Protein AF-A0A139AIN7-F1 (afdb_monomer)

Solvent-accessible surface area (backbone atoms only — not comparable to full-atom values): 30989 Å² total; per-residue (Å²): 137,83,86,78,86,74,86,80,75,76,74,82,84,62,95,76,71,69,84,66,81,74,81,67,80,82,75,71,79,85,60,86,64,84,73,73,72,66,88,73,72,76,80,52,72,39,40,53,48,17,54,53,41,44,48,47,23,60,42,43,35,35,49,52,13,55,57,29,50,77,69,72,38,76,63,17,58,57,32,36,53,52,20,48,52,37,50,56,48,25,56,53,25,40,64,66,20,43,71,58,47,53,57,49,40,47,65,74,68,48,82,76,90,49,76,83,70,37,65,26,52,51,34,44,52,51,37,51,51,50,44,52,46,43,47,65,47,46,41,45,51,50,50,49,60,71,62,42,82,61,71,67,57,47,72,79,42,66,48,68,69,59,44,52,50,48,54,51,50,53,51,48,50,43,54,53,50,61,62,47,48,53,62,46,38,48,51,19,50,54,36,41,48,35,65,72,63,59,50,46,48,90,95,40,33,34,57,36,49,49,22,47,54,52,15,49,48,36,36,50,50,24,48,49,54,53,59,54,71,71,52,64,74,87,79,56,88,72,65,95,64,46,71,55,40,56,50,5,47,50,41,22,55,49,15,51,52,46,44,51,40,24,75,75,41,70,33,76,62,68,66,62,28,49,51,33,30,54,46,12,47,49,30,36,48,40,41,72,68,54,79,34,44,86,52,55,46,49,49,17,53,50,32,27,52,52,10,50,51,41,23,66,71,48,49,86,49,90,81,71,61,62,91,84,49,60,52,44,53,28,42,32,53,18,12,52,25,26,24,50,14,10,51,25,38,33,48,36,37,70,71,50,78,76,77,76,72,79,70,76,71,71,67,64,68,68,72,74,79,72,84,70,75,92,75,90,79,83,89,80,95,69,88,80,76,86,77,79,70,72,71,79,73,70,77,76,74,79,84,70,64,77,69,70,62,50,54,32,51,47,50,15,36,50,24,31,28,49,18,9,41,27,37,29,43,34,36,80,57,100,68,50,56,70,77,28,51,77,66,77,37,43,59,52,36,52,50,36,45,52,54,38,50,39,46,47,51,40,52,46,53,56,45,52,55,48,54,51,51,57,56,57,63,68,70,73,78,80,82,82,89,80,85,78,92,71,78,87,70,89,74,85,76,82,80,78,84,80,86,79,83,83,84,79,88,78,89,80,90,85,83,84,89,78,90,82,90,85,81,88,78,87,80,81,88,82,85,81,88,132

Nearest PDB structures (foldseek):
  8qae-assembly1_A  TM=4.007E-01  e=1.369E+00  synthetic construct

Sequence (530 aa):
MDMEDGDGQLPPLDPFATMSPTGGDLTAVDDGWGDVLVDVKPPNGWMIAHVFISLIAFTVIIPLGVALARRSHRGHIILQSVGVFLVFFTTVTARKGDKTWRTWAQALGWEFTDLSQDVHNQFGWLVFALVMVQGPILGVVRSQVLESDRIALRNIFADPNRYGAIKGVVTRLHNTIGYFVLPIGYAAIAAGFVSMTGTCGLDGLGGCASHLIFGSILLWYSAFAILAQLQSPSSTLRRRRSVEFYDSLAITMFAIIAIIGFVVWGAPSPATALLLVSGGMLGCMLEMSEILRWRNPVPGMIMVAVGLSVLSKAGYDPFAVKNDDYLAVAETYFGWAMTLAGVFRILATAIRPLPPPPTATTTAYAPLATTETRFSSSDSTLPVGNLTSNPLQAPAPPKRSERSDAIPVFLHNFFLFTSGVLYIGSSASGVPPKWAAAANLDAVQLSNGLISISFFGVAWLVLIGSLAAAAVGSTGSKSTEEGTVEVLH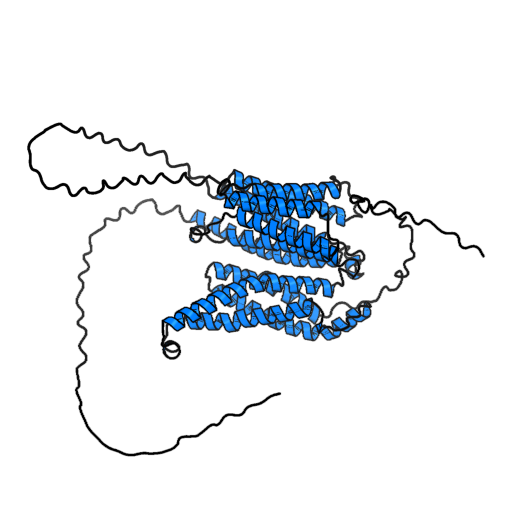DQEFDHEDEEEPEPSRHSGAGKVADGGEMGDVEMEAFLGQE

Radius of gyration: 34.3 Å; Cα contacts (8 Å, |Δi|>4): 468; chains: 1; bounding box: 101×62×119 Å

Foldseek 3Di:
DDDDDDPPPPPDPDPPPDPPPPPDPPPDPVPVCPPLLQPQDDQDPLVVLLLVLLLCLQLPQLVVLVLCVLVVHPCSLVSLVVSLVSLVSSVVSCVVRVVVLVVRCVSVVHPPVDPVPQPLVVLSVVLNVLSCCQRPPLVVVLVCLVVPVPDDCCVVCVPPVVSVVVNVVSVVSNVVSSVVSNVSSVVSSLSVLCSSQVFCPPLRVLALVLLLVLLVLLLVVLLVLLSVVLNDPVVVPDDPADPLLVLLVSLQVNLVVQVVSCVPPVYDDNVLSCLSNVLSVVSNVCCVVVVCRQQRLSSLVNLLVSLVVLCVVLDVDLPPPDPPCVLSNLSNLLSVLSNLLSVLSNVLSVPDDDDDDPPPPPPPVVPPPPPDPDDDDDDDDDDPDPPPPVPPPPPDPPPDPPVVNVVSSVSSSVSSLVSSLSSQLSDDRPDANVVCVVVVGRSSNVSSVSSSVSNVVNSVVSVVVSVVVVVVVVPPPPPPPPDDPPDPDDDDDDDDDDDDDDDDDDDDDDDDDDDDDDDDDDDDDDDDDD

Organism: Gonapodya prolifera (strain JEL478) (NCBI:txid1344416)

Secondary structure (DSSP, 8-state):
---------PPP--TT----------S----TTTT-----PPPPHHHHHHHHHHHIIIIIIHHHHHHHHHTT-THHHHHHHHHHHHHHHHHHHHHHHHHHHHHHHHHTT---S-GGG-HHHHHHHHHHHHHHIIIIIIIHHHHHHHHTTSSSTTTTT--HHHHHHHHHHHHHHHHHHHHHHHHHHHHHHHHHHHHHHT-S-GGGHHHHHHHHHHHHHHHHHHHHHHHHHTS-GGG-TT-SS-HHHHHHHHHHHHHHHHHHHHHHH--S-HHHHHHHHHHHHHHHHHHHTSTTTT---HHHHHHHHHHHHHHHHH-S-TTTS-TT-HHHHHHHHHHHHHHHHHHHHHHHHHHSPPPPP------------------------------------PPPPP---THHHHHHHHHHHHHHHHHHHHHHHT---S---HHHHTTT--HHHHHHHHHHHHHHHHHHHHHHHHHHHHHHHTTTTSSSSS----------------PPPPPPP-------------------------

Structure (mmCIF, N/CA/C/O backbone):
data_AF-A0A139AIN7-F1
#
_entry.id   AF-A0A139AIN7-F1
#
loop_
_atom_site.group_PDB
_atom_site.id
_atom_site.type_symbol
_atom_site.label_atom_id
_atom_site.label_alt_id
_atom_site.label_comp_id
_atom_site.label_asym_id
_atom_site.label_entity_id
_atom_site.label_seq_id
_atom_site.pdbx_PDB_ins_code
_atom_site.Cartn_x
_atom_site.Cartn_y
_atom_site.Cartn_z
_atom_site.occupancy
_atom_site.B_iso_or_equiv
_atom_site.auth_seq_id
_atom_site.auth_comp_id
_atom_site.auth_asym_id
_atom_site.auth_atom_id
_atom_site.pdbx_PDB_model_num
ATOM 1 N N . MET A 1 1 ? 35.170 37.439 -46.854 1.00 42.75 1 MET A N 1
ATOM 2 C CA . MET A 1 1 ? 34.497 36.342 -46.134 1.00 42.75 1 MET A CA 1
ATOM 3 C C . MET A 1 1 ? 33.434 37.020 -45.321 1.00 42.75 1 MET A C 1
ATOM 5 O O . MET A 1 1 ? 33.740 37.645 -44.313 1.00 42.75 1 MET A O 1
ATOM 9 N N . ASP A 1 2 ? 32.263 37.056 -45.930 1.00 36.84 2 ASP A N 1
ATOM 10 C CA . ASP A 1 2 ? 31.133 37.891 -45.569 1.00 36.84 2 ASP A CA 1
ATOM 11 C C . ASP A 1 2 ? 30.452 37.354 -44.309 1.00 36.84 2 ASP A C 1
ATOM 13 O O . ASP A 1 2 ? 30.282 36.145 -44.155 1.00 36.84 2 ASP A O 1
ATOM 17 N N . MET A 1 3 ? 30.121 38.264 -43.393 1.00 42.25 3 MET A N 1
ATOM 18 C CA . MET A 1 3 ? 29.211 37.992 -42.286 1.00 42.25 3 MET A CA 1
ATOM 19 C C . MET A 1 3 ? 27.792 38.191 -42.812 1.00 42.25 3 MET A C 1
ATOM 21 O O . MET A 1 3 ? 27.415 39.313 -43.144 1.00 42.25 3 MET A O 1
ATOM 25 N N . GLU A 1 4 ? 27.032 37.104 -42.915 1.00 54.28 4 GLU A N 1
ATOM 26 C CA . GLU A 1 4 ? 25.580 37.162 -43.062 1.00 54.28 4 GLU A CA 1
ATOM 27 C C . GLU A 1 4 ? 24.947 37.251 -41.670 1.00 54.28 4 GLU A C 1
ATOM 29 O O . GLU A 1 4 ? 25.066 36.337 -40.850 1.00 54.28 4 GLU A O 1
ATOM 34 N N . ASP A 1 5 ? 24.280 38.378 -41.423 1.00 51.97 5 ASP A N 1
ATOM 35 C CA . ASP A 1 5 ? 23.342 38.583 -40.327 1.00 51.97 5 ASP A CA 1
ATOM 36 C C . ASP A 1 5 ? 22.102 37.706 -40.569 1.00 51.97 5 ASP A C 1
ATOM 38 O O . ASP A 1 5 ? 21.262 37.985 -41.425 1.00 51.97 5 ASP A O 1
ATOM 42 N N . GLY A 1 6 ? 22.021 36.592 -39.840 1.00 50.50 6 GLY A N 1
ATOM 43 C CA . GLY A 1 6 ? 20.850 35.725 -39.807 1.00 50.50 6 GLY A CA 1
ATOM 44 C C . GLY A 1 6 ? 19.884 36.170 -38.715 1.00 50.50 6 GLY A C 1
ATOM 45 O O . GLY A 1 6 ? 20.097 35.874 -37.538 1.00 50.50 6 GLY A O 1
ATOM 46 N N . ASP A 1 7 ? 18.804 36.836 -39.115 1.00 47.66 7 ASP A N 1
ATOM 47 C CA . ASP A 1 7 ? 17.658 37.179 -38.275 1.00 47.66 7 ASP A CA 1
ATOM 48 C C . ASP A 1 7 ? 16.964 35.901 -37.767 1.00 47.66 7 ASP A C 1
ATOM 50 O O . ASP A 1 7 ? 16.043 35.354 -38.378 1.00 47.66 7 ASP A O 1
ATOM 54 N N . GLY A 1 8 ? 17.438 35.390 -36.630 1.00 43.03 8 GLY A N 1
ATOM 55 C CA . GLY A 1 8 ? 16.880 34.235 -35.933 1.00 43.03 8 GLY A CA 1
ATOM 56 C C . GLY A 1 8 ? 15.544 34.563 -35.272 1.00 43.03 8 GLY A C 1
ATOM 57 O O . GLY A 1 8 ? 15.470 34.793 -34.065 1.00 43.03 8 GLY A O 1
ATOM 58 N N . GLN A 1 9 ? 14.474 34.573 -36.060 1.00 45.62 9 GLN A N 1
ATOM 59 C CA . GLN A 1 9 ? 13.105 34.616 -35.564 1.00 45.62 9 GLN A CA 1
ATOM 60 C C . GLN A 1 9 ? 12.799 33.283 -34.858 1.00 45.62 9 GLN A C 1
ATOM 62 O O . GLN A 1 9 ? 12.585 32.256 -35.500 1.00 45.62 9 GLN A O 1
ATOM 67 N N . LEU A 1 10 ? 12.829 33.284 -33.521 1.00 49.44 10 LEU A N 1
ATOM 68 C CA . LEU A 1 10 ? 12.419 32.137 -32.707 1.00 49.44 10 LEU A CA 1
ATOM 69 C C . LEU A 1 10 ? 10.973 31.755 -33.072 1.00 49.44 10 LEU A C 1
ATOM 71 O O . LEU A 1 10 ? 10.101 32.631 -33.043 1.00 49.44 10 LEU A O 1
ATOM 75 N N . PRO A 1 11 ? 10.690 30.485 -33.418 1.00 53.78 11 PRO A N 1
ATOM 76 C CA . PRO A 1 11 ? 9.328 30.067 -33.710 1.00 53.78 11 PRO A CA 1
ATOM 77 C C . PRO A 1 11 ? 8.445 30.241 -32.463 1.00 53.78 11 PRO A C 1
ATOM 79 O O . PRO A 1 11 ? 8.928 30.079 -31.337 1.00 53.78 11 PRO A O 1
ATOM 82 N N . PRO A 1 12 ? 7.155 30.577 -32.638 1.00 48.22 12 PRO A N 1
ATOM 83 C CA . PRO A 1 12 ? 6.230 30.709 -31.524 1.00 48.22 12 PRO A CA 1
ATOM 84 C C . PRO A 1 12 ? 6.156 29.380 -30.767 1.00 48.22 12 PRO A C 1
ATOM 86 O O . PRO A 1 12 ? 5.861 28.337 -31.348 1.00 48.22 12 PRO A O 1
ATOM 89 N N . LEU A 1 13 ? 6.444 29.434 -29.465 1.00 40.41 13 LEU A N 1
ATOM 90 C CA . LEU A 1 13 ? 6.227 28.328 -28.541 1.00 40.41 13 LEU A CA 1
ATOM 91 C C . LEU A 1 13 ? 4.732 28.015 -28.537 1.00 40.41 13 LEU A C 1
ATOM 93 O O . LEU A 1 13 ? 3.943 28.787 -27.997 1.00 40.41 13 LEU A O 1
ATOM 97 N N . ASP A 1 14 ? 4.351 26.907 -29.163 1.00 46.38 14 ASP A N 1
ATOM 98 C CA . ASP A 1 14 ? 2.996 26.382 -29.096 1.00 46.38 14 ASP A CA 1
ATOM 99 C C . ASP A 1 14 ? 2.828 25.649 -27.750 1.00 46.38 14 ASP A C 1
ATOM 101 O O . ASP A 1 14 ? 3.444 24.597 -27.546 1.00 46.38 14 ASP A O 1
ATOM 105 N N . PRO A 1 15 ? 2.038 26.174 -26.792 1.00 45.09 15 PRO A N 1
ATOM 106 C CA . PRO A 1 15 ? 1.855 25.543 -25.486 1.00 45.09 15 PRO A CA 1
ATOM 107 C C . PRO A 1 15 ? 1.040 24.238 -25.554 1.00 45.09 15 PRO A C 1
ATOM 109 O O . PRO A 1 15 ? 0.829 23.606 -24.519 1.00 45.09 15 PRO A O 1
ATOM 112 N N . PHE A 1 16 ? 0.594 23.821 -26.747 1.00 42.84 16 PHE A N 1
ATOM 113 C CA . PHE A 1 16 ? -0.155 22.585 -26.977 1.00 42.84 16 PHE A CA 1
ATOM 114 C C . PHE A 1 16 ? 0.523 21.607 -27.941 1.00 42.84 16 PHE A C 1
ATOM 116 O O . PHE A 1 16 ? -0.108 20.622 -28.331 1.00 42.84 16 PHE A O 1
ATOM 123 N N . ALA A 1 17 ? 1.805 21.800 -28.272 1.00 38.31 17 ALA A N 1
ATOM 124 C CA . ALA A 1 17 ? 2.588 20.781 -28.963 1.00 38.31 17 ALA A CA 1
ATOM 125 C C . ALA A 1 17 ? 2.797 19.570 -28.037 1.00 38.31 17 ALA A C 1
ATOM 127 O O . ALA A 1 17 ? 3.804 19.426 -27.345 1.00 38.31 17 ALA A O 1
ATOM 128 N N . THR A 1 18 ? 1.804 18.683 -28.009 1.00 42.12 18 THR A N 1
ATOM 129 C CA . THR A 1 18 ? 1.966 17.298 -27.588 1.00 42.12 18 THR A CA 1
ATOM 130 C C . THR A 1 18 ? 3.194 16.757 -28.303 1.00 42.12 18 THR A C 1
ATOM 132 O O . THR A 1 18 ? 3.230 16.788 -29.534 1.00 42.12 18 THR A O 1
ATOM 135 N N . MET A 1 19 ? 4.189 16.287 -27.546 1.00 31.86 19 MET A N 1
ATOM 136 C CA . MET A 1 19 ? 5.264 15.452 -28.075 1.00 31.86 19 MET A CA 1
ATOM 137 C C . MET A 1 19 ? 4.613 14.235 -28.739 1.00 31.86 19 MET A C 1
ATOM 139 O O . MET A 1 19 ? 4.351 13.221 -28.099 1.00 31.86 19 MET A O 1
ATOM 143 N N . SER A 1 20 ? 4.276 14.364 -30.019 1.00 35.69 20 SER A N 1
ATOM 144 C CA . SER A 1 20 ? 4.054 13.221 -30.878 1.00 35.69 20 SER A CA 1
ATOM 145 C C . SER A 1 20 ? 5.408 12.531 -30.935 1.00 35.69 20 SER A C 1
ATOM 147 O O . SER A 1 20 ? 6.381 13.204 -31.291 1.00 35.69 20 SER A O 1
ATOM 149 N N . PRO A 1 21 ? 5.521 11.245 -30.568 1.00 37.84 2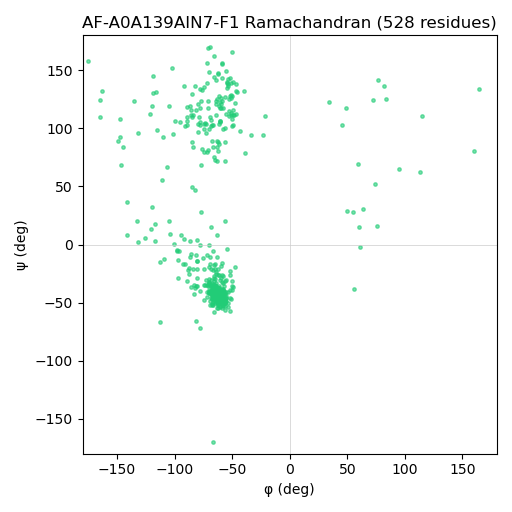1 PRO A N 1
ATOM 150 C CA . PRO A 1 21 ? 6.742 10.515 -30.836 1.00 37.84 21 PRO A CA 1
ATOM 151 C C . PRO A 1 21 ? 6.882 10.550 -32.354 1.00 37.84 21 PRO A C 1
ATOM 153 O O . PRO A 1 21 ? 6.082 9.965 -33.085 1.00 37.84 21 PRO A O 1
ATOM 156 N N . THR A 1 22 ? 7.807 11.365 -32.850 1.00 35.62 22 THR A N 1
ATOM 157 C CA . THR A 1 22 ? 8.202 11.319 -34.247 1.00 35.62 22 THR A CA 1
ATOM 158 C C . THR A 1 22 ? 8.625 9.885 -34.484 1.00 35.62 22 THR A C 1
ATOM 160 O O . THR A 1 22 ? 9.597 9.433 -33.879 1.00 35.62 22 THR A O 1
ATOM 163 N N . GLY A 1 23 ? 7.841 9.171 -35.294 1.00 36.50 23 GLY A N 1
ATOM 164 C CA . GLY A 1 23 ? 8.160 7.854 -35.823 1.00 36.50 23 GLY A CA 1
ATOM 165 C C . GLY A 1 23 ? 9.393 7.962 -36.706 1.00 36.50 23 GLY A C 1
ATOM 166 O O . GLY A 1 23 ? 9.295 7.937 -37.928 1.00 36.50 23 GLY A O 1
ATOM 167 N N . GLY A 1 24 ? 10.542 8.161 -36.062 1.00 34.66 24 GLY A N 1
ATOM 168 C CA . GLY A 1 24 ? 11.835 7.883 -36.638 1.00 34.66 24 GLY A CA 1
ATOM 169 C C . GLY A 1 24 ? 11.847 6.401 -36.950 1.00 34.66 24 GLY A C 1
ATOM 170 O O . GLY A 1 24 ? 11.557 5.576 -36.085 1.00 34.66 24 GLY A O 1
ATOM 171 N N . ASP A 1 25 ? 12.093 6.109 -38.214 1.00 37.31 25 ASP A N 1
ATOM 172 C CA . ASP A 1 25 ? 12.248 4.778 -38.767 1.00 37.31 25 ASP A CA 1
ATOM 173 C C . ASP A 1 25 ? 13.245 3.988 -37.895 1.00 37.31 25 ASP A C 1
ATOM 175 O O . ASP A 1 25 ? 14.452 4.219 -37.940 1.00 37.31 25 ASP A O 1
ATOM 179 N N . LEU A 1 26 ? 12.735 3.092 -37.040 1.00 41.47 26 LEU A N 1
ATOM 180 C CA . LEU A 1 26 ? 13.517 2.193 -36.176 1.00 41.47 26 LEU A CA 1
ATOM 181 C C . LEU A 1 26 ? 14.089 1.012 -36.979 1.00 41.47 26 LEU A C 1
ATOM 183 O O . LEU A 1 26 ? 14.298 -0.082 -36.453 1.00 41.47 26 LEU A O 1
ATOM 187 N N . THR A 1 27 ? 14.331 1.194 -38.274 1.00 40.94 27 THR A N 1
ATOM 188 C CA . THR A 1 27 ? 15.053 0.208 -39.066 1.00 40.94 27 THR A CA 1
ATOM 189 C C . THR A 1 27 ? 16.542 0.376 -38.800 1.00 40.94 27 THR A C 1
ATOM 191 O O . THR A 1 27 ? 17.205 1.208 -39.413 1.00 40.94 27 THR A O 1
ATOM 194 N N . ALA A 1 28 ? 17.043 -0.452 -37.885 1.00 40.44 28 ALA A N 1
ATOM 195 C CA . ALA A 1 28 ? 18.454 -0.786 -37.731 1.00 40.44 28 ALA A CA 1
ATOM 196 C C . ALA A 1 28 ? 19.379 0.410 -37.448 1.00 40.44 28 ALA A C 1
ATOM 198 O O . ALA A 1 28 ? 20.263 0.745 -38.236 1.00 40.44 28 ALA A O 1
ATOM 199 N N . VAL A 1 29 ? 19.254 0.990 -36.252 1.00 40.12 29 VAL A N 1
ATOM 200 C CA . VAL A 1 29 ? 20.491 1.351 -35.555 1.00 40.12 29 VAL A CA 1
ATOM 201 C C . VAL A 1 29 ? 21.114 0.014 -35.178 1.00 40.12 29 VAL A C 1
ATOM 203 O O . VAL A 1 29 ? 20.538 -0.720 -34.386 1.00 40.12 29 VAL A O 1
ATOM 206 N N . ASP A 1 30 ? 22.223 -0.328 -35.829 1.00 44.38 30 ASP A N 1
ATOM 207 C CA . ASP A 1 30 ? 23.148 -1.375 -35.393 1.00 44.38 30 ASP A CA 1
ATOM 208 C C . ASP A 1 30 ? 23.760 -0.881 -34.075 1.00 44.38 30 ASP A C 1
ATOM 210 O O . ASP A 1 30 ? 24.828 -0.267 -34.019 1.00 44.38 30 ASP A O 1
ATOM 214 N N . ASP A 1 31 ? 22.966 -0.962 -33.013 1.00 48.28 31 ASP A N 1
ATOM 215 C CA . ASP A 1 31 ? 23.351 -0.580 -31.681 1.00 48.28 31 ASP A CA 1
ATOM 216 C C . ASP A 1 31 ? 24.293 -1.685 -31.211 1.00 48.28 31 ASP A C 1
ATOM 218 O O . ASP A 1 31 ? 23.877 -2.807 -30.949 1.00 48.28 31 ASP A O 1
ATOM 222 N N . GLY A 1 32 ? 25.598 -1.394 -31.185 1.00 44.97 32 GLY A N 1
ATOM 223 C CA . GLY A 1 32 ? 26.697 -2.334 -30.898 1.00 44.97 32 GLY A CA 1
ATOM 224 C C . GLY A 1 32 ? 26.640 -3.090 -29.553 1.00 44.97 32 GLY A C 1
ATOM 225 O O . GLY A 1 32 ? 27.656 -3.587 -29.078 1.00 44.97 32 GLY A O 1
ATOM 226 N N . TRP A 1 33 ? 25.467 -3.188 -28.936 1.00 48.50 33 TRP A N 1
ATOM 227 C CA . TRP A 1 33 ? 25.058 -4.090 -27.869 1.00 48.50 33 TRP A CA 1
ATOM 228 C C . TRP A 1 33 ? 24.884 -5.549 -28.315 1.00 48.50 33 TRP A C 1
ATOM 230 O O . TRP A 1 33 ? 24.758 -6.414 -27.447 1.00 48.50 33 TRP A O 1
ATOM 240 N N . GLY A 1 34 ? 24.929 -5.839 -29.624 1.00 43.19 34 GLY A N 1
ATOM 241 C CA . GLY A 1 34 ? 24.727 -7.177 -30.200 1.00 43.19 34 GLY A CA 1
ATOM 242 C C . GLY A 1 34 ? 25.584 -8.308 -29.612 1.00 43.19 34 GLY A C 1
ATOM 243 O O . GLY A 1 34 ? 25.147 -9.454 -29.634 1.00 43.19 34 GLY A O 1
ATOM 244 N N . ASP A 1 35 ? 26.735 -8.008 -28.999 1.00 43.94 35 ASP A N 1
ATOM 245 C CA . ASP A 1 35 ? 27.637 -9.033 -28.450 1.00 43.94 35 ASP A CA 1
ATOM 246 C C . ASP A 1 35 ? 28.127 -8.782 -27.013 1.00 43.94 35 ASP A C 1
ATOM 248 O O . ASP A 1 35 ? 28.834 -9.625 -26.454 1.00 43.94 35 ASP A O 1
ATOM 252 N N . VAL A 1 36 ? 27.700 -7.709 -26.327 1.00 46.38 36 VAL A N 1
ATOM 253 C CA . VAL A 1 36 ? 27.989 -7.540 -24.880 1.00 46.38 36 VAL A CA 1
ATOM 254 C C . VAL A 1 36 ? 26.939 -8.281 -24.055 1.00 46.38 36 VAL A C 1
ATOM 256 O O . VAL A 1 36 ? 26.311 -7.809 -23.112 1.00 46.38 36 VAL A O 1
ATOM 259 N N . LEU A 1 37 ? 26.751 -9.529 -24.444 1.00 46.47 37 LEU A N 1
ATOM 260 C CA . LEU A 1 37 ? 25.959 -10.524 -23.774 1.00 46.47 37 LEU A CA 1
ATOM 261 C C . LEU A 1 37 ? 26.789 -11.031 -22.579 1.00 46.47 37 LEU A C 1
ATOM 263 O O . LEU A 1 37 ? 27.208 -12.187 -22.569 1.00 46.47 37 LEU A O 1
ATOM 267 N N . VAL A 1 38 ? 27.009 -10.182 -21.567 1.00 51.38 38 VAL A N 1
ATOM 268 C CA . VAL A 1 38 ? 27.763 -10.528 -20.350 1.00 51.38 38 VAL A CA 1
ATOM 269 C C . VAL A 1 38 ? 27.194 -11.822 -19.751 1.00 51.38 38 VAL A C 1
ATOM 271 O O . VAL A 1 38 ? 25.979 -11.965 -19.574 1.00 51.38 38 VAL A O 1
ATOM 274 N N . ASP A 1 39 ? 28.060 -12.804 -19.495 1.00 53.28 39 ASP A N 1
ATOM 275 C CA . ASP A 1 39 ? 27.715 -14.036 -18.778 1.00 53.28 39 ASP A CA 1
ATOM 276 C C . ASP A 1 39 ? 27.563 -13.708 -17.288 1.00 53.28 39 ASP A C 1
ATOM 278 O O . ASP A 1 39 ? 28.479 -13.808 -16.469 1.00 53.28 39 ASP A O 1
ATOM 282 N N . VAL A 1 40 ? 26.400 -13.156 -16.967 1.00 56.81 40 VAL A N 1
ATOM 283 C CA . VAL A 1 40 ? 26.085 -12.627 -15.651 1.00 56.81 40 VAL A CA 1
ATOM 284 C C . VAL A 1 40 ? 25.721 -13.796 -14.744 1.00 56.81 40 VAL A C 1
ATOM 286 O O . VAL A 1 40 ? 24.628 -14.360 -14.821 1.00 56.81 40 VAL A O 1
ATOM 289 N N . LYS A 1 41 ? 26.654 -14.171 -13.864 1.00 63.50 41 LYS A N 1
ATOM 290 C CA . LYS A 1 41 ? 26.445 -15.230 -12.868 1.00 63.50 41 LYS A CA 1
ATOM 291 C C . LYS A 1 41 ? 25.185 -14.927 -12.038 1.00 63.50 41 LYS A C 1
ATOM 293 O O . LYS A 1 41 ? 25.038 -13.795 -11.589 1.00 63.50 41 LYS A O 1
ATOM 298 N N . PRO A 1 42 ? 24.282 -15.888 -11.785 1.00 67.19 42 PRO A N 1
ATOM 299 C CA . PRO A 1 42 ? 23.073 -15.629 -11.005 1.00 67.19 42 PRO A CA 1
ATOM 300 C C . PRO A 1 42 ? 23.394 -15.115 -9.588 1.00 67.19 42 PRO A C 1
ATOM 302 O O . PRO A 1 42 ? 24.471 -15.419 -9.054 1.00 67.19 42 PRO A O 1
ATOM 305 N N . PRO A 1 43 ? 22.465 -14.369 -8.954 1.00 70.88 43 PRO A N 1
ATOM 306 C CA . PRO A 1 43 ? 22.637 -13.902 -7.584 1.00 70.88 43 PRO A CA 1
ATOM 307 C C . PRO A 1 43 ? 22.940 -15.079 -6.652 1.00 70.88 43 PRO A C 1
ATOM 309 O O . PRO A 1 43 ? 22.378 -16.169 -6.779 1.00 70.88 43 PRO A O 1
ATOM 312 N N . ASN A 1 44 ? 23.862 -14.874 -5.709 1.00 83.69 44 ASN A N 1
ATOM 313 C CA . ASN A 1 44 ? 24.221 -15.928 -4.766 1.00 83.69 44 ASN A CA 1
ATOM 314 C C . ASN A 1 44 ? 23.042 -16.270 -3.834 1.00 83.69 44 ASN A C 1
ATOM 316 O O . ASN A 1 44 ? 22.109 -15.486 -3.647 1.00 83.69 44 ASN A O 1
ATOM 320 N N . GLY A 1 45 ? 23.112 -17.435 -3.185 1.00 87.69 45 GLY A N 1
ATOM 321 C CA . GLY A 1 45 ? 22.057 -17.880 -2.269 1.00 87.69 45 GLY A CA 1
ATOM 322 C C . GLY A 1 45 ? 21.775 -16.910 -1.111 1.00 87.69 45 GLY A C 1
ATOM 323 O O . GLY A 1 45 ? 20.648 -16.858 -0.631 1.00 87.69 45 GLY A O 1
ATOM 324 N N . TRP A 1 46 ? 22.756 -16.102 -0.686 1.00 90.00 46 TRP A N 1
ATOM 325 C CA . TRP A 1 46 ? 22.568 -15.098 0.370 1.00 90.00 46 TRP A CA 1
ATOM 326 C C . TRP A 1 46 ? 21.687 -13.931 -0.078 1.00 90.00 46 TRP A C 1
ATOM 328 O O . TRP A 1 46 ? 20.819 -13.511 0.684 1.00 90.00 46 TRP A O 1
ATOM 338 N N . MET A 1 47 ? 21.875 -13.434 -1.302 1.00 85.88 47 MET A N 1
ATOM 339 C CA . MET A 1 47 ? 21.045 -12.368 -1.862 1.00 85.88 47 MET A CA 1
ATOM 340 C C . MET A 1 47 ? 19.626 -12.868 -2.130 1.00 85.88 47 MET A C 1
ATOM 342 O O . MET A 1 47 ? 1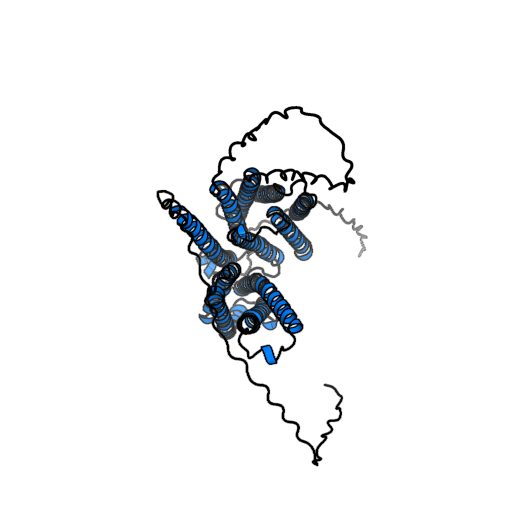8.656 -12.220 -1.748 1.00 85.88 47 MET A O 1
ATOM 346 N N . ILE A 1 48 ? 19.498 -14.075 -2.686 1.00 86.75 48 ILE A N 1
ATOM 347 C CA . ILE A 1 48 ? 18.196 -14.725 -2.861 1.00 86.75 48 ILE A CA 1
ATOM 348 C C . ILE A 1 48 ? 17.478 -14.835 -1.505 1.00 86.75 48 ILE A C 1
ATOM 350 O O . ILE A 1 48 ? 16.335 -14.403 -1.368 1.00 86.75 48 ILE A O 1
ATOM 354 N N . ALA A 1 49 ? 18.166 -15.324 -0.467 1.00 90.06 49 ALA A N 1
ATOM 355 C CA . ALA A 1 49 ? 17.609 -15.392 0.882 1.00 90.06 49 ALA A CA 1
ATOM 356 C C . ALA A 1 49 ? 17.225 -14.008 1.435 1.00 90.06 49 ALA A C 1
ATOM 358 O O . ALA A 1 49 ? 16.168 -13.880 2.046 1.00 90.06 49 ALA A O 1
ATOM 359 N N . HIS A 1 50 ? 18.037 -12.969 1.210 1.00 92.06 50 HIS A N 1
ATOM 360 C CA . HIS A 1 50 ? 17.697 -11.595 1.589 1.00 92.06 50 HIS A CA 1
ATOM 361 C C . HIS A 1 50 ? 16.364 -11.145 0.981 1.00 92.06 50 HIS A C 1
ATOM 363 O O . HIS A 1 50 ? 15.491 -10.694 1.722 1.00 92.06 50 HIS A O 1
ATOM 369 N N . VAL A 1 51 ? 16.178 -11.324 -0.328 1.00 88.81 51 VAL A N 1
ATOM 370 C CA . VAL A 1 51 ? 14.945 -10.931 -1.026 1.00 88.81 51 VAL A CA 1
ATOM 371 C C . VAL A 1 51 ? 13.739 -11.700 -0.484 1.00 88.81 51 VAL A C 1
ATOM 373 O O . VAL A 1 51 ? 12.748 -11.089 -0.086 1.00 88.81 51 VAL A O 1
ATOM 376 N N . PHE A 1 52 ? 13.826 -13.030 -0.394 1.00 89.50 52 PHE A N 1
ATOM 377 C CA . PHE A 1 52 ? 12.705 -13.856 0.068 1.00 89.50 52 PHE A CA 1
ATOM 378 C C . PHE A 1 52 ? 12.321 -13.586 1.527 1.00 89.50 52 PHE A C 1
ATOM 380 O O . PHE A 1 52 ? 11.135 -13.458 1.835 1.00 89.50 52 PHE A O 1
ATOM 387 N N . ILE A 1 53 ? 13.300 -13.473 2.429 1.00 93.06 53 ILE A N 1
ATOM 388 C CA . ILE A 1 53 ? 13.031 -13.196 3.847 1.00 93.06 53 ILE A CA 1
ATOM 389 C C . ILE A 1 53 ? 12.436 -11.789 4.001 1.00 93.06 53 ILE A C 1
ATOM 391 O O . ILE A 1 53 ? 11.467 -11.629 4.745 1.00 93.06 53 ILE A O 1
ATOM 395 N N . SER A 1 54 ? 12.955 -10.793 3.272 1.00 91.81 54 SER A N 1
ATOM 396 C CA . SER A 1 54 ? 12.424 -9.421 3.280 1.00 91.81 54 SER A CA 1
ATOM 397 C C . SER A 1 54 ? 10.974 -9.380 2.814 1.00 91.81 54 SER A C 1
ATOM 399 O O . SER A 1 54 ? 10.129 -8.799 3.497 1.00 91.81 54 SER A O 1
ATOM 401 N N . LEU A 1 55 ? 10.665 -10.058 1.703 1.00 88.00 55 LEU A N 1
ATOM 402 C CA . LEU A 1 55 ? 9.298 -10.190 1.211 1.00 88.00 55 LEU A CA 1
ATOM 403 C C . LEU A 1 55 ? 8.400 -10.796 2.288 1.00 88.00 55 LEU A C 1
ATOM 405 O O . LEU A 1 55 ? 7.440 -10.154 2.699 1.00 88.00 55 LEU A O 1
ATOM 409 N N . ILE A 1 56 ? 8.722 -11.976 2.819 1.00 88.19 56 ILE A N 1
ATOM 410 C CA . ILE A 1 56 ? 7.887 -12.641 3.833 1.00 88.19 56 ILE A CA 1
ATOM 411 C C . ILE A 1 56 ? 7.678 -11.749 5.068 1.00 88.19 56 ILE A C 1
ATOM 413 O O . ILE A 1 56 ? 6.556 -11.636 5.570 1.00 88.19 56 ILE A O 1
ATOM 417 N N . ALA A 1 57 ? 8.732 -11.085 5.549 1.00 92.19 57 ALA A N 1
ATOM 418 C CA . ALA A 1 57 ? 8.664 -10.243 6.737 1.00 92.19 57 ALA A CA 1
ATOM 419 C C . ALA A 1 57 ? 7.699 -9.060 6.556 1.00 92.19 57 ALA A C 1
ATOM 421 O O . ALA A 1 57 ? 6.770 -8.899 7.350 1.00 92.19 57 ALA A O 1
ATOM 422 N N . PHE A 1 58 ? 7.891 -8.251 5.512 1.00 88.69 58 PHE A N 1
ATOM 423 C CA . PHE A 1 58 ? 7.159 -6.990 5.343 1.00 88.69 58 PHE A CA 1
ATOM 424 C C . PHE A 1 58 ? 5.835 -7.122 4.611 1.00 88.69 58 PHE A C 1
ATOM 426 O O . PHE A 1 58 ? 4.975 -6.261 4.778 1.00 88.69 58 PHE A O 1
ATOM 433 N N . THR A 1 59 ? 5.653 -8.176 3.822 1.00 82.31 59 THR A N 1
ATOM 434 C CA . THR A 1 59 ? 4.420 -8.363 3.050 1.00 82.31 59 THR A CA 1
ATOM 435 C C . THR A 1 59 ? 3.449 -9.282 3.767 1.00 82.31 59 THR A C 1
ATOM 437 O O . THR A 1 59 ? 2.254 -9.069 3.626 1.00 82.31 59 THR A O 1
ATOM 440 N N . VAL A 1 60 ? 3.933 -10.228 4.590 1.00 84.56 60 VAL A N 1
ATOM 441 C CA . VAL A 1 60 ? 3.096 -11.221 5.283 1.00 84.56 60 VAL A CA 1
ATOM 442 C C . VAL A 1 60 ? 3.078 -11.022 6.793 1.00 84.56 60 VAL A C 1
ATOM 444 O O . VAL A 1 60 ? 2.041 -10.689 7.371 1.00 84.56 60 VAL A O 1
ATOM 447 N N . ILE A 1 61 ? 4.219 -11.225 7.449 1.00 90.94 61 ILE A N 1
ATOM 448 C CA . ILE A 1 61 ? 4.279 -11.392 8.906 1.00 90.94 61 ILE A CA 1
ATOM 449 C C . ILE A 1 61 ? 3.962 -10.089 9.651 1.00 90.94 61 ILE A C 1
ATOM 451 O O . ILE A 1 61 ? 3.075 -10.069 10.510 1.00 90.94 61 ILE A O 1
ATOM 455 N N . ILE A 1 62 ? 4.646 -8.990 9.318 1.00 90.69 62 ILE A N 1
ATOM 456 C CA . ILE A 1 62 ? 4.468 -7.695 9.991 1.00 90.69 62 ILE A CA 1
ATOM 457 C C . ILE A 1 62 ? 3.059 -7.120 9.741 1.00 90.69 62 ILE A C 1
ATOM 459 O O . ILE A 1 62 ? 2.417 -6.735 10.727 1.00 90.69 62 ILE A O 1
ATOM 463 N N . PRO A 1 63 ? 2.516 -7.091 8.502 1.00 85.81 63 PRO A N 1
ATOM 464 C CA . PRO A 1 63 ? 1.141 -6.646 8.258 1.00 85.81 63 PRO A CA 1
ATOM 465 C C . PRO A 1 63 ? 0.098 -7.463 9.017 1.00 85.81 63 PRO A C 1
ATOM 467 O O . PRO A 1 63 ? -0.798 -6.885 9.636 1.00 85.81 63 PRO A O 1
ATOM 470 N N . LEU A 1 64 ? 0.230 -8.796 9.031 1.00 83.94 64 LEU A N 1
ATOM 471 C CA . LEU A 1 64 ? -0.680 -9.662 9.779 1.00 83.94 64 LEU A CA 1
ATOM 472 C C . LEU A 1 64 ? -0.590 -9.381 11.282 1.00 83.94 64 LEU A C 1
ATOM 474 O O . LEU A 1 64 ? -1.615 -9.274 11.957 1.00 83.94 64 LEU A O 1
ATOM 478 N N . GLY A 1 65 ? 0.624 -9.158 11.791 1.00 89.06 65 GLY A N 1
ATOM 479 C CA . GLY A 1 65 ? 0.842 -8.636 13.129 1.00 89.06 65 GLY A CA 1
ATOM 480 C C . GLY A 1 65 ? 0.027 -7.362 13.361 1.00 89.06 65 GLY A C 1
ATOM 481 O O . GLY A 1 65 ? -0.787 -7.327 14.281 1.00 89.06 65 GLY A O 1
ATOM 482 N N . VAL A 1 66 ? 0.198 -6.316 12.549 1.00 86.88 66 VAL A N 1
ATOM 483 C CA . VAL A 1 66 ? -0.535 -5.037 12.692 1.00 86.88 66 VAL A CA 1
ATOM 484 C C . VAL A 1 66 ? -2.058 -5.236 12.651 1.00 86.88 66 VAL A C 1
ATOM 486 O O . VAL A 1 66 ? -2.783 -4.630 13.446 1.00 86.88 66 VAL A O 1
ATOM 489 N N . ALA A 1 67 ? -2.553 -6.119 11.782 1.00 81.81 67 ALA A N 1
ATOM 490 C CA . ALA A 1 67 ? -3.970 -6.464 11.706 1.00 81.81 67 ALA A CA 1
ATOM 491 C C . ALA A 1 67 ? -4.485 -7.109 13.009 1.00 81.81 67 ALA A C 1
ATOM 493 O O . ALA A 1 67 ? -5.544 -6.721 13.509 1.00 81.81 67 ALA A O 1
ATOM 494 N N . LEU A 1 68 ? -3.720 -8.029 13.611 1.00 84.62 68 LEU A N 1
ATOM 495 C CA . LEU A 1 68 ? -4.043 -8.609 14.922 1.00 84.62 68 LEU A CA 1
ATOM 496 C C . LEU A 1 68 ? -4.005 -7.566 16.047 1.00 84.62 68 LEU A C 1
ATOM 498 O O . LEU A 1 68 ? -4.861 -7.600 16.933 1.00 84.62 68 LEU A O 1
ATOM 502 N N . ALA A 1 69 ? -3.071 -6.609 15.992 1.00 84.81 69 ALA A N 1
ATOM 503 C CA . ALA A 1 69 ? -2.963 -5.521 16.970 1.00 84.81 69 ALA A CA 1
ATOM 504 C C . ALA A 1 69 ? -4.255 -4.700 17.038 1.00 84.81 69 ALA A C 1
ATOM 506 O O . ALA A 1 69 ? -4.738 -4.358 18.115 1.00 84.81 69 ALA A O 1
ATOM 507 N N . ARG A 1 70 ? -4.847 -4.426 15.870 1.00 81.75 70 ARG A N 1
ATOM 508 C CA . ARG A 1 70 ? -6.109 -3.689 15.731 1.00 81.75 70 ARG A CA 1
ATOM 509 C C . ARG A 1 70 ? -7.320 -4.428 16.300 1.00 81.75 70 ARG A C 1
ATOM 511 O O . ARG A 1 70 ? -8.312 -3.780 16.615 1.00 81.75 70 ARG A O 1
ATOM 518 N N . ARG A 1 71 ? -7.245 -5.755 16.429 1.00 80.62 71 ARG A N 1
ATOM 519 C CA . ARG A 1 71 ? -8.254 -6.594 17.096 1.00 80.62 71 ARG A CA 1
ATOM 520 C C . ARG A 1 71 ? -7.912 -6.869 18.564 1.00 80.62 71 ARG A C 1
ATOM 522 O O . ARG A 1 71 ? -8.555 -7.709 19.183 1.00 80.62 71 ARG A O 1
ATOM 529 N N . SER A 1 72 ? -6.886 -6.207 19.104 1.00 84.19 72 SER A N 1
ATOM 530 C CA . SER A 1 72 ? -6.364 -6.450 20.454 1.00 84.19 72 SER A CA 1
ATOM 531 C C . SER A 1 72 ? -5.983 -7.918 20.704 1.00 84.19 72 SER A C 1
ATOM 533 O O . SER A 1 72 ? -6.030 -8.398 21.835 1.00 84.19 72 SER A O 1
ATOM 535 N N . HIS A 1 73 ? -5.606 -8.657 19.654 1.00 84.81 73 HIS A N 1
ATOM 536 C CA . HIS A 1 73 ? -5.278 -10.075 19.758 1.00 84.81 73 HIS A CA 1
ATOM 537 C C . HIS A 1 73 ? -3.815 -10.270 20.184 1.00 84.81 73 HIS A C 1
ATOM 539 O O . HIS A 1 73 ? -2.900 -9.734 19.554 1.00 84.81 73 HIS A O 1
ATOM 545 N N . ARG A 1 74 ? -3.573 -11.097 21.214 1.00 86.69 74 ARG A N 1
ATOM 546 C CA . ARG A 1 74 ? -2.227 -11.336 21.788 1.00 86.69 74 ARG A CA 1
ATOM 547 C C . ARG A 1 74 ? -1.219 -11.897 20.780 1.00 86.69 74 ARG A C 1
ATOM 549 O O . ARG A 1 74 ? -0.033 -11.598 20.869 1.00 86.69 74 ARG A O 1
ATOM 556 N N . GLY A 1 75 ? -1.696 -12.631 19.773 1.00 88.19 75 GLY A N 1
ATOM 557 C CA . GLY A 1 75 ? -0.867 -13.137 18.673 1.00 88.19 75 GLY A CA 1
ATOM 558 C C . GLY A 1 75 ? -0.149 -12.050 17.862 1.00 88.19 75 GLY A C 1
ATOM 559 O O . GLY A 1 75 ? 0.817 -12.366 17.175 1.00 88.19 75 GLY A O 1
ATOM 560 N N . HIS A 1 76 ? -0.554 -10.776 17.978 1.00 91.69 76 HIS A N 1
ATOM 561 C CA . HIS A 1 76 ? 0.218 -9.649 17.448 1.00 91.69 76 HIS A CA 1
ATOM 562 C C . HIS A 1 76 ? 1.673 -9.679 17.927 1.00 91.69 76 HIS A C 1
ATOM 564 O O . HIS A 1 76 ? 2.572 -9.525 17.109 1.00 91.69 76 HIS A O 1
ATOM 570 N N . ILE A 1 77 ? 1.900 -9.916 19.225 1.00 90.50 77 ILE A N 1
ATOM 571 C CA . ILE A 1 77 ? 3.242 -9.891 19.821 1.00 90.50 77 ILE A CA 1
ATOM 572 C C . ILE A 1 77 ? 4.107 -10.981 19.187 1.00 90.50 77 ILE A C 1
ATOM 574 O O . ILE A 1 77 ? 5.200 -10.691 18.718 1.00 90.50 77 ILE A O 1
ATOM 578 N N . ILE A 1 78 ? 3.578 -12.205 19.085 1.00 92.31 78 ILE A N 1
ATOM 579 C CA . ILE A 1 78 ? 4.285 -13.349 18.495 1.00 92.31 78 ILE A CA 1
ATOM 580 C C . ILE A 1 78 ? 4.672 -13.051 17.043 1.00 92.31 78 ILE A C 1
ATOM 582 O O . ILE A 1 78 ? 5.839 -13.183 16.679 1.00 92.31 78 ILE A O 1
ATOM 586 N N . LEU A 1 79 ? 3.718 -12.602 16.219 1.00 92.94 79 LEU A N 1
ATOM 587 C CA . LEU A 1 79 ? 3.996 -12.282 14.818 1.00 92.94 79 LEU A CA 1
ATOM 588 C C . LEU A 1 79 ? 4.992 -11.129 14.672 1.00 92.94 79 LEU A C 1
ATOM 590 O O . LEU A 1 79 ? 5.876 -11.212 13.827 1.00 92.94 79 LEU A O 1
ATOM 594 N N . GLN A 1 80 ? 4.902 -10.081 15.496 1.00 93.75 80 GLN A N 1
ATOM 595 C CA . GLN A 1 80 ? 5.869 -8.982 15.443 1.00 93.75 80 GLN A CA 1
ATOM 596 C C . GLN A 1 80 ? 7.264 -9.420 15.887 1.00 93.75 80 GLN A C 1
ATOM 598 O O . GLN A 1 80 ? 8.238 -9.021 15.260 1.00 93.75 80 GLN A O 1
ATOM 603 N N . SER A 1 81 ? 7.388 -10.275 16.906 1.00 93.31 81 SER A N 1
ATOM 604 C CA . SER A 1 81 ? 8.680 -10.839 17.312 1.00 93.31 81 SER A CA 1
ATOM 605 C C . SER A 1 81 ? 9.309 -11.673 16.195 1.00 93.31 81 SER A C 1
ATOM 607 O O . SER A 1 81 ? 10.496 -11.511 15.914 1.00 93.31 81 SER A O 1
ATOM 609 N N . VAL A 1 82 ? 8.516 -12.507 15.511 1.00 95.88 82 VAL A N 1
ATOM 610 C CA . VAL A 1 82 ? 8.976 -13.241 14.320 1.00 95.88 82 VAL A CA 1
ATOM 611 C C . VAL A 1 82 ? 9.375 -12.265 13.212 1.00 95.88 82 VAL A C 1
ATOM 613 O O . VAL A 1 82 ? 10.437 -12.424 12.621 1.00 95.88 82 VAL A O 1
ATOM 616 N N . GLY A 1 83 ? 8.583 -11.220 12.964 1.00 94.94 83 GLY A N 1
ATOM 617 C CA . GLY A 1 83 ? 8.894 -10.178 11.983 1.00 94.94 83 GLY A CA 1
ATOM 618 C C . GLY A 1 83 ? 10.223 -9.474 12.265 1.00 94.94 83 GLY A C 1
ATOM 619 O O . GLY A 1 83 ? 11.072 -9.406 11.384 1.00 94.94 83 GLY A O 1
ATOM 620 N N . VAL A 1 84 ? 10.447 -9.022 13.503 1.00 95.25 84 VAL A N 1
ATOM 621 C CA . VAL A 1 84 ? 11.707 -8.398 13.953 1.00 95.25 84 VAL A CA 1
ATOM 622 C C . VAL A 1 84 ? 12.889 -9.346 13.746 1.00 95.25 84 VAL A C 1
ATOM 624 O O . VAL A 1 84 ? 13.930 -8.937 13.234 1.00 95.25 84 VAL A O 1
ATOM 627 N N . PHE A 1 85 ? 12.724 -10.620 14.107 1.00 96.00 85 PHE A N 1
ATOM 628 C CA . PHE A 1 85 ? 13.753 -11.635 13.912 1.00 96.00 85 PHE A CA 1
ATOM 629 C C . PHE A 1 85 ? 14.087 -11.825 12.429 1.00 96.00 85 PHE A C 1
ATOM 631 O O . PHE A 1 85 ? 15.258 -11.795 12.057 1.00 96.00 85 PHE A O 1
ATOM 638 N N . LEU A 1 86 ? 13.076 -11.950 11.563 1.00 96.06 86 LEU A N 1
ATOM 639 C CA . LEU A 1 86 ? 13.288 -12.052 10.119 1.00 96.06 86 LEU A CA 1
ATOM 640 C C . LEU A 1 86 ? 14.005 -10.812 9.578 1.00 96.06 86 LEU A C 1
ATOM 642 O O . LEU A 1 86 ? 14.987 -10.967 8.861 1.00 96.06 86 LEU A O 1
ATOM 646 N N . VAL A 1 87 ? 13.600 -9.602 9.977 1.00 95.44 87 VAL A N 1
ATOM 647 C CA . VAL A 1 87 ? 14.267 -8.348 9.579 1.00 95.44 87 VAL A CA 1
ATOM 648 C C . VAL A 1 87 ? 15.736 -8.340 10.004 1.00 95.44 87 VAL A C 1
ATOM 650 O O . VAL A 1 87 ? 16.606 -8.015 9.199 1.00 95.44 87 VAL A O 1
ATOM 653 N N . PHE A 1 88 ? 16.061 -8.787 11.215 1.00 95.12 88 PHE A N 1
ATOM 654 C CA . PHE A 1 88 ? 17.457 -8.945 11.622 1.00 95.12 88 PHE A CA 1
ATOM 655 C C . PHE A 1 88 ? 18.229 -9.900 10.697 1.00 95.12 88 PHE A C 1
ATOM 657 O O . PHE A 1 88 ? 19.337 -9.580 10.256 1.00 95.12 88 PHE A O 1
ATOM 664 N N . PHE A 1 89 ? 17.630 -11.039 10.341 1.00 95.50 89 PHE A N 1
ATOM 665 C CA . PHE A 1 89 ? 18.222 -11.972 9.383 1.00 95.50 89 PHE A CA 1
ATOM 666 C C . PHE A 1 89 ? 18.404 -11.352 7.998 1.00 95.50 89 PHE A C 1
ATOM 668 O O . PHE A 1 89 ? 19.457 -11.569 7.401 1.00 95.50 89 PHE A O 1
ATOM 675 N N . THR A 1 90 ? 17.460 -10.536 7.514 1.00 93.12 90 THR A N 1
ATOM 676 C CA . THR A 1 90 ? 17.612 -9.844 6.222 1.00 93.12 90 THR A CA 1
ATOM 677 C C . THR A 1 90 ? 18.853 -8.958 6.194 1.00 93.12 90 THR A C 1
ATOM 679 O O . THR A 1 90 ? 19.573 -8.963 5.199 1.00 93.12 90 THR A O 1
ATOM 682 N N . THR A 1 91 ? 19.178 -8.268 7.290 1.00 91.19 91 THR A N 1
ATOM 683 C CA . THR A 1 91 ? 20.391 -7.441 7.384 1.00 91.19 91 THR A CA 1
ATOM 684 C C . THR A 1 91 ? 21.662 -8.293 7.336 1.00 91.19 91 THR A C 1
ATOM 686 O O . THR A 1 91 ? 22.658 -7.914 6.715 1.00 91.19 91 THR A O 1
ATOM 689 N N . VAL A 1 92 ? 21.645 -9.471 7.969 1.00 92.31 92 VAL A N 1
ATOM 690 C CA . VAL A 1 92 ? 22.776 -10.413 7.944 1.00 92.31 92 VAL A CA 1
ATOM 691 C C . VAL A 1 92 ? 22.973 -10.998 6.545 1.00 92.31 92 VAL A C 1
ATOM 693 O O . VAL A 1 92 ? 24.105 -11.046 6.057 1.00 92.31 92 VAL A O 1
ATOM 696 N N . THR A 1 93 ? 21.895 -11.437 5.891 1.00 92.12 93 THR A N 1
ATOM 697 C CA . THR A 1 93 ? 21.963 -12.011 4.542 1.00 92.12 93 THR A CA 1
ATOM 698 C C . THR A 1 93 ? 22.347 -10.959 3.502 1.00 92.12 93 THR A C 1
ATOM 700 O O . THR A 1 93 ? 23.181 -11.265 2.653 1.00 92.12 93 THR A O 1
ATOM 703 N N . ALA A 1 94 ? 21.868 -9.713 3.623 1.00 87.75 94 ALA A N 1
ATOM 704 C CA . ALA A 1 94 ? 22.283 -8.587 2.778 1.00 87.75 94 ALA A CA 1
ATOM 705 C C . ALA A 1 94 ? 23.793 -8.346 2.862 1.00 87.75 94 ALA A C 1
ATOM 707 O O . ALA A 1 94 ? 24.480 -8.350 1.846 1.00 87.75 94 ALA A O 1
ATOM 708 N N . ARG A 1 95 ? 24.344 -8.222 4.078 1.00 86.88 95 ARG A N 1
ATOM 709 C CA . ARG A 1 95 ? 25.784 -7.981 4.282 1.00 86.88 95 ARG A CA 1
ATOM 710 C C . ARG A 1 95 ? 26.665 -9.106 3.742 1.00 86.88 95 ARG A C 1
ATOM 712 O O . ARG A 1 95 ? 27.756 -8.847 3.243 1.00 86.88 95 ARG A O 1
ATOM 719 N N . LYS A 1 96 ? 26.215 -10.361 3.847 1.00 87.25 96 LYS A N 1
ATOM 720 C CA . LYS A 1 96 ? 26.925 -11.505 3.251 1.00 87.25 96 LYS A CA 1
ATOM 721 C C . LYS A 1 96 ? 26.778 -11.547 1.727 1.00 87.25 96 LYS A C 1
ATOM 723 O O . LYS A 1 96 ? 27.723 -11.941 1.047 1.00 87.25 96 LYS A O 1
ATOM 728 N N . GLY A 1 97 ? 25.622 -11.142 1.203 1.00 81.06 97 GLY A N 1
ATOM 729 C CA . GLY A 1 97 ? 25.337 -11.041 -0.228 1.00 81.06 97 GLY A CA 1
ATOM 730 C C . GLY A 1 97 ? 26.092 -9.909 -0.931 1.00 81.06 97 GLY A C 1
ATOM 731 O O . GLY A 1 97 ? 26.501 -10.090 -2.076 1.00 81.06 97 GLY A O 1
ATOM 732 N N . ASP A 1 98 ? 26.344 -8.797 -0.230 1.00 76.88 98 ASP A N 1
ATOM 733 C CA . ASP A 1 98 ? 26.915 -7.546 -0.756 1.00 76.88 98 ASP A CA 1
ATOM 734 C C . ASP A 1 98 ? 28.202 -7.763 -1.564 1.00 76.88 98 ASP A C 1
ATOM 736 O O . ASP A 1 98 ? 28.320 -7.310 -2.699 1.00 76.88 98 ASP A O 1
ATOM 740 N N . LYS A 1 99 ? 29.147 -8.556 -1.044 1.00 73.12 99 LYS A N 1
ATOM 741 C CA . LYS A 1 99 ? 30.417 -8.806 -1.749 1.00 73.12 99 LYS A CA 1
ATOM 742 C C . LYS A 1 99 ? 30.220 -9.404 -3.141 1.00 73.12 99 LYS A C 1
ATOM 744 O O . LYS A 1 99 ? 30.950 -9.051 -4.055 1.00 73.12 99 LYS A O 1
ATOM 749 N N . THR A 1 100 ? 29.261 -10.313 -3.299 1.00 68.81 100 THR A N 1
ATOM 750 C CA . THR A 1 100 ? 28.974 -10.936 -4.598 1.00 68.81 100 THR A CA 1
ATOM 751 C C . THR A 1 100 ? 28.105 -10.039 -5.469 1.00 68.81 100 THR A C 1
ATOM 753 O O . THR A 1 100 ? 28.303 -10.001 -6.678 1.00 68.81 100 THR A O 1
ATOM 756 N N . TRP A 1 101 ? 27.178 -9.302 -4.856 1.00 69.50 101 TRP A N 1
ATOM 757 C CA . TRP A 1 101 ? 26.344 -8.323 -5.543 1.00 69.50 101 TRP A CA 1
ATOM 758 C C . TRP A 1 101 ? 27.171 -7.225 -6.215 1.00 69.50 101 TRP A C 1
ATOM 760 O O . TRP A 1 101 ? 26.945 -6.923 -7.378 1.00 69.50 101 TRP A O 1
ATOM 770 N N . ARG A 1 102 ? 28.191 -6.685 -5.540 1.00 68.81 102 ARG A N 1
ATOM 771 C CA . ARG A 1 102 ? 29.073 -5.670 -6.138 1.00 68.81 102 ARG A CA 1
ATOM 772 C C . ARG A 1 102 ? 29.788 -6.182 -7.379 1.00 68.81 102 ARG A C 1
ATOM 774 O O . ARG A 1 102 ? 29.823 -5.490 -8.386 1.00 68.81 102 ARG A O 1
ATOM 781 N N . THR A 1 103 ? 30.320 -7.403 -7.322 1.00 69.94 103 THR A N 1
ATOM 782 C CA . THR A 1 103 ? 30.972 -8.029 -8.482 1.00 69.94 103 THR A CA 1
ATOM 783 C C . THR A 1 103 ? 29.986 -8.228 -9.632 1.00 69.94 103 THR A C 1
ATOM 785 O O . THR A 1 103 ? 30.344 -8.053 -10.790 1.00 69.94 103 THR A O 1
ATOM 788 N N . TRP A 1 104 ? 28.741 -8.574 -9.308 1.00 66.69 104 TRP A N 1
ATOM 789 C CA . TRP A 1 104 ? 27.662 -8.752 -10.274 1.00 66.69 104 TRP A CA 1
ATOM 790 C C . TRP A 1 104 ? 27.256 -7.440 -10.951 1.00 66.69 104 TRP A C 1
ATOM 792 O O . TRP A 1 104 ? 27.219 -7.364 -12.174 1.00 66.69 104 TRP A O 1
ATOM 802 N N . ALA A 1 105 ? 27.029 -6.393 -10.161 1.00 66.69 105 ALA A N 1
ATOM 803 C CA . ALA A 1 105 ? 26.700 -5.060 -10.647 1.00 66.69 105 ALA A CA 1
ATOM 804 C C . ALA A 1 105 ? 27.818 -4.465 -11.515 1.00 66.69 105 ALA A C 1
ATOM 806 O O . ALA A 1 105 ? 27.557 -3.951 -12.598 1.00 66.69 105 ALA A O 1
ATOM 807 N N . GLN A 1 106 ? 29.075 -4.604 -11.084 1.00 70.81 106 GLN A N 1
ATOM 808 C CA . GLN A 1 106 ? 30.235 -4.176 -11.871 1.00 70.81 106 GLN A CA 1
ATOM 809 C C . GLN A 1 106 ? 30.332 -4.930 -13.203 1.00 70.81 106 GLN A C 1
ATOM 811 O O . GLN A 1 106 ? 30.674 -4.329 -14.216 1.00 70.81 106 GLN A O 1
ATOM 816 N N . ALA A 1 107 ? 29.991 -6.225 -13.230 1.00 64.50 107 ALA A N 1
ATOM 817 C CA . ALA A 1 107 ? 29.956 -7.001 -14.469 1.00 64.50 107 ALA A CA 1
ATOM 818 C C . ALA A 1 107 ? 28.872 -6.510 -15.447 1.00 64.50 107 ALA A C 1
ATOM 820 O O . ALA A 1 107 ? 29.058 -6.615 -16.653 1.00 64.50 107 ALA A O 1
ATOM 821 N N . LEU A 1 108 ? 27.775 -5.933 -14.946 1.00 63.50 108 LEU A N 1
ATOM 822 C CA . LEU A 1 108 ? 26.737 -5.279 -15.754 1.00 63.50 108 LEU A CA 1
ATOM 823 C C . LEU A 1 108 ? 27.097 -3.846 -16.183 1.00 63.50 108 LEU A C 1
ATOM 825 O O . LEU A 1 108 ? 26.275 -3.170 -16.798 1.00 63.50 108 LEU A O 1
ATOM 829 N N . GLY A 1 109 ? 28.306 -3.373 -15.864 1.00 63.97 109 GLY A N 1
ATOM 830 C CA . GLY A 1 109 ? 28.742 -2.009 -16.160 1.00 63.97 109 GLY A CA 1
ATOM 831 C C . GLY A 1 109 ? 28.137 -0.954 -15.232 1.00 63.97 109 GLY A C 1
ATOM 832 O O . GLY A 1 109 ? 28.172 0.230 -15.556 1.00 63.97 109 GLY A O 1
ATOM 833 N N . TRP A 1 110 ? 27.570 -1.347 -14.086 1.00 64.50 110 TRP A N 1
ATOM 834 C CA . TRP A 1 110 ? 27.011 -0.396 -13.127 1.00 64.50 110 TRP A CA 1
ATOM 835 C C . TRP A 1 110 ? 28.110 0.136 -12.205 1.00 64.50 110 TRP A C 1
ATOM 837 O O . TRP A 1 110 ? 28.621 -0.571 -11.331 1.00 64.50 110 TRP A O 1
ATOM 847 N N . GLU A 1 111 ? 28.465 1.408 -12.377 1.00 60.06 111 GLU A N 1
ATOM 848 C CA . GLU A 1 111 ? 29.371 2.123 -11.479 1.00 60.06 111 GLU A CA 1
ATOM 849 C C . GLU A 1 111 ? 28.603 2.673 -10.269 1.00 60.06 111 GLU A C 1
ATOM 851 O O . GLU A 1 111 ? 28.203 3.835 -10.221 1.00 60.06 111 GLU A O 1
ATOM 856 N N . PHE A 1 112 ? 28.392 1.838 -9.248 1.00 61.53 112 PHE A N 1
ATOM 857 C CA . PHE A 1 112 ? 27.952 2.341 -7.946 1.00 61.53 112 PHE A CA 1
ATOM 858 C C . PHE A 1 112 ? 29.131 3.024 -7.253 1.00 61.53 112 PHE A C 1
ATOM 860 O O . PHE A 1 112 ? 29.986 2.362 -6.664 1.00 61.53 112 PHE A O 1
ATOM 867 N N . THR A 1 113 ? 29.179 4.351 -7.334 1.00 52.41 113 THR A N 1
ATOM 868 C CA . THR A 1 113 ? 30.270 5.156 -6.771 1.00 52.41 113 THR A CA 1
ATOM 869 C C . THR A 1 113 ? 30.283 5.164 -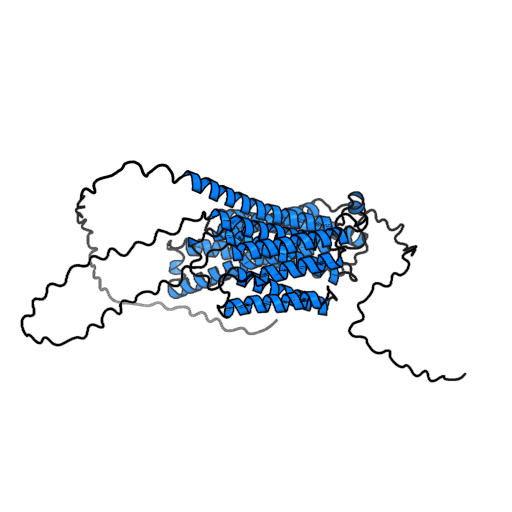5.239 1.00 52.41 113 THR A C 1
ATOM 871 O O . THR A 1 113 ? 31.335 5.423 -4.671 1.00 52.41 113 THR A O 1
ATOM 874 N N . ASP A 1 114 ? 29.189 4.782 -4.561 1.00 58.59 114 ASP A N 1
ATOM 875 C CA . ASP A 1 114 ? 29.200 4.441 -3.130 1.00 58.59 114 ASP A CA 1
ATOM 876 C C . ASP A 1 114 ? 27.923 3.695 -2.685 1.00 58.59 114 ASP A C 1
ATOM 878 O O . ASP A 1 114 ? 26.808 4.200 -2.805 1.00 58.59 114 ASP A O 1
ATOM 882 N N . LEU A 1 115 ? 28.060 2.501 -2.089 1.00 53.94 115 LEU A N 1
ATOM 883 C CA . LEU A 1 115 ? 26.922 1.686 -1.608 1.00 53.94 115 LEU A CA 1
ATOM 884 C C . LEU A 1 115 ? 26.150 2.347 -0.439 1.00 53.94 115 LEU A C 1
ATOM 886 O O . LEU A 1 115 ? 25.022 1.971 -0.119 1.00 53.94 115 LEU A O 1
ATOM 890 N N . SER A 1 116 ? 26.758 3.328 0.234 1.00 56.28 116 SER A N 1
ATOM 891 C CA . SER A 1 116 ? 26.103 4.161 1.253 1.00 56.28 116 SER A CA 1
ATOM 892 C C . SER A 1 116 ? 25.064 5.117 0.652 1.00 56.28 116 SER A C 1
ATOM 894 O O . SER A 1 116 ? 24.173 5.576 1.368 1.00 56.28 116 SER A O 1
ATOM 896 N N . GLN A 1 117 ? 25.145 5.389 -0.654 1.00 63.16 117 GLN A N 1
ATOM 897 C CA . GLN A 1 117 ? 24.234 6.286 -1.361 1.00 63.16 117 GLN A CA 1
ATOM 898 C C . GLN A 1 117 ? 23.079 5.562 -2.061 1.00 63.16 117 GLN A C 1
ATOM 900 O O . GLN A 1 117 ? 22.171 6.233 -2.547 1.00 63.16 117 GLN A O 1
ATOM 905 N N . ASP A 1 118 ? 23.051 4.222 -2.067 1.00 75.38 118 ASP A N 1
ATOM 906 C CA . ASP A 1 118 ? 21.886 3.499 -2.578 1.00 75.38 118 ASP A CA 1
ATOM 907 C C . ASP A 1 118 ? 20.667 3.799 -1.691 1.00 75.38 118 ASP A C 1
ATOM 909 O O . ASP A 1 118 ? 20.648 3.524 -0.484 1.00 75.38 118 ASP A O 1
ATOM 913 N N . VAL A 1 119 ? 19.634 4.353 -2.322 1.00 81.62 119 VAL A N 1
ATOM 914 C CA . VAL A 1 119 ? 18.333 4.652 -1.727 1.00 81.62 119 VAL A CA 1
ATOM 915 C C . VAL A 1 119 ? 17.765 3.416 -1.022 1.00 81.62 119 VAL A C 1
ATOM 917 O O . VAL A 1 119 ? 17.246 3.536 0.090 1.00 81.62 119 VAL A O 1
ATOM 920 N N . HIS A 1 120 ? 17.928 2.215 -1.592 1.00 87.81 120 HIS A N 1
ATOM 921 C CA . HIS A 1 120 ? 17.517 0.969 -0.944 1.00 87.81 120 HIS A CA 1
ATOM 922 C C . HIS A 1 120 ? 18.212 0.759 0.404 1.00 87.81 120 HIS A C 1
ATOM 924 O O . HIS A 1 120 ? 17.549 0.459 1.396 1.00 87.81 120 HIS A O 1
ATOM 930 N N . ASN A 1 121 ? 19.533 0.942 0.465 1.00 87.00 121 ASN A N 1
ATOM 931 C CA . ASN A 1 121 ? 20.310 0.749 1.687 1.00 87.00 121 ASN A CA 1
ATOM 932 C C . ASN A 1 121 ? 19.925 1.787 2.757 1.00 87.00 121 ASN A C 1
ATOM 934 O O . ASN A 1 121 ? 19.763 1.436 3.927 1.00 87.00 121 ASN A O 1
ATOM 938 N N . GLN A 1 122 ? 19.692 3.043 2.362 1.00 87.81 122 GLN A N 1
ATOM 939 C CA . GLN A 1 122 ? 19.220 4.094 3.272 1.00 87.81 122 GLN A CA 1
ATOM 940 C C . GLN A 1 122 ? 17.853 3.751 3.878 1.00 87.81 122 GLN A C 1
ATOM 942 O O . GLN A 1 122 ? 17.686 3.783 5.102 1.00 87.81 122 GLN A O 1
ATOM 947 N N . PHE A 1 123 ? 16.889 3.353 3.042 1.00 87.94 123 PHE A N 1
ATOM 948 C CA . PHE A 1 123 ? 15.589 2.890 3.522 1.00 87.94 123 PHE A CA 1
ATOM 949 C C . PHE A 1 123 ? 15.710 1.612 4.357 1.00 87.94 123 PHE A C 1
ATOM 951 O O . PHE A 1 123 ? 15.047 1.500 5.384 1.00 87.94 123 PHE A O 1
ATOM 958 N N . GLY A 1 124 ? 16.579 0.675 3.976 1.00 90.12 124 GLY A N 1
ATOM 959 C CA . GLY A 1 124 ? 16.833 -0.559 4.715 1.00 90.12 124 GLY A CA 1
ATOM 960 C C . GLY A 1 124 ? 17.290 -0.294 6.150 1.00 90.12 124 GLY A C 1
ATOM 961 O O . GLY A 1 124 ? 16.729 -0.859 7.091 1.00 90.12 124 GLY A O 1
ATOM 962 N N . TRP A 1 125 ? 18.239 0.628 6.344 1.00 92.44 125 TRP A N 1
ATOM 963 C CA . TRP A 1 125 ? 18.685 1.046 7.678 1.00 92.44 125 TRP A CA 1
ATOM 964 C C . TRP A 1 125 ? 17.605 1.770 8.470 1.00 92.44 125 TRP A C 1
ATOM 966 O O . TRP A 1 125 ? 17.423 1.478 9.655 1.00 92.44 125 TRP A O 1
ATOM 976 N N . LEU A 1 126 ? 16.865 2.675 7.825 1.00 93.56 126 LEU A N 1
ATOM 977 C CA . LEU A 1 126 ? 15.750 3.372 8.460 1.00 93.56 126 LEU A CA 1
ATOM 978 C C . LEU A 1 126 ? 14.691 2.378 8.954 1.00 93.56 126 LEU A C 1
ATOM 980 O O . LEU A 1 126 ? 14.266 2.440 10.105 1.00 93.56 126 LEU A O 1
ATOM 984 N N . VAL A 1 127 ? 14.296 1.424 8.113 1.00 94.50 127 VAL A N 1
ATOM 985 C CA . VAL A 1 127 ? 13.308 0.394 8.447 1.00 94.50 127 VAL A CA 1
ATOM 986 C C . VAL A 1 127 ? 13.815 -0.515 9.556 1.00 94.50 127 VAL A C 1
ATOM 988 O O . VAL A 1 127 ? 13.075 -0.783 10.503 1.00 94.50 127 VAL A O 1
ATOM 991 N N . PHE A 1 128 ? 15.071 -0.957 9.479 1.00 94.56 128 PHE A N 1
ATOM 992 C CA . PHE A 1 128 ? 15.693 -1.748 10.535 1.00 94.56 128 PHE A CA 1
ATOM 993 C C . PHE A 1 128 ? 15.635 -1.007 11.877 1.00 94.56 128 PHE A C 1
ATOM 995 O O . PHE A 1 128 ? 15.164 -1.567 12.868 1.00 94.56 128 PHE A O 1
ATOM 1002 N N . ALA A 1 129 ? 16.030 0.269 11.906 1.00 94.56 129 ALA A N 1
ATOM 1003 C CA . ALA A 1 129 ? 15.972 1.092 13.109 1.00 94.56 129 ALA A CA 1
ATOM 1004 C C . ALA A 1 129 ? 14.535 1.230 13.635 1.00 94.56 129 ALA A C 1
ATOM 1006 O O . ALA A 1 129 ? 14.291 0.992 14.818 1.00 94.56 129 ALA A O 1
ATOM 1007 N N . LEU A 1 130 ? 13.568 1.540 12.763 1.00 94.50 130 LEU A N 1
ATOM 1008 C CA . LEU A 1 130 ? 12.162 1.666 13.148 1.00 94.50 130 LEU A CA 1
ATOM 1009 C C . LEU A 1 130 ? 11.614 0.361 13.734 1.00 94.50 130 LEU A C 1
ATOM 1011 O O . LEU A 1 130 ? 10.979 0.401 14.781 1.00 94.50 130 LEU A O 1
ATOM 1015 N N . VAL A 1 131 ? 11.886 -0.795 13.120 1.00 94.19 131 VAL A N 1
ATOM 1016 C CA . VAL A 1 131 ? 11.430 -2.110 13.605 1.00 94.19 131 VAL A CA 1
ATOM 1017 C C . VAL A 1 131 ? 12.075 -2.470 14.949 1.00 94.19 131 VAL A C 1
ATOM 1019 O O . VAL A 1 131 ? 11.381 -2.949 15.849 1.00 94.19 131 VAL A O 1
ATOM 1022 N N . MET A 1 132 ? 13.371 -2.195 15.124 1.00 92.44 132 MET A N 1
ATOM 1023 C CA . MET A 1 132 ? 14.103 -2.487 16.365 1.00 92.44 132 MET A CA 1
ATOM 1024 C C . MET A 1 132 ? 13.703 -1.563 17.523 1.00 92.44 132 MET A C 1
ATOM 1026 O O . MET A 1 132 ? 13.618 -2.002 18.670 1.00 92.44 132 MET A O 1
ATOM 1030 N N . VAL A 1 133 ? 13.395 -0.296 17.239 1.00 92.50 133 VAL A N 1
ATOM 1031 C CA . VAL A 1 133 ? 12.821 0.619 18.236 1.00 92.50 133 VAL A CA 1
ATOM 1032 C C . VAL A 1 133 ? 11.384 0.214 18.560 1.00 92.50 133 VAL A C 1
ATOM 1034 O O . VAL A 1 133 ? 10.976 0.202 19.719 1.00 92.50 133 VAL A O 1
ATOM 1037 N N . GLN A 1 134 ? 10.605 -0.162 17.552 1.00 90.00 134 GLN A N 1
ATOM 1038 C CA . GLN A 1 134 ? 9.180 -0.404 17.707 1.00 90.00 134 GLN A CA 1
ATOM 1039 C C . GLN A 1 134 ? 8.840 -1.713 18.421 1.00 90.00 134 GLN A C 1
ATOM 1041 O O . GLN A 1 134 ? 7.983 -1.724 19.308 1.00 90.00 134 GLN A O 1
ATOM 1046 N N . GLY A 1 135 ? 9.463 -2.820 18.012 1.00 84.00 135 GLY A N 1
ATOM 1047 C CA . GLY A 1 135 ? 9.164 -4.149 18.540 1.00 84.00 135 GLY A CA 1
ATOM 1048 C C . GLY A 1 135 ? 9.810 -4.370 19.911 1.00 84.00 135 GLY A C 1
ATOM 1049 O O . GLY A 1 135 ? 9.100 -4.379 20.915 1.00 84.00 135 GLY A O 1
ATOM 1050 N N . PRO A 1 136 ? 11.145 -4.523 19.976 1.00 81.56 136 PRO A N 1
ATOM 1051 C CA . PRO A 1 136 ? 11.869 -4.749 21.224 1.00 81.56 136 PRO A CA 1
ATOM 1052 C C . PRO A 1 136 ? 11.738 -3.621 22.250 1.00 81.56 136 PRO A C 1
ATOM 1054 O O . PRO A 1 136 ? 11.429 -3.902 23.398 1.00 81.56 136 PRO A O 1
ATOM 1057 N N . ILE A 1 137 ? 11.962 -2.355 21.879 1.00 82.50 137 ILE A N 1
ATOM 1058 C CA . ILE A 1 137 ? 12.058 -1.275 22.877 1.00 82.50 137 ILE A CA 1
ATOM 1059 C C . ILE A 1 137 ? 10.661 -0.807 23.286 1.00 82.50 137 ILE A C 1
ATOM 1061 O O . ILE A 1 137 ? 10.239 -1.013 24.421 1.00 82.50 137 ILE A O 1
ATOM 1065 N N . LEU A 1 138 ? 9.906 -0.212 22.361 1.00 86.25 138 LEU A N 1
ATOM 1066 C CA . LEU A 1 138 ? 8.586 0.336 22.671 1.00 86.25 138 LEU A CA 1
ATOM 1067 C C . LEU A 1 138 ? 7.564 -0.759 22.984 1.00 86.25 138 LEU A C 1
ATOM 1069 O O . LEU A 1 138 ? 6.717 -0.556 23.850 1.00 86.25 138 LEU A O 1
ATOM 1073 N N . GLY A 1 139 ? 7.635 -1.913 22.315 1.00 81.75 139 GLY A N 1
ATOM 1074 C CA . GLY A 1 139 ? 6.734 -3.039 22.560 1.00 81.75 139 GLY A CA 1
ATOM 1075 C C . GLY A 1 139 ? 6.938 -3.677 23.935 1.00 81.75 139 GLY A C 1
ATOM 1076 O O . GLY A 1 139 ? 5.956 -3.849 24.658 1.00 81.75 139 GLY A O 1
ATOM 1077 N N . VAL A 1 140 ? 8.184 -3.958 24.341 1.00 81.75 140 VAL A N 1
ATOM 1078 C CA . VAL A 1 140 ? 8.469 -4.507 25.681 1.00 81.75 140 VAL A CA 1
ATOM 1079 C C . VAL A 1 140 ? 8.192 -3.468 26.755 1.00 81.75 140 VAL A C 1
ATOM 1081 O O . VAL A 1 140 ? 7.496 -3.794 27.710 1.00 81.75 140 VAL A O 1
ATOM 1084 N N . VAL A 1 141 ? 8.636 -2.216 26.584 1.00 78.06 141 VAL A N 1
ATOM 1085 C CA . VAL A 1 141 ? 8.341 -1.142 27.547 1.00 78.06 141 VAL A CA 1
ATOM 1086 C C . VAL A 1 141 ? 6.836 -0.979 27.704 1.00 78.06 141 VAL A C 1
ATOM 1088 O O . VAL A 1 141 ? 6.350 -0.931 28.824 1.00 78.06 141 VAL A O 1
ATOM 1091 N N . ARG A 1 142 ? 6.062 -0.963 26.614 1.00 78.31 142 ARG A N 1
ATOM 1092 C CA . ARG A 1 142 ? 4.599 -0.896 26.692 1.00 78.31 142 ARG A CA 1
ATOM 1093 C C . ARG A 1 142 ? 4.007 -2.124 27.384 1.00 78.31 142 ARG A C 1
ATOM 1095 O O . ARG A 1 142 ? 3.120 -1.946 28.209 1.00 78.31 142 ARG A O 1
ATOM 1102 N N . SER A 1 143 ? 4.466 -3.336 27.069 1.00 76.88 143 SER A N 1
ATOM 1103 C CA . SER A 1 143 ? 3.986 -4.567 27.714 1.00 76.88 143 SER A CA 1
ATOM 1104 C C . SER A 1 143 ? 4.269 -4.546 29.213 1.00 76.88 143 SER A C 1
ATOM 1106 O O . SER A 1 143 ? 3.366 -4.761 30.007 1.00 76.88 143 SER A O 1
ATOM 1108 N N . GLN A 1 144 ? 5.495 -4.200 29.603 1.00 68.31 144 GLN A N 1
ATOM 1109 C CA . GLN A 1 144 ? 5.903 -4.093 30.999 1.00 68.31 144 GLN A CA 1
ATOM 1110 C C . GLN A 1 144 ? 5.171 -2.963 31.716 1.00 68.31 144 GLN A C 1
ATOM 1112 O O . GLN A 1 144 ? 4.708 -3.163 32.827 1.00 68.31 144 GLN A O 1
ATOM 1117 N N . VAL A 1 145 ? 4.991 -1.801 31.085 1.00 66.94 145 VAL A N 1
ATOM 1118 C CA . VAL A 1 145 ? 4.200 -0.693 31.639 1.00 66.94 145 VAL A CA 1
ATOM 1119 C C . VAL A 1 145 ? 2.749 -1.119 31.844 1.00 66.94 145 VAL A C 1
ATOM 1121 O O . VAL A 1 145 ? 2.183 -0.794 32.879 1.00 66.94 145 VAL A O 1
ATOM 1124 N N . LEU A 1 146 ? 2.146 -1.843 30.897 1.00 65.56 146 LEU A N 1
ATOM 1125 C CA . LEU A 1 146 ? 0.758 -2.308 30.993 1.00 65.56 146 LEU A CA 1
ATOM 1126 C C . LEU A 1 146 ? 0.565 -3.450 31.996 1.00 65.56 146 LEU A C 1
ATOM 1128 O O . LEU A 1 146 ? -0.512 -3.557 32.567 1.00 65.56 146 LEU A O 1
ATOM 1132 N N . GLU A 1 147 ? 1.575 -4.291 32.193 1.00 67.31 147 GLU A N 1
ATOM 1133 C CA . GLU A 1 147 ? 1.520 -5.447 33.096 1.00 67.31 147 GLU A CA 1
ATOM 1134 C C . GLU A 1 147 ? 2.039 -5.116 34.507 1.00 67.31 147 GLU A C 1
ATOM 1136 O O . GLU A 1 147 ? 1.734 -5.801 35.484 1.00 67.31 147 GLU A O 1
ATOM 1141 N N . SER A 1 148 ? 2.760 -4.001 34.647 1.00 52.34 148 SER A N 1
ATOM 1142 C CA . SER A 1 148 ? 3.258 -3.464 35.911 1.00 52.34 148 SER A CA 1
ATOM 1143 C C . SER A 1 148 ? 2.207 -2.649 36.679 1.00 52.34 148 SER A C 1
ATOM 1145 O O . SER A 1 148 ? 2.524 -1.610 37.258 1.00 52.34 148 SER A O 1
ATOM 1147 N N . ASP A 1 149 ? 0.991 -3.177 36.803 1.00 54.66 149 ASP A N 1
ATOM 1148 C CA . ASP A 1 149 ? 0.210 -2.964 38.034 1.00 54.66 149 ASP A CA 1
ATOM 1149 C C . ASP A 1 149 ? 0.848 -3.727 39.222 1.00 54.66 149 ASP A C 1
ATOM 1151 O O . ASP A 1 149 ? 0.540 -3.489 40.390 1.00 54.66 149 ASP A O 1
ATOM 1155 N N . ARG A 1 150 ? 1.824 -4.609 38.952 1.00 56.44 150 ARG A N 1
ATOM 1156 C CA . ARG A 1 150 ? 2.632 -5.306 39.960 1.00 56.44 150 ARG A CA 1
ATOM 1157 C C . ARG A 1 150 ? 3.838 -4.477 40.428 1.00 56.44 150 ARG A C 1
ATOM 1159 O O . ARG A 1 150 ? 4.933 -4.627 39.906 1.00 56.44 150 ARG A O 1
ATOM 1166 N N . ILE A 1 151 ? 3.612 -3.648 41.452 1.00 55.19 151 ILE A N 1
ATOM 1167 C CA . ILE A 1 151 ? 4.495 -3.240 42.580 1.00 55.19 151 ILE A CA 1
ATOM 1168 C C . ILE A 1 151 ? 5.885 -2.612 42.274 1.00 55.19 151 ILE A C 1
ATOM 1170 O O . ILE A 1 151 ? 6.262 -1.666 42.962 1.00 55.19 151 ILE A O 1
ATOM 1174 N N . ALA A 1 152 ? 6.649 -3.042 41.266 1.00 58.09 152 ALA A N 1
ATOM 1175 C CA . ALA A 1 152 ? 8.058 -2.665 41.098 1.00 58.09 152 ALA A CA 1
ATOM 1176 C C . ALA A 1 152 ? 8.285 -1.303 40.404 1.00 58.09 152 ALA A C 1
ATOM 1178 O O . ALA A 1 152 ? 9.100 -0.511 40.876 1.00 58.09 152 ALA A O 1
ATOM 1179 N N . LEU A 1 153 ? 7.551 -0.970 39.330 1.00 58.97 153 LEU A N 1
ATOM 1180 C CA . LEU A 1 153 ? 7.694 0.344 38.666 1.00 58.97 153 LEU A CA 1
ATOM 1181 C C . LEU A 1 153 ? 6.934 1.472 39.373 1.00 58.97 153 LEU A C 1
ATOM 1183 O O . LEU A 1 153 ? 7.225 2.642 39.122 1.00 58.97 153 LEU A O 1
ATOM 1187 N N . ARG A 1 154 ? 6.015 1.145 40.295 1.00 59.50 154 ARG A N 1
ATOM 1188 C CA . ARG A 1 154 ? 5.283 2.145 41.092 1.00 59.50 154 ARG A CA 1
ATOM 1189 C C . ARG A 1 154 ? 6.227 3.001 41.938 1.00 59.50 154 ARG A C 1
ATOM 1191 O O . ARG A 1 154 ? 5.944 4.168 42.157 1.00 59.50 154 ARG A O 1
ATOM 1198 N N . ASN A 1 155 ? 7.362 2.447 42.365 1.00 65.88 155 ASN A N 1
ATOM 1199 C CA . ASN A 1 155 ? 8.324 3.173 43.194 1.00 65.88 155 ASN A CA 1
ATOM 1200 C C . ASN A 1 155 ? 9.226 4.113 42.373 1.00 65.88 155 ASN A C 1
ATOM 1202 O O . ASN A 1 155 ? 9.644 5.146 42.885 1.00 65.88 155 ASN A O 1
ATOM 1206 N N . ILE A 1 156 ? 9.488 3.798 41.098 1.00 65.19 156 ILE A N 1
ATOM 1207 C CA . ILE A 1 156 ? 10.260 4.665 40.185 1.00 65.19 156 ILE A CA 1
ATOM 1208 C C . ILE A 1 156 ? 9.367 5.780 39.617 1.00 65.19 156 ILE A C 1
ATOM 1210 O O . ILE A 1 156 ? 9.801 6.920 39.470 1.00 65.19 156 ILE A O 1
ATOM 1214 N N . PHE A 1 157 ? 8.094 5.475 39.353 1.00 66.06 157 PHE A N 1
ATOM 1215 C CA . PHE A 1 157 ? 7.086 6.436 38.906 1.00 66.06 157 PHE A CA 1
ATOM 1216 C C . PHE A 1 157 ? 6.035 6.676 39.993 1.00 66.06 157 PHE A C 1
ATOM 1218 O O . PHE A 1 157 ? 4.839 6.521 39.756 1.00 66.06 157 PHE A O 1
ATOM 1225 N N . ALA A 1 158 ? 6.492 7.064 41.187 1.00 67.75 158 ALA A N 1
ATOM 1226 C CA . ALA A 1 158 ? 5.631 7.322 42.345 1.00 67.75 158 ALA A CA 1
ATOM 1227 C C . ALA A 1 158 ? 4.588 8.430 42.105 1.00 67.75 158 ALA A C 1
ATOM 1229 O O . ALA A 1 158 ? 3.597 8.504 42.826 1.00 67.75 158 ALA A O 1
ATOM 1230 N N . ASP A 1 159 ? 4.790 9.269 41.083 1.00 77.69 159 ASP A N 1
ATOM 1231 C CA . ASP A 1 159 ? 3.817 10.266 40.646 1.00 77.69 159 ASP A CA 1
ATOM 1232 C C . ASP A 1 159 ? 2.861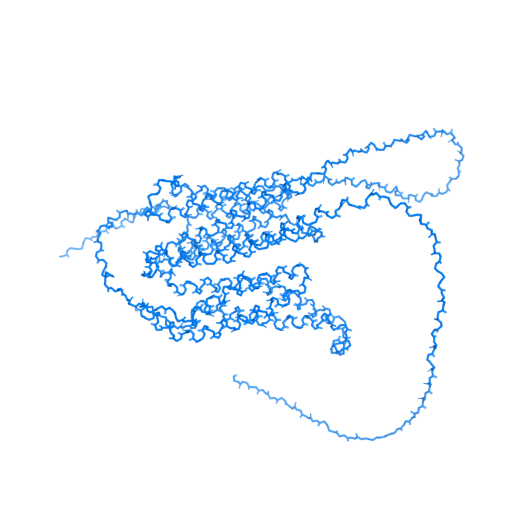 9.669 39.587 1.00 77.69 159 ASP A C 1
ATOM 1234 O O . ASP A 1 159 ? 3.253 9.499 38.419 1.00 77.69 159 ASP A O 1
ATOM 1238 N N . PRO A 1 160 ? 1.597 9.376 39.951 1.00 75.56 160 PRO A N 1
ATOM 1239 C CA . PRO A 1 160 ? 0.613 8.814 39.029 1.00 75.56 160 PRO A CA 1
ATOM 1240 C C . PRO A 1 160 ? 0.354 9.713 37.809 1.00 75.56 160 PRO A C 1
ATOM 1242 O O . PRO A 1 160 ? 0.049 9.199 36.728 1.00 75.56 160 PRO A O 1
ATOM 1245 N N . ASN A 1 161 ? 0.552 11.034 37.924 1.00 81.75 161 ASN A N 1
ATOM 1246 C CA . ASN A 1 161 ? 0.390 11.954 36.796 1.00 81.75 161 ASN A CA 1
ATOM 1247 C C . ASN A 1 161 ? 1.497 11.768 35.749 1.00 81.75 161 ASN A C 1
ATOM 1249 O O . ASN A 1 161 ? 1.227 11.773 34.543 1.00 81.75 161 ASN A O 1
ATOM 1253 N N . ARG A 1 162 ? 2.743 11.541 36.186 1.00 80.50 162 ARG A N 1
ATOM 1254 C CA . ARG A 1 162 ? 3.881 11.300 35.279 1.00 80.50 162 ARG A CA 1
ATOM 1255 C C . ARG A 1 162 ? 3.769 9.950 34.587 1.00 80.50 162 ARG A C 1
ATOM 1257 O O . ARG A 1 162 ? 4.015 9.863 33.384 1.00 80.50 162 ARG A O 1
ATOM 1264 N N . TYR A 1 163 ? 3.347 8.916 35.313 1.00 80.69 163 TYR A N 1
ATOM 1265 C CA . TYR A 1 163 ? 3.134 7.588 34.740 1.00 80.69 163 TYR A CA 1
ATOM 1266 C C . TYR A 1 163 ? 2.071 7.612 33.627 1.00 80.69 163 TYR A C 1
ATOM 1268 O O . TYR A 1 163 ? 2.308 7.106 32.526 1.00 80.69 163 TYR A O 1
ATOM 1276 N N . GLY A 1 164 ? 0.930 8.273 33.868 1.00 81.62 164 GLY A N 1
ATOM 1277 C CA . GLY A 1 164 ? -0.124 8.440 32.862 1.00 81.62 164 GLY A CA 1
ATOM 1278 C C . GLY A 1 164 ? 0.357 9.180 31.608 1.00 81.62 164 GLY A C 1
ATOM 1279 O O . GLY A 1 164 ? 0.073 8.750 30.484 1.00 81.62 164 GLY A O 1
ATOM 1280 N N . ALA A 1 165 ? 1.145 10.245 31.786 1.00 86.81 165 ALA A N 1
ATOM 1281 C CA . ALA A 1 165 ? 1.734 10.995 30.680 1.00 86.81 165 ALA A CA 1
ATOM 1282 C C . ALA A 1 165 ? 2.694 10.134 29.837 1.00 86.81 165 ALA A C 1
ATOM 1284 O O . ALA A 1 165 ? 2.552 10.083 28.612 1.00 86.81 165 ALA A O 1
ATOM 1285 N N . ILE A 1 166 ? 3.615 9.400 30.474 1.00 84.81 166 ILE A N 1
ATOM 1286 C CA . ILE A 1 166 ? 4.586 8.528 29.790 1.00 84.81 166 ILE A CA 1
ATOM 1287 C C . ILE A 1 166 ? 3.869 7.411 29.033 1.00 84.81 166 ILE A C 1
ATOM 1289 O O . ILE A 1 166 ? 4.130 7.207 27.847 1.00 84.81 166 ILE A O 1
ATOM 1293 N N . LYS A 1 167 ? 2.908 6.731 29.670 1.00 85.00 167 LYS A N 1
ATOM 1294 C CA . LYS A 1 167 ? 2.087 5.696 29.025 1.00 85.00 167 LYS A CA 1
ATOM 1295 C C . LYS A 1 167 ? 1.372 6.238 27.787 1.00 85.00 167 LYS A C 1
ATOM 1297 O O . LYS A 1 167 ? 1.351 5.576 26.745 1.00 85.00 167 LYS A O 1
ATOM 1302 N N . GLY A 1 168 ? 0.821 7.450 27.879 1.00 87.94 168 GLY A N 1
ATOM 1303 C CA . GLY A 1 168 ? 0.190 8.142 26.758 1.00 87.94 168 GLY A CA 1
ATOM 1304 C C . GLY A 1 168 ? 1.163 8.413 25.608 1.00 87.94 168 GLY A C 1
ATOM 1305 O O . GLY A 1 168 ? 0.846 8.108 24.458 1.00 87.94 168 GLY A O 1
ATOM 1306 N N . VAL A 1 169 ? 2.357 8.932 25.906 1.00 89.88 169 VAL A N 1
ATOM 1307 C CA . VAL A 1 169 ? 3.399 9.223 24.905 1.00 89.88 169 VAL A CA 1
ATOM 1308 C C . VAL A 1 169 ? 3.915 7.945 24.247 1.00 89.88 169 VAL A C 1
ATOM 1310 O O . VAL A 1 169 ? 3.897 7.859 23.021 1.00 89.88 169 VAL A O 1
ATOM 1313 N N . VAL A 1 170 ? 4.290 6.928 25.028 1.00 89.25 170 VAL A N 1
ATOM 1314 C CA . VAL A 1 170 ? 4.777 5.635 24.516 1.00 89.25 170 VAL A CA 1
ATOM 1315 C C . VAL A 1 170 ? 3.726 4.977 23.628 1.00 89.25 170 VAL A C 1
ATOM 1317 O O . VAL A 1 170 ? 4.048 4.501 22.545 1.00 89.25 170 VAL A O 1
ATOM 1320 N N . THR A 1 171 ? 2.451 5.005 24.029 1.00 88.88 171 THR A N 1
ATOM 1321 C CA . THR A 1 171 ? 1.363 4.440 23.217 1.00 88.88 171 THR A CA 1
ATOM 1322 C C . THR A 1 171 ? 1.181 5.201 21.904 1.00 88.88 171 THR A C 1
ATOM 1324 O O . THR A 1 171 ? 0.998 4.575 20.860 1.00 88.88 171 THR A O 1
ATOM 1327 N N . ARG A 1 172 ? 1.248 6.540 21.923 1.00 91.75 172 ARG A N 1
ATOM 1328 C CA . ARG A 1 172 ? 1.172 7.354 20.699 1.00 91.75 172 ARG A CA 1
ATOM 1329 C C . ARG A 1 172 ? 2.356 7.077 19.780 1.00 91.75 172 ARG A C 1
ATOM 1331 O O . ARG A 1 172 ? 2.124 6.795 18.614 1.00 91.75 172 ARG A O 1
ATOM 1338 N N . LEU A 1 173 ? 3.585 7.098 20.296 1.00 92.38 173 LEU A N 1
ATOM 1339 C CA . LEU A 1 173 ? 4.792 6.810 19.517 1.00 92.38 173 LEU A CA 1
ATOM 1340 C C . LEU A 1 173 ? 4.750 5.405 18.924 1.00 92.38 173 LEU A C 1
ATOM 1342 O O . LEU A 1 173 ? 4.957 5.258 17.725 1.00 92.38 173 LEU A O 1
ATOM 1346 N N . HIS A 1 174 ? 4.397 4.398 19.726 1.00 92.00 174 HIS A N 1
ATOM 1347 C CA . HIS A 1 174 ? 4.257 3.030 19.249 1.00 92.00 174 HIS A CA 1
ATOM 1348 C C . HIS A 1 174 ? 3.209 2.942 18.135 1.00 92.00 174 HIS A C 1
ATOM 1350 O O . HIS A 1 174 ? 3.473 2.391 17.074 1.00 92.00 174 HIS A O 1
ATOM 1356 N N . ASN A 1 175 ? 2.026 3.528 18.308 1.00 88.75 175 ASN A N 1
ATOM 1357 C CA . ASN A 1 175 ? 1.014 3.483 17.254 1.00 88.75 175 ASN A CA 1
ATOM 1358 C C . ASN A 1 175 ? 1.479 4.217 15.987 1.00 88.75 175 ASN A C 1
ATOM 1360 O O . ASN A 1 175 ? 1.352 3.675 14.893 1.00 88.75 175 ASN A O 1
ATOM 1364 N N . THR A 1 176 ? 2.054 5.412 16.127 1.00 89.75 176 THR A N 1
ATOM 1365 C CA . THR A 1 176 ? 2.537 6.222 15.002 1.00 89.75 176 THR A CA 1
ATOM 1366 C C . THR A 1 176 ? 3.654 5.514 14.240 1.00 89.75 176 THR A C 1
ATOM 1368 O O . THR A 1 176 ? 3.533 5.325 13.034 1.00 89.75 176 THR A O 1
ATOM 1371 N N . ILE A 1 177 ? 4.707 5.054 14.922 1.00 92.19 177 ILE A N 1
ATOM 1372 C CA . ILE A 1 177 ? 5.826 4.339 14.292 1.00 92.19 177 ILE A CA 1
ATOM 1373 C C . ILE A 1 177 ? 5.329 3.050 13.636 1.00 92.19 177 ILE A C 1
ATOM 1375 O O . ILE A 1 177 ? 5.656 2.790 12.481 1.00 92.19 177 ILE A O 1
ATOM 1379 N N . GLY A 1 178 ? 4.480 2.278 14.321 1.00 89.31 178 GLY A N 1
ATOM 1380 C CA . GLY A 1 178 ? 3.891 1.057 13.771 1.00 89.31 178 GLY A CA 1
ATOM 1381 C C . GLY A 1 178 ? 3.104 1.290 12.477 1.00 89.31 178 GLY A C 1
ATOM 1382 O O . GLY A 1 178 ? 3.134 0.438 11.591 1.00 89.31 178 GLY A O 1
ATOM 1383 N N . TYR A 1 179 ? 2.452 2.450 12.327 1.00 83.88 179 TYR A N 1
ATOM 1384 C CA . TYR A 1 179 ? 1.791 2.828 11.076 1.00 83.88 179 TYR A CA 1
ATOM 1385 C C . TYR A 1 179 ? 2.768 3.150 9.943 1.00 83.88 179 TYR A C 1
ATOM 1387 O O . TYR A 1 179 ? 2.446 2.863 8.794 1.00 83.88 179 TYR A O 1
ATOM 1395 N N . PHE A 1 180 ? 3.946 3.703 10.247 1.00 87.75 180 PHE A N 1
ATOM 1396 C CA . PHE A 1 180 ? 4.949 4.073 9.244 1.00 87.75 180 PHE A CA 1
ATOM 1397 C C . PHE A 1 180 ? 5.911 2.940 8.865 1.00 87.75 180 PHE A C 1
ATOM 1399 O O . PHE A 1 180 ? 6.405 2.928 7.741 1.00 87.75 180 PHE A O 1
ATOM 1406 N N . VAL A 1 181 ? 6.142 1.954 9.740 1.00 91.31 181 VAL A N 1
ATOM 1407 C CA . VAL A 1 181 ? 7.013 0.794 9.447 1.00 91.31 181 VAL A CA 1
ATOM 1408 C C . VAL A 1 181 ? 6.594 0.083 8.160 1.00 91.31 181 VAL A C 1
ATOM 1410 O O . VAL A 1 181 ? 7.438 -0.309 7.363 1.00 91.31 181 VAL A O 1
ATOM 1413 N N . LEU A 1 182 ? 5.289 -0.060 7.949 1.00 86.94 182 LEU A N 1
ATOM 1414 C CA . LEU A 1 182 ? 4.717 -0.741 6.797 1.00 86.94 182 LEU A CA 1
ATOM 1415 C C . LEU A 1 182 ? 4.988 -0.032 5.450 1.00 86.94 182 LEU A C 1
ATOM 1417 O O . LEU A 1 182 ? 5.618 -0.648 4.588 1.00 86.94 182 LEU A O 1
ATOM 1421 N N . PRO A 1 183 ? 4.586 1.238 5.242 1.00 81.44 183 PRO A N 1
ATOM 1422 C CA . PRO A 1 183 ? 4.858 1.941 3.990 1.00 81.44 183 PRO A CA 1
ATOM 1423 C C . PRO A 1 183 ? 6.356 2.172 3.746 1.00 81.44 183 PRO A C 1
ATOM 1425 O O . PRO A 1 183 ? 6.799 2.071 2.606 1.00 81.44 183 PRO A O 1
ATOM 1428 N N . ILE A 1 184 ? 7.158 2.426 4.790 1.00 87.69 184 ILE A N 1
ATOM 1429 C CA . ILE A 1 184 ? 8.611 2.607 4.632 1.00 87.69 184 ILE A CA 1
ATOM 1430 C C . ILE A 1 184 ? 9.288 1.263 4.306 1.00 87.69 184 ILE A C 1
ATOM 1432 O O . ILE A 1 184 ? 10.134 1.207 3.418 1.00 87.69 184 ILE A O 1
ATOM 1436 N N . GLY A 1 185 ? 8.885 0.165 4.958 1.00 89.25 185 GLY A N 1
ATOM 1437 C CA . GLY A 1 185 ? 9.358 -1.190 4.645 1.00 89.25 185 GLY A CA 1
ATOM 1438 C C . GLY A 1 185 ? 9.052 -1.597 3.206 1.00 89.25 185 GLY A C 1
ATOM 1439 O O . GLY A 1 185 ? 9.897 -2.162 2.517 1.00 89.25 185 GLY A O 1
ATOM 1440 N N . TYR A 1 186 ? 7.868 -1.232 2.721 1.00 84.38 186 TYR A N 1
ATOM 1441 C CA . TYR A 1 186 ? 7.507 -1.403 1.322 1.00 84.38 186 TYR A CA 1
ATOM 1442 C C . TYR A 1 186 ? 8.391 -0.584 0.378 1.00 84.38 186 TYR A C 1
ATOM 1444 O O . TYR A 1 186 ? 8.908 -1.136 -0.589 1.00 84.38 186 TYR A O 1
ATOM 1452 N N . ALA A 1 187 ? 8.603 0.704 0.669 1.00 83.38 187 ALA A N 1
ATOM 1453 C CA . ALA A 1 187 ? 9.487 1.551 -0.129 1.00 83.38 187 ALA A CA 1
ATOM 1454 C C . ALA A 1 187 ? 10.914 0.980 -0.187 1.00 83.38 187 ALA A C 1
ATOM 1456 O O . ALA A 1 187 ? 11.525 0.977 -1.253 1.00 83.38 187 ALA A O 1
ATOM 1457 N N . ALA A 1 188 ? 11.411 0.416 0.920 1.00 89.12 188 ALA A N 1
ATOM 1458 C CA . ALA A 1 188 ? 12.699 -0.270 0.963 1.00 89.12 188 ALA A CA 1
ATOM 1459 C C . ALA A 1 188 ? 12.739 -1.489 0.028 1.00 89.12 188 ALA A C 1
ATOM 1461 O O . ALA A 1 188 ? 13.701 -1.644 -0.719 1.00 89.12 188 ALA A O 1
ATOM 1462 N N . ILE A 1 189 ? 11.703 -2.335 0.034 1.00 87.31 189 ILE A N 1
ATOM 1463 C CA . ILE A 1 189 ? 11.607 -3.496 -0.867 1.00 87.31 189 ILE A CA 1
ATOM 1464 C C . ILE A 1 189 ? 11.556 -3.044 -2.323 1.00 87.31 189 ILE A C 1
ATOM 1466 O O . ILE A 1 189 ? 12.308 -3.557 -3.145 1.00 87.31 189 ILE A O 1
ATOM 1470 N N . ALA A 1 190 ? 10.706 -2.067 -2.631 1.00 80.38 190 ALA A N 1
ATOM 1471 C CA . ALA A 1 190 ? 10.545 -1.531 -3.973 1.00 80.38 190 ALA A CA 1
ATOM 1472 C C . ALA A 1 190 ? 11.872 -0.956 -4.505 1.00 80.38 190 ALA A C 1
ATOM 1474 O O . ALA A 1 190 ? 12.315 -1.332 -5.588 1.00 80.38 190 ALA A O 1
ATOM 1475 N N . ALA A 1 191 ? 12.566 -0.142 -3.701 1.00 82.00 191 ALA A N 1
ATOM 1476 C CA . ALA A 1 191 ? 13.900 0.363 -4.025 1.00 82.00 191 ALA A CA 1
ATOM 1477 C C . ALA A 1 191 ? 14.933 -0.766 -4.183 1.00 82.00 191 ALA A C 1
ATOM 1479 O O . ALA A 1 191 ? 15.782 -0.702 -5.066 1.00 82.00 191 ALA A O 1
ATOM 1480 N N . GLY A 1 192 ? 14.846 -1.820 -3.367 1.00 82.56 192 GLY A N 1
ATOM 1481 C CA . GLY A 1 192 ? 15.727 -2.985 -3.464 1.00 82.56 192 GLY A CA 1
ATOM 1482 C C . GLY A 1 192 ? 15.541 -3.756 -4.761 1.00 82.56 192 GLY A C 1
ATOM 1483 O O . GLY A 1 192 ? 16.520 -4.185 -5.358 1.00 82.56 192 GLY A O 1
ATOM 1484 N N . PHE A 1 193 ? 14.305 -3.880 -5.244 1.00 77.44 193 PHE A N 1
ATOM 1485 C CA . PHE A 1 193 ? 14.035 -4.468 -6.553 1.00 77.44 193 PHE A CA 1
ATOM 1486 C C . PHE A 1 193 ? 14.551 -3.603 -7.696 1.00 77.44 193 PHE A C 1
ATOM 1488 O O . PHE A 1 193 ? 15.178 -4.143 -8.604 1.00 77.44 193 PHE A O 1
ATOM 1495 N N . VAL A 1 194 ? 14.337 -2.287 -7.634 1.00 75.62 194 VAL A N 1
ATOM 1496 C CA . VAL A 1 194 ? 14.880 -1.335 -8.616 1.00 75.62 194 VAL A CA 1
ATOM 1497 C C . VAL A 1 194 ? 16.406 -1.451 -8.677 1.00 75.62 194 VAL A C 1
ATOM 1499 O O . VAL A 1 194 ? 16.955 -1.670 -9.751 1.00 75.62 194 VAL A O 1
ATOM 1502 N N . SER A 1 195 ? 17.080 -1.432 -7.522 1.00 76.56 195 SER A N 1
ATOM 1503 C CA . SER A 1 195 ? 18.535 -1.621 -7.415 1.00 76.56 195 SER A CA 1
ATOM 1504 C C . SER A 1 195 ? 18.973 -3.001 -7.930 1.00 76.56 195 SER A C 1
ATOM 1506 O O . SER A 1 195 ? 19.915 -3.103 -8.711 1.00 76.56 195 SER A O 1
ATOM 1508 N N . MET A 1 196 ? 18.242 -4.070 -7.583 1.00 74.00 196 MET A N 1
ATOM 1509 C CA . MET A 1 196 ? 18.582 -5.444 -7.976 1.00 74.00 196 MET A CA 1
ATOM 1510 C C . MET A 1 196 ? 18.460 -5.694 -9.484 1.00 74.00 196 MET A C 1
ATOM 1512 O O . MET A 1 196 ? 19.179 -6.502 -10.067 1.00 74.00 196 MET A O 1
ATOM 1516 N N . THR A 1 197 ? 17.487 -5.062 -10.115 1.00 70.62 197 THR A N 1
ATOM 1517 C CA . THR A 1 197 ? 17.192 -5.298 -11.527 1.00 70.62 197 THR A CA 1
ATOM 1518 C C . THR A 1 197 ? 17.852 -4.255 -12.424 1.00 70.62 197 THR A C 1
ATOM 1520 O O . THR A 1 197 ? 17.930 -4.471 -13.629 1.00 70.62 197 THR A O 1
ATOM 1523 N N . GLY A 1 198 ? 18.346 -3.150 -11.846 1.00 68.81 198 GLY A N 1
ATOM 1524 C CA . GLY A 1 198 ? 18.846 -1.988 -12.587 1.00 68.81 198 GLY A CA 1
ATOM 1525 C C . GLY A 1 198 ? 17.774 -1.354 -13.462 1.00 68.81 198 GLY A C 1
ATOM 1526 O O . GLY A 1 198 ? 18.073 -0.595 -14.382 1.00 68.81 198 GLY A O 1
ATOM 1527 N N . THR A 1 199 ? 16.516 -1.708 -13.213 1.00 63.56 199 THR A N 1
ATOM 1528 C CA . THR A 1 199 ? 15.384 -1.182 -13.954 1.00 63.56 199 THR A CA 1
ATOM 1529 C C . THR A 1 199 ? 15.225 0.274 -13.578 1.00 63.56 199 THR A C 1
ATOM 1531 O O . THR A 1 199 ? 15.517 0.636 -12.442 1.00 63.56 199 THR A O 1
ATOM 1534 N N . CYS A 1 200 ? 14.740 1.097 -14.503 1.00 67.75 200 CYS A N 1
ATOM 1535 C CA . CYS A 1 200 ? 14.717 2.552 -14.355 1.00 67.75 200 CYS A CA 1
ATOM 1536 C C . CYS A 1 200 ? 16.107 3.217 -14.520 1.00 67.75 200 CYS A C 1
ATOM 1538 O O . CYS A 1 200 ? 16.512 4.009 -13.668 1.00 67.75 200 CYS A O 1
ATOM 1540 N N . GLY A 1 201 ? 16.836 2.928 -15.611 1.00 65.31 201 GLY A N 1
ATOM 1541 C CA . GLY A 1 201 ? 18.055 3.673 -15.975 1.00 65.31 201 GLY A CA 1
ATOM 1542 C C . GLY A 1 201 ? 17.849 5.199 -15.966 1.00 65.31 201 GLY A C 1
ATOM 1543 O O . GLY A 1 201 ? 16.710 5.670 -15.944 1.00 65.31 201 GLY A O 1
ATOM 1544 N N . LEU A 1 202 ? 18.935 5.980 -15.984 1.00 64.94 202 LEU A N 1
ATOM 1545 C CA . LEU A 1 202 ? 18.897 7.441 -15.783 1.00 64.94 202 LEU A CA 1
ATOM 1546 C C . LEU A 1 202 ? 17.860 8.158 -16.668 1.00 64.94 202 LEU A C 1
ATOM 1548 O O . LEU A 1 202 ? 17.133 9.021 -16.177 1.00 64.94 202 LEU A O 1
ATOM 1552 N N . ASP A 1 203 ? 17.718 7.725 -17.920 1.00 61.19 203 ASP A N 1
ATOM 1553 C CA . ASP A 1 203 ? 16.823 8.346 -18.905 1.00 61.19 203 ASP A CA 1
ATOM 1554 C C . ASP A 1 203 ? 15.344 7.925 -18.757 1.00 61.19 203 ASP A C 1
ATOM 1556 O O . ASP A 1 203 ? 14.448 8.565 -19.303 1.00 61.19 203 ASP A O 1
ATOM 1560 N N . GLY A 1 204 ? 15.063 6.866 -17.988 1.00 65.50 204 GLY A N 1
ATOM 1561 C CA . GLY A 1 204 ? 13.721 6.313 -17.750 1.00 65.50 204 GLY A CA 1
ATOM 1562 C C . GLY A 1 204 ? 13.259 6.374 -16.291 1.00 65.50 204 GLY A C 1
ATOM 1563 O O . GLY A 1 204 ? 12.170 5.883 -15.968 1.00 65.50 204 GLY A O 1
ATOM 1564 N N . LEU A 1 205 ? 14.065 6.967 -15.401 1.00 70.75 205 LEU A N 1
ATOM 1565 C CA . LEU A 1 205 ? 13.818 6.983 -13.959 1.00 70.75 205 LEU A CA 1
ATOM 1566 C C . LEU A 1 205 ? 12.455 7.593 -13.620 1.00 70.75 205 LEU A C 1
ATOM 1568 O O . LEU A 1 205 ? 11.724 7.042 -12.804 1.00 70.75 205 LEU A O 1
ATOM 1572 N N . GLY A 1 206 ? 12.082 8.684 -14.292 1.00 68.44 206 GLY A N 1
ATOM 1573 C CA . GLY A 1 206 ? 10.814 9.377 -14.074 1.00 68.44 206 GLY A CA 1
ATOM 1574 C C . GLY A 1 206 ? 9.582 8.532 -14.376 1.00 68.44 206 GLY A C 1
ATOM 1575 O O . GLY A 1 206 ? 8.685 8.393 -13.539 1.00 68.44 206 GLY A O 1
ATOM 1576 N N . GLY A 1 207 ? 9.557 7.916 -15.560 1.00 71.81 207 GLY A N 1
ATOM 1577 C CA . GLY A 1 207 ? 8.468 7.037 -15.982 1.00 71.81 207 GLY A CA 1
ATOM 1578 C C . GLY A 1 207 ? 8.338 5.834 -15.053 1.00 71.81 207 GLY A C 1
ATOM 1579 O O . GLY A 1 207 ? 7.261 5.575 -14.517 1.00 71.81 207 GLY A O 1
ATOM 1580 N N . CYS A 1 208 ? 9.449 5.162 -14.777 1.00 75.56 208 CYS A N 1
ATOM 1581 C CA . CYS A 1 208 ? 9.494 3.972 -13.937 1.00 75.56 208 CYS A CA 1
ATOM 1582 C C . CYS A 1 208 ? 9.125 4.264 -12.470 1.00 75.56 208 CYS A C 1
ATOM 1584 O O . CYS A 1 208 ? 8.266 3.592 -11.894 1.00 75.56 208 CYS A O 1
ATOM 1586 N N . ALA A 1 209 ? 9.678 5.333 -11.884 1.00 74.81 209 ALA A N 1
ATOM 1587 C CA . ALA A 1 209 ? 9.337 5.774 -10.535 1.00 74.81 209 ALA A CA 1
ATOM 1588 C C . ALA A 1 209 ? 7.860 6.159 -10.428 1.00 74.81 209 ALA A C 1
ATOM 1590 O O . ALA A 1 209 ? 7.211 5.812 -9.444 1.00 74.81 209 ALA A O 1
ATOM 1591 N N . SER A 1 210 ? 7.292 6.819 -11.442 1.00 75.56 210 SER A N 1
ATOM 1592 C CA . SER A 1 210 ? 5.869 7.170 -11.431 1.00 75.56 210 SER A CA 1
ATOM 1593 C C . SER A 1 210 ? 4.956 5.937 -11.453 1.00 75.56 210 SER A C 1
ATOM 1595 O O . SER A 1 210 ? 3.960 5.913 -10.729 1.00 75.56 210 SER A O 1
ATOM 1597 N N . HIS A 1 211 ? 5.317 4.890 -12.204 1.00 77.69 211 HIS A N 1
ATOM 1598 C CA . HIS A 1 211 ? 4.589 3.618 -12.241 1.00 77.69 211 HIS A CA 1
ATOM 1599 C C . HIS A 1 211 ? 4.654 2.877 -10.917 1.00 77.69 211 HIS A C 1
ATOM 1601 O O . HIS A 1 211 ? 3.623 2.467 -10.374 1.00 77.69 211 HIS A O 1
ATOM 1607 N N . LEU A 1 212 ? 5.858 2.802 -10.354 1.00 77.69 212 LEU A N 1
ATOM 1608 C CA . LEU A 1 212 ? 6.078 2.209 -9.052 1.00 77.69 212 LEU A CA 1
ATOM 1609 C C . LEU A 1 212 ? 5.295 2.962 -7.980 1.00 77.69 212 LEU A C 1
ATOM 1611 O O . LEU A 1 212 ? 4.493 2.352 -7.285 1.00 77.69 212 LEU A O 1
ATOM 1615 N N . ILE A 1 213 ? 5.445 4.282 -7.875 1.00 78.19 213 ILE A N 1
ATOM 1616 C CA . ILE A 1 213 ? 4.758 5.102 -6.870 1.00 78.19 213 ILE A CA 1
ATOM 1617 C C . ILE A 1 213 ? 3.239 5.003 -7.031 1.00 78.19 213 ILE A C 1
ATOM 1619 O O . ILE A 1 213 ? 2.544 4.732 -6.049 1.00 78.19 213 ILE A O 1
ATOM 1623 N N . PHE A 1 214 ? 2.706 5.186 -8.242 1.00 79.56 214 PHE A N 1
ATOM 1624 C CA . PHE A 1 214 ? 1.258 5.208 -8.436 1.00 79.56 214 PHE A CA 1
ATOM 1625 C C . PHE A 1 214 ? 0.627 3.840 -8.178 1.00 79.56 214 PHE A C 1
ATOM 1627 O O . PHE A 1 214 ? -0.292 3.738 -7.360 1.00 79.56 214 PHE A O 1
ATOM 1634 N N . GLY A 1 215 ? 1.139 2.774 -8.794 1.00 82.31 215 GLY A N 1
ATOM 1635 C CA . GLY A 1 215 ? 0.568 1.451 -8.573 1.00 82.31 215 GLY A CA 1
ATOM 1636 C C . GLY A 1 215 ? 0.719 1.003 -7.113 1.00 82.31 215 GLY A C 1
ATOM 1637 O O . GLY A 1 215 ? -0.206 0.419 -6.549 1.00 82.31 215 GLY A O 1
ATOM 1638 N N . SER A 1 216 ? 1.803 1.401 -6.435 1.00 80.62 216 SER A N 1
ATOM 1639 C CA . SER A 1 216 ? 1.986 1.155 -4.996 1.00 80.62 216 SER A CA 1
ATOM 1640 C C . SER A 1 216 ? 0.940 1.848 -4.129 1.00 80.62 216 SER A C 1
ATOM 1642 O O . SER A 1 216 ? 0.468 1.262 -3.157 1.00 80.62 216 SER A O 1
ATOM 1644 N N . ILE A 1 217 ? 0.559 3.086 -4.457 1.00 81.69 217 ILE A N 1
ATOM 1645 C CA . ILE A 1 217 ? -0.480 3.818 -3.722 1.00 81.69 217 ILE A CA 1
ATOM 1646 C C . ILE A 1 217 ? -1.831 3.111 -3.869 1.00 81.69 217 ILE A C 1
ATOM 1648 O O . ILE A 1 217 ? -2.532 2.948 -2.871 1.00 81.69 217 ILE A O 1
ATOM 1652 N N . LEU A 1 218 ? -2.178 2.639 -5.072 1.00 85.31 218 LEU A N 1
ATOM 1653 C CA . LEU A 1 218 ? -3.409 1.875 -5.314 1.00 85.31 218 LEU A CA 1
ATOM 1654 C C . LEU A 1 218 ? -3.430 0.555 -4.523 1.00 85.31 218 LEU A C 1
ATOM 1656 O O . LEU A 1 218 ? -4.437 0.220 -3.886 1.00 85.31 218 LEU A O 1
ATOM 1660 N N . LEU A 1 219 ? -2.304 -0.166 -4.493 1.00 82.94 219 LEU A N 1
ATOM 1661 C CA . LEU A 1 219 ? -2.144 -1.380 -3.686 1.00 82.94 219 LEU A CA 1
ATOM 1662 C C . LEU A 1 219 ? -2.292 -1.099 -2.188 1.00 82.94 219 LEU A C 1
ATOM 1664 O O . LEU A 1 219 ? -3.057 -1.771 -1.498 1.00 82.94 219 LEU A O 1
ATOM 1668 N N . TRP A 1 220 ? -1.601 -0.083 -1.671 1.00 78.50 220 TRP A N 1
ATOM 1669 C CA . TRP A 1 220 ? -1.670 0.273 -0.255 1.00 78.50 220 TRP A CA 1
ATOM 1670 C C . TRP A 1 220 ? -3.059 0.722 0.160 1.00 78.50 220 TRP A C 1
ATOM 1672 O O . TRP A 1 220 ? -3.572 0.296 1.196 1.00 78.50 220 TRP A O 1
ATOM 1682 N N . TYR A 1 221 ? -3.676 1.575 -0.648 1.00 83.44 221 TYR A N 1
ATOM 1683 C CA . TYR A 1 221 ? -5.008 2.077 -0.382 1.00 83.44 221 TYR A CA 1
ATOM 1684 C C . TYR A 1 221 ? -6.034 0.935 -0.352 1.00 83.44 221 TYR A C 1
ATOM 1686 O O . TYR A 1 221 ? -6.786 0.827 0.616 1.00 83.44 221 TYR A O 1
ATOM 1694 N N . SER A 1 222 ? -6.019 0.037 -1.343 1.00 84.31 222 SER A N 1
ATOM 1695 C CA . SER A 1 222 ? -6.922 -1.123 -1.370 1.00 84.31 222 SER A CA 1
ATOM 1696 C C . SER A 1 222 ? -6.680 -2.066 -0.185 1.00 84.31 222 SER A C 1
ATOM 1698 O O . SER A 1 222 ? -7.634 -2.484 0.472 1.00 84.31 222 SER A O 1
ATOM 1700 N N . ALA A 1 223 ? -5.421 -2.323 0.183 1.00 77.69 223 ALA A N 1
ATOM 1701 C CA . ALA A 1 223 ? -5.084 -3.110 1.368 1.00 77.69 223 ALA A CA 1
ATOM 1702 C C . ALA A 1 223 ? -5.606 -2.466 2.666 1.00 77.69 223 ALA A C 1
ATOM 1704 O O . ALA A 1 223 ? -6.208 -3.143 3.504 1.00 77.69 223 ALA A O 1
ATOM 1705 N N . PHE A 1 224 ? -5.431 -1.153 2.843 1.00 76.25 224 PHE A N 1
ATOM 1706 C CA . PHE A 1 224 ? -5.950 -0.440 4.011 1.00 76.25 224 PHE A CA 1
ATOM 1707 C C . PHE A 1 224 ? -7.476 -0.393 4.046 1.00 76.25 224 PHE A C 1
ATOM 1709 O O . PHE A 1 224 ? -8.049 -0.540 5.128 1.00 76.25 224 PHE A O 1
ATOM 1716 N N . ALA A 1 225 ? -8.128 -0.215 2.898 1.00 79.69 225 ALA A N 1
ATOM 1717 C CA . ALA A 1 225 ? -9.579 -0.229 2.782 1.00 79.69 225 ALA A CA 1
ATOM 1718 C C . ALA A 1 225 ? -10.151 -1.606 3.148 1.00 79.69 225 ALA A C 1
ATOM 1720 O O . ALA A 1 225 ? -11.104 -1.677 3.926 1.00 79.69 225 ALA A O 1
ATOM 1721 N N . ILE A 1 226 ? -9.515 -2.696 2.699 1.00 76.81 226 ILE A N 1
ATOM 1722 C CA . ILE A 1 226 ? -9.843 -4.059 3.138 1.00 76.81 226 ILE A CA 1
ATOM 1723 C C . ILE A 1 226 ? -9.664 -4.163 4.651 1.00 76.81 226 ILE A C 1
ATOM 1725 O O . ILE A 1 226 ? -10.619 -4.483 5.345 1.00 76.81 226 ILE A O 1
ATOM 1729 N N . LEU A 1 227 ? -8.490 -3.822 5.198 1.00 72.19 227 LEU A N 1
ATOM 1730 C CA . LEU A 1 227 ? -8.232 -3.908 6.642 1.00 72.19 227 LEU A CA 1
ATOM 1731 C C . LEU A 1 227 ? -9.223 -3.092 7.485 1.00 72.19 227 LEU A C 1
ATOM 1733 O O . LEU A 1 227 ? -9.566 -3.512 8.590 1.00 72.19 227 LEU A O 1
ATOM 1737 N N . ALA A 1 228 ? -9.669 -1.934 6.994 1.00 72.88 228 ALA A N 1
ATOM 1738 C CA . ALA A 1 228 ? -10.653 -1.095 7.669 1.00 72.88 228 ALA A CA 1
ATOM 1739 C C . ALA A 1 228 ? -12.034 -1.764 7.740 1.00 72.88 228 ALA A C 1
ATOM 1741 O O . ALA A 1 228 ? -12.705 -1.648 8.761 1.00 72.88 228 ALA A O 1
ATOM 1742 N N . GLN A 1 229 ? -12.434 -2.512 6.709 1.00 72.12 229 GLN A N 1
ATOM 1743 C CA . GLN A 1 229 ? -13.717 -3.231 6.673 1.00 72.12 229 GLN A CA 1
ATOM 1744 C C . GLN A 1 229 ? -13.783 -4.394 7.662 1.00 72.12 229 GLN A C 1
ATOM 1746 O O . GLN A 1 229 ? -14.860 -4.823 8.059 1.00 72.12 229 GLN A O 1
ATOM 1751 N N . LEU A 1 230 ? -12.628 -4.894 8.091 1.00 67.19 230 LEU A N 1
ATOM 1752 C CA . LEU A 1 230 ? -12.534 -6.006 9.036 1.00 67.19 230 LEU A CA 1
ATOM 1753 C C . LEU A 1 230 ? -12.608 -5.579 10.490 1.00 67.19 230 LEU A C 1
ATOM 1755 O O . LEU A 1 230 ? -12.612 -6.435 11.384 1.00 67.19 230 LEU A O 1
ATOM 1759 N N . GLN A 1 231 ? -12.577 -4.272 10.734 1.00 66.19 231 GLN A N 1
ATOM 1760 C CA . GLN A 1 231 ? -12.787 -3.710 12.051 1.00 66.19 231 GLN A CA 1
ATOM 1761 C C . GLN A 1 231 ? -14.298 -3.657 12.284 1.00 66.19 231 GLN A C 1
ATOM 1763 O O . GLN A 1 231 ? -15.017 -2.969 11.568 1.00 66.19 231 GLN A O 1
ATOM 1768 N N . SER A 1 232 ? -14.768 -4.426 13.271 1.00 51.50 232 SER A N 1
ATOM 1769 C CA . SER A 1 232 ? -16.184 -4.528 13.639 1.00 51.50 232 SER A CA 1
ATOM 1770 C C . SER A 1 232 ? -16.858 -3.144 13.738 1.00 51.50 232 SER A C 1
ATOM 1772 O O . SER A 1 232 ? -16.280 -2.235 14.358 1.00 51.50 232 SER A O 1
ATOM 1774 N N . PRO A 1 233 ? -18.100 -2.987 13.230 1.00 53.94 233 PRO A N 1
ATOM 1775 C CA . PRO A 1 233 ? -18.891 -1.759 13.347 1.00 53.94 233 PRO A CA 1
ATOM 1776 C C . PRO A 1 233 ? -19.017 -1.238 14.787 1.00 53.94 233 PRO A C 1
ATOM 1778 O O . PRO A 1 233 ? -19.148 -0.033 14.999 1.00 53.94 233 PRO A O 1
ATOM 1781 N N . SER A 1 234 ? -18.906 -2.124 15.786 1.00 48.44 234 SER A N 1
ATOM 1782 C CA . SER A 1 234 ? -19.120 -1.806 17.203 1.00 48.44 234 SER A CA 1
ATOM 1783 C C . SER A 1 234 ? -18.122 -0.809 17.805 1.00 48.44 234 SER A C 1
ATOM 1785 O O . SER A 1 234 ? -18.466 -0.129 18.768 1.00 48.44 234 SER A O 1
ATOM 1787 N N . SER A 1 235 ? -16.915 -0.656 17.243 1.00 44.69 235 SER A N 1
ATOM 1788 C CA . SER A 1 235 ? -15.930 0.325 17.745 1.00 44.69 235 SER A CA 1
ATOM 1789 C C . SER A 1 235 ? -15.905 1.644 16.961 1.00 44.69 235 SER A C 1
ATOM 1791 O O . SER A 1 235 ? -15.236 2.597 17.365 1.00 44.69 235 SER A O 1
ATOM 1793 N N . THR A 1 236 ? -16.671 1.745 15.868 1.00 45.16 236 THR A N 1
ATOM 1794 C CA . THR A 1 236 ? -16.581 2.860 14.907 1.00 45.16 236 THR A CA 1
ATOM 1795 C C . THR A 1 236 ? -17.732 3.862 15.033 1.00 45.16 236 THR A C 1
ATOM 1797 O O . THR A 1 236 ? -17.945 4.687 14.152 1.00 45.16 236 THR A O 1
ATOM 1800 N N . LEU A 1 237 ? -18.417 3.895 16.179 1.00 40.09 237 LEU A N 1
ATOM 1801 C CA . LEU A 1 237 ? -19.430 4.911 16.514 1.00 40.09 237 LEU A CA 1
ATOM 1802 C C . LEU A 1 237 ? -18.857 6.336 16.730 1.00 40.09 237 LEU A C 1
ATOM 1804 O O . LEU A 1 237 ? -19.540 7.202 17.271 1.00 40.09 237 LEU A O 1
ATOM 1808 N N . ARG A 1 238 ? -17.608 6.626 16.324 1.00 49.84 238 ARG A N 1
ATOM 1809 C CA . ARG A 1 238 ? -16.964 7.945 16.526 1.00 49.84 238 ARG A CA 1
ATOM 1810 C C . ARG A 1 238 ? -16.079 8.474 15.393 1.00 49.84 238 ARG A C 1
ATOM 1812 O O . ARG A 1 238 ? -15.432 9.505 15.590 1.00 49.84 238 ARG A O 1
ATOM 1819 N N . ARG A 1 239 ? -16.020 7.863 14.201 1.00 54.28 239 ARG A N 1
ATOM 1820 C CA . ARG A 1 239 ? -15.326 8.540 13.084 1.00 54.28 239 ARG A CA 1
ATOM 1821 C C . ARG A 1 239 ? -16.231 9.626 12.513 1.00 54.28 239 ARG A C 1
ATOM 1823 O O . ARG A 1 239 ? -17.306 9.350 12.002 1.00 54.28 239 ARG A O 1
ATOM 1830 N N . ARG A 1 240 ? -15.784 10.883 12.606 1.00 64.38 240 ARG A N 1
ATOM 1831 C CA . ARG A 1 240 ? -16.519 12.059 12.101 1.00 64.38 240 ARG A CA 1
ATOM 1832 C C . ARG A 1 240 ? -16.687 12.071 10.573 1.00 64.38 240 ARG A C 1
ATOM 1834 O O . ARG A 1 240 ? -17.506 12.847 10.082 1.00 64.38 240 ARG A O 1
ATOM 1841 N N . ARG A 1 241 ? -15.908 11.263 9.843 1.00 81.44 241 ARG A N 1
ATOM 1842 C CA . ARG A 1 241 ? -15.785 11.270 8.378 1.00 81.44 241 ARG A CA 1
ATOM 1843 C C . ARG A 1 241 ? -16.208 9.935 7.772 1.00 81.44 241 ARG A C 1
ATOM 1845 O O . ARG A 1 241 ? -15.982 8.891 8.383 1.00 81.44 241 ARG A O 1
ATOM 1852 N N . SER A 1 242 ? -16.824 10.010 6.595 1.00 84.44 242 SER A N 1
ATOM 1853 C CA . SER A 1 242 ? -17.268 8.854 5.819 1.00 84.44 242 SER A CA 1
ATOM 1854 C C . SER A 1 242 ? -16.064 8.095 5.236 1.00 84.44 242 SER A C 1
ATOM 1856 O O . SER A 1 242 ? -14.938 8.590 5.285 1.00 84.44 242 SER A O 1
ATOM 1858 N N . VAL A 1 243 ? -16.281 6.896 4.691 1.00 84.25 243 VAL A N 1
ATOM 1859 C CA . VAL A 1 243 ? -15.221 6.180 3.956 1.00 84.25 243 VAL A CA 1
ATOM 1860 C C . VAL A 1 243 ? -14.867 6.962 2.693 1.00 84.25 243 VAL A C 1
ATOM 1862 O O . VAL A 1 243 ? -13.698 7.188 2.422 1.00 84.25 243 VAL A O 1
ATOM 1865 N N . GLU A 1 244 ? -15.886 7.479 2.009 1.00 87.12 244 GLU A N 1
ATOM 1866 C CA . GLU A 1 244 ? -15.790 8.281 0.790 1.00 87.12 244 GLU A CA 1
ATOM 1867 C C . GLU A 1 244 ? -14.873 9.515 0.972 1.00 87.12 244 GLU A C 1
ATOM 1869 O O . GLU A 1 244 ? -14.167 9.912 0.037 1.00 87.12 244 GLU A O 1
ATOM 1874 N N . PHE A 1 245 ? -14.797 10.061 2.195 1.00 89.38 245 PHE A N 1
ATOM 1875 C CA . PHE A 1 245 ? -13.893 11.159 2.543 1.00 89.38 245 PHE A CA 1
ATOM 1876 C C . PHE A 1 245 ? -12.440 10.741 2.368 1.00 89.38 245 PHE A C 1
ATOM 1878 O O . PHE A 1 245 ? -11.626 11.481 1.821 1.00 89.38 245 PHE A O 1
ATOM 1885 N N . TYR A 1 246 ? -12.105 9.559 2.887 1.00 86.81 246 TYR A N 1
ATOM 1886 C CA . TYR A 1 246 ? -10.750 9.031 2.849 1.00 86.81 246 TYR A CA 1
ATOM 1887 C C . TYR A 1 246 ? -10.368 8.637 1.427 1.00 86.81 246 TYR A C 1
ATOM 1889 O O . TYR A 1 246 ? -9.228 8.871 1.040 1.00 86.81 246 TYR A O 1
ATOM 1897 N N . ASP A 1 247 ? -11.318 8.139 0.637 1.00 87.62 247 ASP A N 1
ATOM 1898 C CA . ASP A 1 247 ? -11.135 7.888 -0.792 1.00 87.62 247 ASP A CA 1
ATOM 1899 C C . ASP A 1 247 ? -10.799 9.192 -1.529 1.00 87.62 247 ASP A C 1
ATOM 1901 O O . ASP A 1 247 ? -9.801 9.276 -2.243 1.00 87.62 247 ASP A O 1
ATOM 1905 N N . SER A 1 248 ? -11.591 10.245 -1.299 1.00 91.50 248 SER A N 1
ATOM 1906 C CA . SER A 1 248 ? -11.383 11.577 -1.885 1.00 91.50 248 SER A CA 1
ATOM 1907 C C . SER A 1 248 ? -10.036 12.178 -1.469 1.00 91.50 248 SER A C 1
ATOM 1909 O O . SER A 1 248 ? -9.315 12.751 -2.290 1.00 91.50 248 SER A O 1
ATOM 1911 N N . LEU A 1 249 ? -9.667 12.023 -0.195 1.00 90.25 249 LEU A N 1
ATOM 1912 C CA . LEU A 1 249 ? -8.397 12.495 0.350 1.00 90.25 249 LEU A CA 1
ATOM 1913 C C . LEU A 1 249 ? -7.216 11.734 -0.255 1.00 90.25 249 LEU A C 1
ATOM 1915 O O . LEU A 1 249 ? -6.225 12.357 -0.628 1.00 90.25 249 LEU A O 1
ATOM 1919 N N . ALA A 1 250 ? -7.324 10.410 -0.384 1.00 85.69 250 ALA A N 1
ATOM 1920 C CA . ALA A 1 250 ? -6.300 9.577 -1.001 1.00 85.69 250 ALA A CA 1
ATOM 1921 C C . ALA A 1 250 ? -6.100 9.947 -2.475 1.00 85.69 250 ALA A C 1
ATOM 1923 O O . ALA A 1 250 ? -4.962 10.157 -2.889 1.00 85.69 250 ALA A O 1
ATOM 1924 N N . ILE A 1 251 ? -7.190 10.124 -3.234 1.00 89.12 251 ILE A N 1
ATOM 1925 C CA . ILE A 1 251 ? -7.151 10.604 -4.624 1.00 89.12 251 ILE A CA 1
ATOM 1926 C C . ILE A 1 251 ? -6.472 11.978 -4.701 1.00 89.12 251 ILE A C 1
ATOM 1928 O O . ILE A 1 251 ? -5.601 12.177 -5.541 1.00 89.12 251 ILE A O 1
ATOM 1932 N N . THR A 1 252 ? -6.811 12.908 -3.803 1.00 90.50 252 THR A N 1
ATOM 1933 C CA . THR A 1 252 ? -6.211 14.256 -3.776 1.00 90.50 252 THR A CA 1
ATOM 1934 C C . THR A 1 252 ? -4.708 14.201 -3.512 1.00 90.50 252 THR A C 1
ATOM 1936 O O . THR A 1 252 ? -3.927 14.809 -4.240 1.00 90.50 252 THR A O 1
ATOM 1939 N N . MET A 1 253 ? -4.290 13.467 -2.476 1.00 85.88 253 MET A N 1
ATOM 1940 C CA . MET A 1 253 ? -2.876 13.328 -2.114 1.00 85.88 253 MET A CA 1
ATOM 1941 C C . MET A 1 253 ? -2.088 12.664 -3.236 1.00 85.88 253 MET A C 1
ATOM 1943 O O . MET A 1 253 ? -1.001 13.121 -3.583 1.00 85.88 253 MET A O 1
ATOM 1947 N N . PHE A 1 254 ? -2.666 11.632 -3.848 1.00 82.62 254 PHE A N 1
ATOM 1948 C CA . PHE A 1 254 ? -2.089 10.987 -5.015 1.00 82.62 254 PHE A CA 1
ATOM 1949 C C . PHE A 1 254 ? -1.888 11.977 -6.166 1.00 82.62 254 PHE A C 1
ATOM 1951 O O . PHE A 1 254 ? -0.807 12.056 -6.740 1.00 82.62 254 PHE A O 1
ATOM 1958 N N . ALA A 1 255 ? -2.908 12.767 -6.471 1.00 84.94 255 ALA A N 1
ATOM 1959 C CA . ALA A 1 255 ? -2.864 13.717 -7.563 1.00 84.94 255 ALA A CA 1
ATOM 1960 C C . ALA A 1 255 ? -1.798 14.804 -7.356 1.00 84.94 255 ALA A C 1
ATOM 1962 O O . ALA A 1 255 ? -1.101 15.167 -8.298 1.00 84.94 255 ALA A O 1
ATOM 1963 N N . ILE A 1 256 ? -1.604 15.261 -6.115 1.00 87.44 256 ILE A N 1
ATOM 1964 C CA . ILE A 1 256 ? -0.513 16.180 -5.759 1.00 87.44 256 ILE A CA 1
ATOM 1965 C C . ILE A 1 256 ? 0.849 15.526 -6.018 1.00 87.44 256 ILE A C 1
ATOM 1967 O O . ILE A 1 256 ? 1.712 16.144 -6.638 1.00 87.44 256 ILE A O 1
ATOM 1971 N N . ILE A 1 257 ? 1.037 14.269 -5.600 1.00 81.69 257 ILE A N 1
ATOM 1972 C CA . ILE A 1 257 ? 2.275 13.516 -5.859 1.00 81.69 257 ILE A CA 1
ATOM 1973 C C . ILE A 1 257 ? 2.503 13.354 -7.367 1.00 81.69 257 ILE A C 1
ATOM 1975 O O . ILE A 1 257 ? 3.625 13.531 -7.830 1.00 81.69 257 ILE A O 1
ATOM 1979 N N . ALA A 1 258 ? 1.451 13.075 -8.140 1.00 78.19 258 ALA A N 1
ATOM 1980 C CA . ALA A 1 258 ? 1.530 12.954 -9.592 1.00 78.19 258 ALA A CA 1
ATOM 1981 C C . ALA A 1 258 ? 1.909 14.281 -10.269 1.00 78.19 258 ALA A C 1
ATOM 1983 O O . ALA A 1 258 ? 2.732 14.273 -11.178 1.00 78.19 258 ALA A O 1
ATOM 1984 N N . ILE A 1 259 ? 1.379 15.422 -9.807 1.00 83.19 259 ILE A N 1
ATOM 1985 C CA . ILE A 1 259 ? 1.783 16.750 -10.301 1.00 83.19 259 ILE A CA 1
ATOM 1986 C C . ILE A 1 259 ? 3.246 17.031 -9.965 1.00 83.19 259 ILE A C 1
ATOM 1988 O O . ILE A 1 259 ? 3.990 17.471 -10.835 1.00 83.19 259 ILE A O 1
ATOM 1992 N N . ILE A 1 260 ? 3.682 16.766 -8.729 1.00 82.19 260 ILE A N 1
ATOM 1993 C CA . ILE A 1 260 ? 5.092 16.939 -8.350 1.00 82.19 260 ILE A CA 1
ATOM 1994 C C . ILE A 1 260 ? 5.965 16.051 -9.235 1.00 82.19 260 ILE A C 1
ATOM 1996 O O . ILE A 1 260 ? 6.956 16.520 -9.781 1.00 82.19 260 ILE A O 1
ATOM 2000 N N . GLY A 1 261 ? 5.565 14.798 -9.443 1.00 73.31 261 GLY A N 1
ATOM 2001 C CA . GLY A 1 261 ? 6.295 13.887 -10.310 1.00 73.31 261 GLY A CA 1
ATOM 2002 C C . GLY A 1 261 ? 6.309 14.319 -11.775 1.00 73.31 261 GLY A C 1
ATOM 2003 O O . GLY A 1 261 ? 7.324 14.159 -12.441 1.00 73.31 261 GLY A O 1
ATOM 2004 N N . PHE A 1 262 ? 5.233 14.930 -12.272 1.00 74.19 262 PHE A N 1
ATOM 2005 C CA . PHE A 1 262 ? 5.212 15.565 -13.588 1.00 74.19 262 PHE A CA 1
ATOM 2006 C C . PHE A 1 262 ? 6.237 16.699 -13.673 1.00 74.19 262 PHE A C 1
ATOM 2008 O O . PHE A 1 262 ? 7.056 16.726 -14.584 1.00 74.19 262 PHE A O 1
ATOM 2015 N N . VAL A 1 263 ? 6.220 17.611 -12.699 1.00 79.12 263 VAL A N 1
ATOM 2016 C CA . VAL A 1 263 ? 7.099 18.789 -12.677 1.00 79.12 263 VAL A CA 1
ATOM 2017 C C . VAL A 1 263 ? 8.569 18.397 -12.525 1.00 79.12 263 VAL A C 1
ATOM 2019 O O . VAL A 1 263 ? 9.428 19.014 -13.146 1.00 79.12 263 VAL A O 1
ATOM 2022 N N . VAL A 1 264 ? 8.866 17.387 -11.706 1.00 78.12 264 VAL A N 1
ATOM 2023 C CA . VAL A 1 264 ? 10.244 16.976 -11.403 1.00 78.12 264 VAL A CA 1
ATOM 2024 C C . VAL A 1 264 ? 10.787 15.992 -12.442 1.00 78.12 264 VAL A C 1
ATOM 2026 O O . VAL A 1 264 ? 11.969 16.054 -12.769 1.00 78.12 264 VAL A O 1
ATOM 2029 N N . TRP A 1 265 ? 9.951 15.089 -12.963 1.00 69.00 265 TRP A N 1
ATOM 2030 C CA . TRP A 1 265 ? 10.400 13.948 -13.768 1.00 69.00 265 TRP A CA 1
ATOM 2031 C C . TRP A 1 265 ? 9.747 13.826 -15.151 1.00 69.00 265 TRP A C 1
ATOM 2033 O O . TRP A 1 265 ? 9.965 12.822 -15.824 1.00 69.00 265 TRP A O 1
ATOM 2043 N N . GLY A 1 266 ? 8.924 14.791 -15.574 1.00 67.62 266 GLY A N 1
ATOM 2044 C CA . GLY A 1 266 ? 8.239 14.736 -16.871 1.00 67.62 266 GLY A CA 1
ATOM 2045 C C . GLY A 1 266 ? 7.244 13.573 -16.993 1.00 67.62 266 GLY A C 1
ATOM 2046 O O . GLY A 1 266 ? 7.079 13.019 -18.075 1.00 67.62 266 GLY A O 1
ATOM 2047 N N . ALA A 1 267 ? 6.631 13.165 -15.874 1.00 58.69 267 ALA A N 1
ATOM 2048 C CA . ALA A 1 267 ? 5.697 12.034 -15.763 1.00 58.69 267 ALA A CA 1
ATOM 2049 C C . ALA A 1 267 ? 4.356 12.269 -16.541 1.00 58.69 267 ALA A C 1
ATOM 2051 O O . ALA A 1 267 ? 4.295 13.175 -17.365 1.00 58.69 267 ALA A O 1
ATOM 2052 N N . PRO A 1 268 ? 3.276 11.462 -16.415 1.00 62.31 268 PRO A N 1
ATOM 2053 C CA . PRO A 1 268 ? 2.180 11.464 -17.398 1.00 62.31 268 PRO A CA 1
ATOM 2054 C C . PRO A 1 268 ? 1.326 12.746 -17.394 1.00 62.31 268 PRO A C 1
ATOM 2056 O O . PRO A 1 268 ? 1.416 13.578 -16.497 1.00 62.31 268 PRO A O 1
ATOM 2059 N N . SER A 1 269 ? 0.462 12.872 -18.414 1.00 68.06 269 SER A N 1
ATOM 2060 C CA . SER A 1 269 ? -0.242 14.107 -18.797 1.00 68.06 269 SER A CA 1
ATOM 2061 C C . SER A 1 269 ? -0.752 14.974 -17.622 1.00 68.06 269 SER A C 1
ATOM 2063 O O . SER A 1 269 ? -1.476 14.476 -16.748 1.00 68.06 269 SER A O 1
ATOM 2065 N N . PRO A 1 270 ? -0.494 16.297 -17.639 1.00 76.19 270 PRO A N 1
ATOM 2066 C CA . PRO A 1 270 ? -0.943 17.210 -16.585 1.00 76.19 270 PRO A CA 1
ATOM 2067 C C . PRO A 1 270 ? -2.473 17.245 -16.463 1.00 76.19 270 PRO A C 1
ATOM 2069 O O . PRO A 1 270 ? -3.003 17.477 -15.379 1.00 76.19 270 PRO A O 1
ATOM 2072 N N . ALA A 1 271 ? -3.193 16.939 -17.548 1.00 81.88 271 ALA A N 1
ATOM 2073 C CA . ALA A 1 271 ? -4.649 16.853 -17.568 1.00 81.88 271 ALA A CA 1
ATOM 2074 C C . ALA A 1 271 ? -5.197 15.771 -16.620 1.00 81.88 271 ALA A C 1
ATOM 2076 O O . ALA A 1 271 ? -6.143 16.029 -15.876 1.00 81.88 271 ALA A O 1
ATOM 2077 N N . THR A 1 272 ? -4.584 14.581 -16.597 1.00 82.38 272 THR A N 1
ATOM 2078 C CA . THR A 1 272 ? -5.029 13.483 -15.719 1.00 82.38 272 THR A CA 1
ATOM 2079 C C . THR A 1 272 ? -4.779 13.830 -14.254 1.00 82.38 272 THR A C 1
ATOM 2081 O O . THR A 1 272 ? -5.652 13.650 -13.406 1.00 82.38 272 THR A O 1
ATOM 2084 N N . ALA A 1 273 ? -3.607 14.393 -13.956 1.00 82.69 273 ALA A N 1
ATOM 2085 C CA . ALA A 1 273 ? -3.257 14.813 -12.605 1.00 82.69 273 ALA A CA 1
ATOM 2086 C C . ALA A 1 273 ? -4.172 15.948 -12.105 1.00 82.69 273 ALA A C 1
ATOM 2088 O O . ALA A 1 273 ? -4.648 15.912 -10.969 1.00 82.69 273 ALA A O 1
ATOM 2089 N N . LEU A 1 274 ? -4.504 16.912 -12.970 1.00 87.12 274 LEU A N 1
ATOM 2090 C CA . LEU A 1 274 ? -5.430 17.996 -12.649 1.00 87.12 274 LEU A CA 1
ATOM 2091 C C . LEU A 1 274 ? -6.860 17.488 -12.411 1.00 87.12 274 LEU A C 1
ATOM 2093 O O . LEU A 1 274 ? -7.515 17.937 -11.467 1.00 87.12 274 LEU A O 1
ATOM 2097 N N . LEU A 1 275 ? -7.335 16.531 -13.217 1.00 88.94 275 LEU A N 1
ATOM 2098 C CA . LEU A 1 275 ? -8.629 15.870 -13.014 1.00 88.94 275 LEU A CA 1
ATOM 2099 C C . LEU A 1 275 ? -8.692 15.193 -11.638 1.00 88.94 275 LEU A C 1
ATOM 2101 O O . LEU A 1 275 ? -9.671 15.350 -10.909 1.00 88.94 275 LEU A O 1
ATOM 2105 N N . LEU A 1 276 ? -7.634 14.474 -11.262 1.00 88.38 276 LEU A N 1
ATOM 2106 C CA . LEU A 1 276 ? -7.546 13.799 -9.971 1.00 88.38 276 LEU A CA 1
ATOM 2107 C C . LEU A 1 276 ? -7.496 14.792 -8.796 1.00 88.38 276 LEU A C 1
ATOM 2109 O O . LEU A 1 276 ? -8.210 14.588 -7.815 1.00 88.38 276 LEU A O 1
ATOM 2113 N N . VAL A 1 277 ? -6.711 15.879 -8.886 1.00 91.56 277 VAL A N 1
ATOM 2114 C CA . VAL A 1 277 ? -6.639 16.899 -7.817 1.00 91.56 277 VAL A CA 1
ATOM 2115 C C . VAL A 1 277 ? -7.999 17.561 -7.654 1.00 91.56 277 VAL A C 1
ATOM 2117 O O . VAL A 1 277 ? -8.549 17.584 -6.554 1.00 91.56 277 VAL A O 1
ATOM 2120 N N . SER A 1 278 ? -8.551 18.091 -8.747 1.00 93.00 278 SER A N 1
ATOM 2121 C CA . SER A 1 278 ? -9.808 18.844 -8.718 1.00 93.00 278 SER A CA 1
ATOM 2122 C C . SER A 1 278 ? -10.978 17.972 -8.264 1.00 93.00 278 SER A C 1
ATOM 2124 O O . SER A 1 278 ? -11.739 18.373 -7.382 1.00 93.00 278 SER A O 1
ATOM 2126 N N . GLY A 1 279 ? -11.082 16.750 -8.788 1.00 92.00 279 GLY A N 1
ATOM 2127 C CA . GLY A 1 279 ? -12.100 15.792 -8.383 1.00 92.00 279 GLY A CA 1
ATOM 2128 C C . GLY A 1 279 ? -11.950 15.350 -6.925 1.00 92.00 279 GLY A C 1
ATOM 2129 O O . GLY A 1 279 ? -12.935 15.319 -6.186 1.00 92.00 279 GLY A O 1
ATOM 2130 N N . GLY A 1 280 ? -10.730 15.032 -6.482 1.00 92.06 280 GLY A N 1
ATOM 2131 C CA . GLY A 1 280 ? -10.467 14.630 -5.100 1.00 92.06 280 GLY A CA 1
ATOM 2132 C C . GLY A 1 280 ? -10.801 15.744 -4.104 1.00 92.06 280 GLY A C 1
ATOM 2133 O O . GLY A 1 280 ? -11.484 15.505 -3.104 1.00 92.06 280 GLY A O 1
ATOM 2134 N N . MET A 1 281 ? -10.394 16.980 -4.407 1.00 94.50 281 MET A N 1
ATOM 2135 C CA . MET A 1 281 ? -10.728 18.153 -3.598 1.00 94.50 281 MET A CA 1
ATOM 2136 C C . MET A 1 281 ? -12.237 18.393 -3.558 1.00 94.50 281 MET A C 1
ATOM 2138 O O . MET A 1 281 ? -12.780 18.620 -2.476 1.00 94.50 281 MET A O 1
ATOM 2142 N N . LEU A 1 282 ? -12.929 18.280 -4.698 1.00 95.31 282 LEU A N 1
ATOM 2143 C CA . LEU A 1 282 ? -14.386 18.389 -4.762 1.00 95.31 282 LEU A CA 1
ATOM 2144 C C . LEU A 1 282 ? -15.064 17.332 -3.879 1.00 95.31 282 LEU A C 1
ATOM 2146 O O . LEU A 1 282 ? -15.960 17.669 -3.107 1.00 95.31 282 LEU A O 1
ATOM 2150 N N . GLY A 1 283 ? -14.606 16.077 -3.930 1.00 92.56 283 GLY A N 1
ATOM 2151 C CA . GLY A 1 283 ? -15.109 15.008 -3.065 1.00 92.56 283 GLY A CA 1
ATOM 2152 C C . GLY A 1 283 ? -14.928 15.330 -1.578 1.00 92.56 283 GLY A C 1
ATOM 2153 O O . GLY A 1 283 ? -15.884 15.264 -0.805 1.00 92.56 283 GLY A O 1
ATOM 2154 N N . CYS A 1 284 ? -13.737 15.794 -1.188 1.00 93.12 284 CYS A N 1
ATOM 2155 C CA . CYS A 1 284 ? -13.456 16.253 0.172 1.00 93.12 284 CYS A CA 1
ATOM 2156 C C . CYS A 1 284 ? -14.376 17.416 0.597 1.00 93.12 284 CYS A C 1
ATOM 2158 O O . CYS A 1 284 ? -14.893 17.420 1.718 1.00 93.12 284 CYS A O 1
ATOM 2160 N N . MET A 1 285 ? -14.589 18.400 -0.283 1.00 94.12 285 MET A N 1
ATOM 2161 C CA . MET A 1 285 ? -15.429 19.576 -0.027 1.00 94.12 285 MET A CA 1
ATOM 2162 C C . MET A 1 285 ? -16.908 19.219 0.137 1.00 94.12 285 MET A C 1
ATOM 2164 O O . MET A 1 285 ? -17.531 19.696 1.083 1.00 94.12 285 MET A O 1
ATOM 2168 N N . LEU A 1 286 ? -17.458 18.356 -0.722 1.00 92.06 286 LEU A N 1
ATOM 2169 C CA . LEU A 1 286 ? -18.867 17.931 -0.672 1.00 92.06 286 LEU A CA 1
ATOM 2170 C C . LEU A 1 286 ? -19.216 17.150 0.600 1.00 92.06 286 LEU A C 1
ATOM 2172 O O . LEU A 1 286 ? -20.367 17.133 1.042 1.00 92.06 286 LEU A O 1
ATOM 2176 N N . GLU A 1 287 ? -18.223 16.515 1.212 1.00 89.50 287 GLU A N 1
ATOM 2177 C CA . GLU A 1 287 ? -18.389 15.846 2.498 1.00 89.50 287 GLU A CA 1
ATOM 2178 C C . GLU A 1 287 ? -18.136 16.757 3.692 1.00 89.50 287 GLU A C 1
ATOM 2180 O O . GLU A 1 287 ? -18.747 16.580 4.745 1.00 89.50 287 GLU A O 1
ATOM 2185 N N . MET A 1 288 ? -17.242 17.739 3.543 1.00 88.69 288 MET A N 1
ATOM 2186 C CA . MET A 1 288 ? -17.060 18.809 4.523 1.00 88.69 288 MET A CA 1
ATOM 2187 C C . MET A 1 288 ? -18.297 19.693 4.654 1.00 88.69 288 MET A C 1
ATOM 2189 O O . MET A 1 288 ? -18.605 20.108 5.766 1.00 88.69 288 MET A O 1
ATOM 2193 N N . SER A 1 289 ? -19.008 19.946 3.555 1.00 88.69 289 SER A N 1
ATOM 2194 C CA . SER A 1 289 ? -20.232 20.752 3.535 1.00 88.69 289 SER A CA 1
ATOM 2195 C C . SER A 1 289 ? -21.471 20.010 4.043 1.00 88.69 289 SER A C 1
ATOM 2197 O O . SER A 1 289 ? -22.558 20.574 4.052 1.00 88.69 289 SER A O 1
ATOM 2199 N N . GLU A 1 290 ? -21.324 18.741 4.429 1.00 83.62 290 GLU A N 1
ATOM 2200 C CA . GLU A 1 290 ? -22.394 17.829 4.841 1.00 83.62 290 GLU A CA 1
ATOM 2201 C C . GLU A 1 290 ? -23.469 17.530 3.771 1.00 83.62 290 GLU A C 1
ATOM 2203 O O . GLU A 1 290 ? -24.314 16.665 4.001 1.00 83.62 290 GLU A O 1
ATOM 2208 N N . ILE A 1 291 ? -23.394 18.139 2.577 1.00 80.88 291 ILE A N 1
ATOM 2209 C CA . ILE A 1 291 ? -24.372 17.984 1.484 1.00 80.88 291 ILE A CA 1
ATOM 2210 C C . ILE A 1 291 ? -24.457 16.523 1.021 1.00 80.88 291 ILE A C 1
ATOM 2212 O O . ILE A 1 291 ? -25.549 15.985 0.854 1.00 80.88 291 ILE A O 1
ATOM 2216 N N . LEU A 1 292 ? -23.307 15.862 0.841 1.00 81.94 292 LEU A N 1
ATOM 2217 C CA . LEU A 1 292 ? -23.216 14.458 0.413 1.00 81.94 292 LEU A CA 1
ATOM 2218 C C . LEU A 1 292 ? -22.495 13.583 1.440 1.00 81.94 292 LEU A C 1
ATOM 2220 O O . LEU A 1 292 ? -21.847 12.600 1.084 1.00 81.94 292 LEU A O 1
ATOM 2224 N N . ARG A 1 293 ? -22.632 13.908 2.732 1.00 78.56 293 ARG A N 1
ATOM 2225 C CA . ARG A 1 293 ? -21.883 13.269 3.830 1.00 78.56 293 ARG A CA 1
ATOM 2226 C C . ARG A 1 293 ? -21.918 11.737 3.828 1.00 78.56 293 ARG A C 1
ATOM 2228 O O . ARG A 1 293 ? -20.979 11.107 4.299 1.00 78.56 293 ARG A O 1
ATOM 2235 N N . TRP A 1 294 ? -23.008 11.143 3.344 1.00 78.56 294 TRP A N 1
ATOM 2236 C CA . TRP A 1 294 ? -23.261 9.702 3.452 1.00 78.56 294 TRP A CA 1
ATOM 2237 C C . TRP A 1 294 ? -23.243 8.959 2.113 1.00 78.56 294 TRP A C 1
ATOM 2239 O O . TRP A 1 294 ? -23.180 7.729 2.104 1.00 78.56 294 TRP A O 1
ATOM 2249 N N . ARG A 1 295 ? -23.317 9.687 0.993 1.00 87.50 295 ARG A N 1
ATOM 2250 C CA . ARG A 1 295 ? -23.441 9.134 -0.363 1.00 87.50 295 ARG A CA 1
ATOM 2251 C C . ARG A 1 295 ? -22.717 10.023 -1.364 1.00 87.50 295 ARG A C 1
ATOM 2253 O O . ARG A 1 295 ? -23.342 10.682 -2.189 1.00 87.50 295 ARG A O 1
ATOM 2260 N N . ASN A 1 296 ? -21.397 10.045 -1.271 1.00 92.12 296 ASN A N 1
ATOM 2261 C CA . ASN A 1 296 ? -20.568 10.775 -2.213 1.00 92.12 296 ASN A CA 1
ATOM 2262 C C . ASN A 1 296 ? -20.081 9.834 -3.336 1.00 92.12 296 ASN A C 1
ATOM 2264 O O . ASN A 1 296 ? -19.212 8.997 -3.085 1.00 92.12 296 ASN A O 1
ATOM 2268 N N . PRO A 1 297 ? -20.629 9.917 -4.566 1.00 95.06 297 PRO A N 1
ATOM 2269 C CA . PRO A 1 297 ? -20.192 9.077 -5.680 1.00 95.06 297 PRO A CA 1
ATOM 2270 C C . PRO A 1 297 ? -18.925 9.608 -6.370 1.00 95.06 297 PRO A C 1
ATOM 2272 O O . PRO A 1 297 ? -18.370 8.907 -7.216 1.00 95.06 297 PRO A O 1
ATOM 2275 N N . VAL A 1 298 ? -18.466 10.820 -6.028 1.00 95.25 298 VAL A N 1
ATOM 2276 C CA . VAL A 1 298 ? -17.381 11.524 -6.732 1.00 95.25 298 VAL A CA 1
ATOM 2277 C C . VAL A 1 298 ? -16.092 10.698 -6.824 1.00 95.25 298 VAL A C 1
ATOM 2279 O O . VAL A 1 298 ? -15.579 10.580 -7.937 1.00 95.25 298 VAL A O 1
ATOM 2282 N N . PRO A 1 299 ? -15.596 10.038 -5.756 1.00 93.56 299 PRO A N 1
ATOM 2283 C CA . PRO A 1 299 ? -14.413 9.180 -5.863 1.00 93.56 299 PRO A CA 1
ATOM 2284 C C . PRO A 1 299 ? -14.556 8.089 -6.924 1.00 93.56 299 PRO A C 1
ATOM 2286 O O . PRO A 1 299 ? -13.657 7.885 -7.735 1.00 93.56 299 PRO A O 1
ATOM 2289 N N . GLY A 1 300 ? -15.716 7.425 -6.966 1.00 94.88 300 GLY A N 1
ATOM 2290 C CA . GLY A 1 300 ? -15.992 6.386 -7.953 1.00 94.88 300 GLY A CA 1
ATOM 2291 C C . GLY A 1 300 ? -16.074 6.938 -9.377 1.00 94.88 300 GLY A C 1
ATOM 2292 O O . GLY A 1 300 ? -15.535 6.327 -10.294 1.00 94.88 300 GLY A O 1
ATOM 2293 N N . MET A 1 301 ? -16.672 8.120 -9.563 1.00 96.19 301 MET A N 1
ATOM 2294 C CA . MET A 1 301 ? -16.733 8.790 -10.870 1.00 96.19 301 MET A CA 1
ATOM 2295 C C . MET A 1 301 ? -15.342 9.156 -11.398 1.00 96.19 301 MET A C 1
ATOM 2297 O O . MET A 1 301 ? -15.069 8.959 -12.579 1.00 96.19 301 MET A O 1
ATOM 2301 N N . ILE A 1 302 ? -14.448 9.636 -10.530 1.00 94.62 302 ILE A N 1
ATOM 2302 C CA . ILE A 1 302 ? -13.066 9.960 -10.907 1.00 94.62 302 ILE A CA 1
ATOM 2303 C C . ILE A 1 302 ? -12.312 8.696 -11.316 1.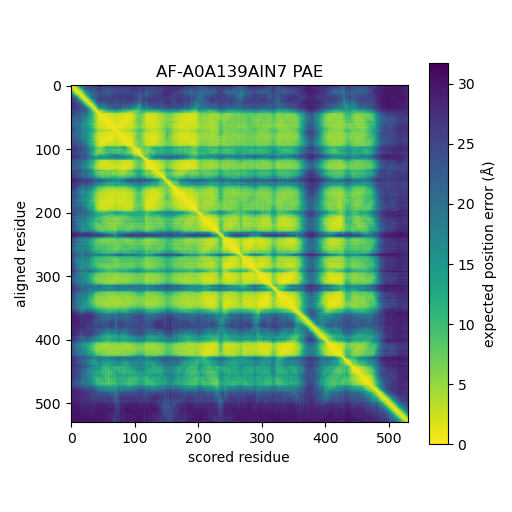00 94.62 302 ILE A C 1
ATOM 2305 O O . ILE A 1 302 ? -11.638 8.701 -12.340 1.00 94.62 302 ILE A O 1
ATOM 2309 N N . MET A 1 303 ? -12.457 7.599 -10.564 1.00 94.56 303 MET A N 1
ATOM 2310 C CA . MET A 1 303 ? -11.839 6.319 -10.928 1.00 94.56 303 MET A CA 1
ATOM 2311 C C . MET A 1 303 ? -12.331 5.819 -12.292 1.00 94.56 303 MET A C 1
ATOM 2313 O O . MET A 1 303 ? -11.520 5.403 -13.117 1.00 94.56 303 MET A O 1
ATOM 2317 N N . VAL A 1 304 ? -13.637 5.935 -12.569 1.00 96.25 304 VAL A N 1
ATOM 2318 C CA . VAL A 1 304 ? -14.205 5.629 -13.892 1.00 96.25 304 VAL A CA 1
ATOM 2319 C C . VAL A 1 304 ? -13.574 6.496 -14.978 1.00 96.25 304 VAL A C 1
ATOM 2321 O O . VAL A 1 304 ? -13.124 5.956 -15.985 1.00 96.25 304 VAL A O 1
ATOM 2324 N N . ALA A 1 305 ? -13.506 7.813 -14.773 1.00 93.94 305 ALA A N 1
ATOM 2325 C CA . ALA A 1 305 ? -12.954 8.746 -15.752 1.00 93.94 305 ALA A CA 1
ATOM 2326 C C . ALA A 1 305 ? -11.471 8.471 -16.048 1.00 93.94 305 ALA A C 1
ATOM 2328 O O . ALA A 1 305 ? -11.068 8.462 -17.208 1.00 93.94 305 ALA A O 1
ATOM 2329 N N . VAL A 1 306 ? -10.671 8.188 -15.017 1.00 91.56 306 VAL A N 1
ATOM 2330 C CA . VAL A 1 306 ? -9.250 7.846 -15.164 1.00 91.56 306 VAL A CA 1
ATOM 2331 C C . VAL A 1 306 ? -9.089 6.526 -15.911 1.00 91.56 306 VAL A C 1
ATOM 2333 O O . VAL A 1 306 ? -8.341 6.477 -16.883 1.00 91.56 306 VAL A O 1
ATOM 2336 N N . GLY A 1 307 ? -9.837 5.483 -15.539 1.00 92.56 307 GLY A N 1
ATOM 2337 C CA . GLY A 1 307 ? -9.794 4.202 -16.250 1.00 92.56 307 GLY A CA 1
ATOM 2338 C C . GLY A 1 307 ? -10.165 4.342 -17.730 1.00 92.56 307 GLY A C 1
ATOM 2339 O O . GLY A 1 307 ? -9.429 3.878 -18.599 1.00 92.56 307 GLY A O 1
ATOM 2340 N N . LEU A 1 308 ? -11.232 5.089 -18.033 1.00 92.50 308 LEU A N 1
ATOM 2341 C CA . LEU A 1 308 ? -11.648 5.378 -19.409 1.00 92.50 308 LEU A CA 1
ATOM 2342 C C . LEU A 1 308 ? -10.620 6.219 -20.176 1.00 92.50 308 LEU A C 1
ATOM 2344 O O . LEU A 1 308 ? -10.416 5.979 -21.364 1.00 92.50 308 LEU A O 1
ATOM 2348 N N . SER A 1 309 ? -9.949 7.173 -19.524 1.00 89.56 309 SER A N 1
ATOM 2349 C CA . SER A 1 309 ? -8.891 7.957 -20.173 1.00 89.56 309 SER A CA 1
ATOM 2350 C C . SER A 1 309 ? -7.708 7.083 -20.589 1.00 89.56 309 SER A C 1
ATOM 2352 O O . SER A 1 309 ? -7.212 7.229 -21.706 1.00 89.56 309 SER A O 1
ATOM 2354 N N . VAL A 1 310 ? -7.309 6.114 -19.758 1.00 88.44 310 VAL A N 1
ATOM 2355 C CA . VAL A 1 310 ? -6.228 5.189 -20.117 1.00 88.44 310 VAL A CA 1
ATOM 2356 C C . VAL A 1 310 ? -6.672 4.239 -21.226 1.00 88.44 310 VAL A C 1
ATOM 2358 O O . VAL A 1 310 ? -5.937 4.070 -22.194 1.00 88.44 310 VAL A O 1
ATOM 2361 N N . LEU A 1 311 ? -7.906 3.726 -21.171 1.00 89.38 311 LEU A N 1
ATOM 2362 C CA . LEU A 1 311 ? -8.483 2.929 -22.263 1.00 89.38 311 LEU A CA 1
ATOM 2363 C C . LEU A 1 311 ? -8.509 3.694 -23.594 1.00 89.38 311 LEU A C 1
ATOM 2365 O O . LEU A 1 311 ? -8.219 3.124 -24.642 1.00 89.38 311 LEU A O 1
ATOM 2369 N N . SER A 1 312 ? -8.829 4.992 -23.568 1.00 86.00 312 SER A N 1
ATOM 2370 C CA . SER A 1 312 ? -8.835 5.816 -24.782 1.00 86.00 312 SER A CA 1
ATOM 2371 C C . SER A 1 312 ? -7.440 5.990 -25.387 1.00 86.00 312 SER A C 1
ATOM 2373 O O . SER A 1 312 ? -7.313 6.064 -26.606 1.00 86.00 312 SER A O 1
ATOM 2375 N N . LYS A 1 313 ? -6.398 6.006 -24.544 1.00 81.50 313 LYS A N 1
ATOM 2376 C CA . LYS A 1 313 ? -5.000 6.136 -24.964 1.00 81.50 313 LYS A CA 1
ATOM 2377 C C . LYS A 1 313 ? -4.436 4.818 -25.503 1.00 81.50 313 LYS A C 1
ATOM 2379 O O . LYS A 1 313 ? -3.708 4.845 -26.486 1.00 81.50 313 LYS A O 1
ATOM 2384 N N . ALA A 1 314 ? -4.779 3.690 -24.880 1.00 74.50 314 ALA A N 1
ATOM 2385 C CA . ALA A 1 314 ? -4.262 2.371 -25.252 1.00 74.50 314 ALA A CA 1
ATOM 2386 C C . ALA A 1 314 ? -4.893 1.791 -26.538 1.00 74.50 314 ALA A C 1
ATOM 2388 O O . ALA A 1 314 ? -4.383 0.820 -27.089 1.00 74.50 314 ALA A O 1
ATOM 2389 N N . GLY A 1 315 ? -5.979 2.394 -27.037 1.00 68.62 315 GLY A N 1
ATOM 2390 C CA . GLY A 1 315 ? -6.804 1.820 -28.099 1.00 68.62 315 GLY A CA 1
ATOM 2391 C C . GLY A 1 315 ? -7.816 0.841 -27.501 1.00 68.62 315 GLY A C 1
ATOM 2392 O O . GLY A 1 315 ? -7.470 -0.074 -26.768 1.00 68.62 315 GLY A O 1
ATOM 2393 N N . TYR A 1 316 ? -9.102 1.051 -27.779 1.00 58.03 316 TYR A N 1
ATOM 2394 C CA . TYR A 1 316 ? -10.207 0.416 -27.043 1.00 58.03 316 TYR A CA 1
ATOM 2395 C C . TYR A 1 316 ? -10.323 -1.112 -27.222 1.00 58.03 316 TYR A C 1
ATOM 2397 O O . TYR A 1 316 ? -11.184 -1.725 -26.594 1.00 58.03 316 TYR A O 1
ATOM 2405 N N . ASP A 1 317 ? -9.519 -1.728 -28.092 1.00 63.06 317 ASP A N 1
ATOM 2406 C CA . ASP A 1 317 ? -9.652 -3.137 -28.455 1.00 63.06 317 ASP A CA 1
ATOM 2407 C C . ASP A 1 317 ? -8.616 -4.016 -27.722 1.00 63.06 317 ASP A C 1
ATOM 2409 O O . ASP A 1 317 ? -7.495 -4.182 -28.209 1.00 63.06 317 ASP A O 1
ATOM 2413 N N . PRO A 1 318 ? -8.979 -4.624 -26.569 1.00 57.31 318 PRO A N 1
ATOM 2414 C CA . PRO A 1 318 ? -8.095 -5.516 -25.816 1.00 57.31 318 PRO A CA 1
ATOM 2415 C C . PRO A 1 318 ? -7.709 -6.790 -26.582 1.00 57.31 318 PRO A C 1
ATOM 2417 O O . PRO A 1 318 ? -6.842 -7.527 -26.119 1.00 57.31 318 PRO A O 1
ATOM 2420 N N . PHE A 1 319 ? -8.350 -7.071 -27.722 1.00 61.25 319 PHE A N 1
ATOM 2421 C CA . PHE A 1 319 ? -8.100 -8.252 -28.544 1.00 61.25 319 PHE A CA 1
ATOM 2422 C C . PHE A 1 319 ? -7.393 -7.931 -29.868 1.00 61.25 319 PHE A C 1
ATOM 2424 O O . PHE A 1 319 ? -6.905 -8.856 -30.517 1.00 61.25 319 PHE A O 1
ATOM 2431 N N . ALA A 1 320 ? -7.311 -6.656 -30.267 1.00 53.41 320 ALA A N 1
ATOM 2432 C CA . ALA A 1 320 ? -6.594 -6.235 -31.475 1.00 53.41 320 ALA A CA 1
ATOM 2433 C C . ALA A 1 320 ? -5.172 -5.721 -31.220 1.00 53.41 320 ALA A C 1
ATOM 2435 O O . ALA A 1 320 ? -4.447 -5.471 -32.186 1.00 53.41 320 ALA A O 1
ATOM 2436 N N . VAL A 1 321 ? -4.741 -5.595 -29.959 1.00 56.75 321 VAL A N 1
ATOM 2437 C CA . VAL A 1 321 ? -3.323 -5.374 -29.654 1.00 56.75 321 VAL A CA 1
ATOM 2438 C C . VAL A 1 321 ? -2.561 -6.613 -30.123 1.00 56.75 321 VAL A C 1
ATOM 2440 O O . VAL A 1 321 ? -2.739 -7.707 -29.586 1.00 56.75 321 VAL A O 1
ATOM 2443 N N . LYS A 1 322 ? -1.745 -6.467 -31.174 1.00 57.25 322 LYS A N 1
ATOM 2444 C CA . LYS A 1 322 ? -0.811 -7.523 -31.578 1.00 57.25 322 LYS A CA 1
ATOM 2445 C C . LYS A 1 322 ? 0.046 -7.878 -30.363 1.00 57.25 322 LYS A C 1
ATOM 2447 O O . LYS A 1 322 ? 0.473 -6.982 -29.643 1.00 57.25 322 LYS A O 1
ATOM 2452 N N . ASN A 1 323 ? 0.301 -9.171 -30.161 1.00 56.38 323 ASN A N 1
ATOM 2453 C CA . ASN A 1 323 ? 1.000 -9.737 -28.994 1.00 56.38 323 ASN A CA 1
ATOM 2454 C C . ASN A 1 323 ? 2.396 -9.143 -28.699 1.00 56.38 323 ASN A C 1
ATOM 2456 O O . ASN A 1 323 ? 3.008 -9.517 -27.702 1.00 56.38 323 ASN A O 1
ATOM 2460 N N . ASP A 1 324 ? 2.887 -8.239 -29.540 1.00 60.41 324 ASP A N 1
ATOM 2461 C CA . ASP A 1 324 ? 4.210 -7.640 -29.451 1.00 60.41 324 ASP A CA 1
ATOM 2462 C C . ASP A 1 324 ? 4.234 -6.428 -28.483 1.00 60.41 324 ASP A C 1
ATOM 2464 O O . ASP A 1 324 ? 5.281 -6.136 -27.910 1.00 60.41 324 ASP A O 1
ATOM 2468 N N . ASP A 1 325 ? 3.083 -5.794 -28.190 1.00 73.94 325 ASP A N 1
ATOM 2469 C CA . ASP A 1 325 ? 2.988 -4.599 -27.327 1.00 73.94 325 ASP A CA 1
ATOM 2470 C C . ASP A 1 325 ? 2.392 -4.903 -25.937 1.00 73.94 325 ASP A C 1
ATOM 2472 O O . ASP A 1 325 ? 1.316 -4.424 -25.563 1.00 73.94 325 ASP A O 1
ATOM 2476 N N . TYR A 1 326 ? 3.110 -5.683 -25.121 1.00 71.44 326 TYR A N 1
ATOM 2477 C CA . TYR A 1 326 ? 2.704 -6.019 -23.741 1.00 71.44 326 TYR A CA 1
ATOM 2478 C C . TYR A 1 326 ? 2.296 -4.786 -22.911 1.00 71.44 326 TYR A C 1
ATOM 2480 O O . TYR A 1 326 ? 1.361 -4.844 -22.109 1.00 71.44 326 TYR A O 1
ATOM 2488 N N . LEU A 1 327 ? 2.984 -3.658 -23.110 1.00 76.69 327 LEU A N 1
ATOM 2489 C CA . LEU A 1 327 ? 2.705 -2.396 -22.426 1.00 76.69 327 LEU A CA 1
ATOM 2490 C C . LEU A 1 327 ? 1.256 -1.933 -22.641 1.00 76.69 327 LEU A C 1
ATOM 2492 O O . LEU A 1 327 ? 0.547 -1.659 -21.673 1.00 76.69 327 LEU A O 1
ATOM 2496 N N . ALA A 1 328 ? 0.802 -1.904 -23.897 1.00 79.81 328 ALA A N 1
ATOM 2497 C CA . ALA A 1 328 ? -0.551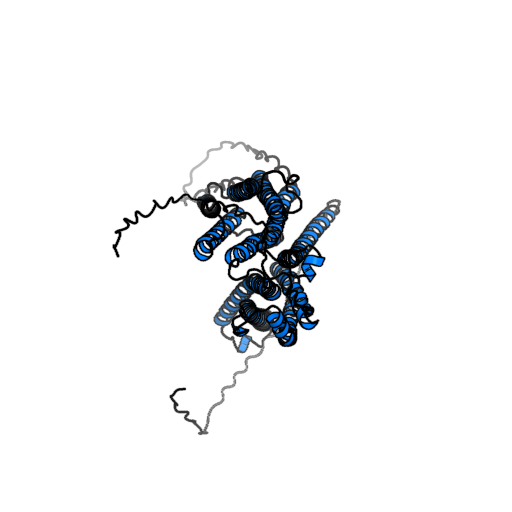 -1.483 -24.250 1.00 79.81 328 ALA A CA 1
ATOM 2498 C C . ALA A 1 328 ? -1.603 -2.443 -23.676 1.00 79.81 328 ALA A C 1
ATOM 2500 O O . ALA A 1 328 ? -2.658 -2.013 -23.202 1.00 79.81 328 ALA A O 1
ATOM 2501 N N . VAL A 1 329 ? -1.293 -3.743 -23.638 1.00 81.69 329 VAL A N 1
ATOM 2502 C CA . VAL A 1 329 ? -2.147 -4.759 -23.011 1.00 81.69 329 VAL A CA 1
ATOM 2503 C C . VAL A 1 329 ? -2.294 -4.498 -21.505 1.00 81.69 329 VAL A C 1
ATOM 2505 O O . VAL A 1 329 ? -3.413 -4.478 -20.987 1.00 81.69 329 VAL A O 1
ATOM 2508 N N . ALA A 1 330 ? -1.188 -4.250 -20.797 1.00 83.00 330 ALA A N 1
ATOM 2509 C CA . ALA A 1 330 ? -1.199 -3.970 -19.362 1.00 83.00 330 ALA A CA 1
ATOM 2510 C C . ALA A 1 330 ? -1.953 -2.669 -19.028 1.00 83.00 330 ALA A C 1
ATOM 2512 O O . ALA A 1 330 ? -2.793 -2.671 -18.125 1.00 83.00 330 ALA A O 1
ATOM 2513 N N . GLU A 1 331 ? -1.728 -1.590 -19.789 1.00 85.44 331 GLU A N 1
ATOM 2514 C CA . GLU A 1 331 ? -2.464 -0.323 -19.651 1.00 85.44 331 GLU A CA 1
ATOM 2515 C C . GLU A 1 331 ? -3.972 -0.499 -19.928 1.00 85.44 331 GLU A C 1
ATOM 2517 O O . GLU A 1 331 ? -4.808 0.070 -19.220 1.00 85.44 331 GLU A O 1
ATOM 2522 N N . THR A 1 332 ? -4.344 -1.343 -20.896 1.00 88.50 332 THR A N 1
ATOM 2523 C CA . THR A 1 332 ? -5.750 -1.651 -21.205 1.00 88.50 332 THR A CA 1
ATOM 2524 C C . THR A 1 332 ? -6.431 -2.387 -20.053 1.00 88.50 332 THR A C 1
ATOM 2526 O O . THR A 1 332 ? -7.508 -1.986 -19.599 1.00 88.50 332 THR A O 1
ATOM 2529 N N . TYR A 1 333 ? -5.806 -3.442 -19.521 1.00 89.50 333 TYR A N 1
ATOM 2530 C CA . TYR A 1 333 ? -6.348 -4.148 -18.359 1.00 89.50 333 TYR A CA 1
ATOM 2531 C C . TYR A 1 333 ? -6.394 -3.254 -17.120 1.00 89.50 333 TYR A C 1
ATOM 2533 O O . TYR A 1 333 ? -7.361 -3.321 -16.357 1.00 89.50 333 TYR A O 1
ATOM 2541 N N . PHE A 1 334 ? -5.382 -2.403 -16.922 1.00 91.31 334 PHE A N 1
ATOM 2542 C CA . PHE A 1 334 ? -5.388 -1.395 -15.867 1.00 91.31 334 PHE A CA 1
ATOM 2543 C C . PHE A 1 334 ? -6.617 -0.492 -15.985 1.00 91.31 334 PHE A C 1
ATOM 2545 O O . PHE A 1 334 ? -7.346 -0.319 -15.006 1.00 91.31 334 PHE A O 1
ATOM 2552 N N . GLY A 1 335 ? -6.871 0.042 -17.183 1.00 91.81 335 GLY A N 1
ATOM 2553 C CA . GLY A 1 335 ? -8.007 0.913 -17.454 1.00 91.81 335 GLY A CA 1
ATOM 2554 C C . GLY A 1 335 ? -9.340 0.244 -17.114 1.00 91.81 335 GLY A C 1
ATOM 2555 O O . GLY A 1 335 ? -10.139 0.811 -16.368 1.00 91.81 335 GLY A O 1
ATOM 2556 N N . TRP A 1 336 ? -9.538 -1.007 -17.547 1.00 94.06 336 TRP A N 1
ATOM 2557 C CA . TRP A 1 336 ? -10.723 -1.798 -17.193 1.00 94.06 336 TRP A CA 1
ATOM 2558 C C . TRP A 1 336 ? -10.860 -2.035 -15.689 1.00 94.06 336 TRP A C 1
ATOM 2560 O O . TRP A 1 336 ? -11.939 -1.826 -15.130 1.00 94.06 336 TRP A O 1
ATOM 2570 N N . ALA A 1 337 ? -9.783 -2.453 -15.019 1.00 94.56 337 ALA A N 1
ATOM 2571 C CA . ALA A 1 337 ? -9.794 -2.701 -13.582 1.00 94.56 337 ALA A CA 1
ATOM 2572 C C . ALA A 1 337 ? -10.131 -1.420 -12.801 1.00 94.56 337 ALA A C 1
ATOM 2574 O O . ALA A 1 337 ? -11.003 -1.436 -11.934 1.00 94.56 337 ALA A O 1
ATOM 2575 N N . MET A 1 338 ? -9.522 -0.287 -13.154 1.00 94.62 338 MET A N 1
ATOM 2576 C CA . MET A 1 338 ? -9.786 1.002 -12.511 1.00 94.62 338 MET A CA 1
ATOM 2577 C C . MET A 1 338 ? -11.226 1.487 -12.755 1.00 94.62 338 MET A C 1
ATOM 2579 O O . MET A 1 338 ? -11.899 1.945 -11.827 1.00 94.62 338 MET A O 1
ATOM 2583 N N . THR A 1 339 ? -11.752 1.316 -13.974 1.00 96.44 339 THR A N 1
ATOM 2584 C CA . THR A 1 339 ? -13.153 1.631 -14.287 1.00 96.44 339 THR A CA 1
ATOM 2585 C C . THR A 1 339 ? -14.118 0.766 -13.479 1.00 96.44 339 THR A C 1
ATOM 2587 O O . THR A 1 339 ? -15.045 1.298 -12.866 1.00 96.44 339 THR A O 1
ATOM 2590 N N . LEU A 1 340 ? -13.896 -0.549 -13.414 1.00 96.81 340 LEU A N 1
ATOM 2591 C CA . LEU A 1 340 ? -14.731 -1.455 -12.622 1.00 96.81 340 LEU A CA 1
ATOM 2592 C C . LEU A 1 340 ? -14.663 -1.122 -11.130 1.00 96.81 340 LEU A C 1
ATOM 2594 O O . LEU A 1 340 ? -15.706 -1.075 -10.473 1.00 96.81 340 LEU A O 1
ATOM 2598 N N . ALA A 1 341 ? -13.477 -0.806 -10.602 1.00 95.44 341 ALA A N 1
ATOM 2599 C CA . ALA A 1 341 ? -13.321 -0.340 -9.228 1.00 95.44 341 ALA A CA 1
ATOM 2600 C C . ALA A 1 341 ? -14.204 0.888 -8.953 1.00 95.44 341 ALA A C 1
ATOM 2602 O O . ALA A 1 341 ? -14.926 0.916 -7.952 1.00 95.44 341 ALA A O 1
ATOM 2603 N N . GLY A 1 342 ? -14.209 1.870 -9.857 1.00 96.06 342 GLY A N 1
ATOM 2604 C CA . GLY A 1 342 ? -15.061 3.055 -9.760 1.00 96.06 342 GLY A CA 1
ATOM 2605 C C . GLY A 1 342 ? -16.561 2.747 -9.844 1.00 96.06 342 GLY A C 1
ATOM 2606 O O . GLY A 1 342 ? -17.335 3.237 -9.018 1.00 96.06 342 GLY A O 1
ATOM 2607 N N . VAL A 1 343 ? -16.985 1.878 -10.769 1.00 97.50 343 VAL A N 1
ATOM 2608 C CA . VAL A 1 343 ? -18.393 1.455 -10.912 1.00 97.50 343 VAL A CA 1
ATOM 2609 C C . VAL A 1 343 ? -18.893 0.766 -9.646 1.00 97.50 343 VAL A C 1
ATOM 2611 O O . VAL A 1 343 ? -19.943 1.135 -9.116 1.00 97.50 343 VAL A O 1
ATOM 2614 N N . PHE A 1 344 ? -18.137 -0.194 -9.109 1.00 96.06 344 PHE A N 1
ATOM 2615 C CA . PHE A 1 344 ? -18.516 -0.872 -7.870 1.00 96.06 344 PHE A CA 1
ATOM 2616 C C . PHE A 1 344 ? -18.527 0.076 -6.675 1.00 96.06 344 PHE A C 1
ATOM 2618 O O . PHE A 1 344 ? -19.353 -0.093 -5.775 1.00 96.06 344 PHE A O 1
ATOM 2625 N N . ARG A 1 345 ? -17.693 1.124 -6.687 1.00 94.12 345 ARG A N 1
ATOM 2626 C CA . ARG A 1 345 ? -17.745 2.165 -5.661 1.00 94.12 345 ARG A CA 1
ATOM 2627 C C . ARG A 1 345 ? -19.037 2.971 -5.713 1.00 94.12 345 ARG A C 1
ATOM 2629 O O . ARG A 1 345 ? -19.641 3.196 -4.665 1.00 94.12 345 ARG A O 1
ATOM 2636 N N . ILE A 1 346 ? -19.464 3.378 -6.908 1.00 95.81 346 ILE A N 1
ATOM 2637 C CA . ILE A 1 346 ? -20.738 4.080 -7.127 1.00 95.81 346 ILE A CA 1
ATOM 2638 C C . ILE A 1 346 ? -21.909 3.175 -6.736 1.00 95.81 346 ILE A C 1
ATOM 2640 O O . ILE A 1 346 ? -22.838 3.612 -6.061 1.00 95.81 346 ILE A O 1
ATOM 2644 N N . LEU A 1 347 ? -21.856 1.892 -7.098 1.00 94.50 347 LEU A N 1
ATOM 2645 C CA . LEU A 1 347 ? -22.882 0.934 -6.701 1.00 94.50 347 LEU A CA 1
ATOM 2646 C C . LEU A 1 347 ? -22.949 0.804 -5.174 1.00 94.50 347 LEU A C 1
ATOM 2648 O O . LEU A 1 347 ? -24.038 0.879 -4.611 1.00 94.50 347 LEU A O 1
ATOM 2652 N N . ALA A 1 348 ? -21.799 0.686 -4.499 1.00 90.62 348 ALA A N 1
ATOM 2653 C CA . ALA A 1 348 ? -21.712 0.614 -3.042 1.00 90.62 348 ALA A CA 1
ATOM 2654 C C . ALA A 1 348 ? -22.317 1.848 -2.350 1.00 90.62 348 ALA A C 1
ATOM 2656 O O . ALA A 1 348 ? -22.983 1.708 -1.325 1.00 90.62 348 ALA A O 1
ATOM 2657 N N . THR A 1 349 ? -22.117 3.054 -2.896 1.00 90.69 349 THR A N 1
ATOM 2658 C CA . THR A 1 349 ? -22.722 4.277 -2.339 1.00 90.69 349 THR A CA 1
ATOM 2659 C C . THR A 1 349 ? -24.218 4.372 -2.633 1.00 90.69 349 THR A C 1
ATOM 2661 O O . THR A 1 349 ? -24.972 4.831 -1.774 1.00 90.69 349 THR A O 1
ATOM 2664 N N . ALA A 1 350 ? -24.670 3.901 -3.798 1.00 91.56 350 ALA A N 1
ATOM 2665 C CA . ALA A 1 350 ? -26.078 3.917 -4.189 1.00 91.56 350 ALA A CA 1
ATOM 2666 C C . ALA A 1 350 ? -26.940 2.955 -3.355 1.00 91.56 350 ALA A C 1
ATOM 2668 O O . ALA A 1 350 ? -28.054 3.309 -2.962 1.00 91.56 350 ALA A O 1
ATOM 2669 N N . ILE A 1 351 ? -26.433 1.752 -3.055 1.00 90.50 351 ILE A N 1
ATOM 2670 C CA . ILE A 1 351 ? -27.202 0.740 -2.314 1.00 90.50 351 ILE A CA 1
ATOM 2671 C C . ILE A 1 351 ? -27.214 0.960 -0.801 1.00 90.50 351 ILE A C 1
ATOM 2673 O O . ILE A 1 351 ? -28.114 0.430 -0.144 1.00 90.50 351 ILE A O 1
ATOM 2677 N N . ARG A 1 352 ? -26.248 1.712 -0.252 1.00 84.44 352 ARG A N 1
ATOM 2678 C CA . ARG A 1 352 ? -26.109 1.920 1.194 1.00 84.44 352 ARG A CA 1
ATOM 2679 C C . ARG A 1 352 ? -27.348 2.645 1.729 1.00 84.44 352 ARG A C 1
ATOM 2681 O O . ARG A 1 352 ? -27.662 3.722 1.213 1.00 84.44 352 ARG A O 1
ATOM 2688 N N . PRO A 1 353 ? -28.061 2.119 2.739 1.00 80.69 353 PRO A N 1
ATOM 2689 C CA . PRO A 1 353 ? -29.235 2.786 3.295 1.00 80.69 353 PRO A CA 1
ATOM 2690 C C . PRO A 1 353 ? -28.868 4.177 3.822 1.00 80.69 353 PRO A C 1
ATOM 2692 O O . PRO A 1 353 ? -27.774 4.387 4.348 1.00 80.69 353 PRO A O 1
ATOM 2695 N N . LEU A 1 354 ? -29.774 5.143 3.647 1.00 77.81 354 LEU A N 1
ATOM 2696 C CA . LEU A 1 354 ? -29.608 6.440 4.296 1.00 77.81 354 LEU A CA 1
ATOM 2697 C C . LEU A 1 354 ? -29.666 6.226 5.811 1.00 77.81 354 LEU A C 1
ATOM 2699 O O . LEU A 1 354 ? -30.467 5.398 6.263 1.00 77.81 354 LEU A O 1
ATOM 2703 N N . PRO A 1 355 ? -28.846 6.947 6.598 1.00 73.38 355 PRO A N 1
ATOM 2704 C CA . PRO A 1 355 ? -29.065 6.979 8.033 1.00 73.38 355 PRO A CA 1
ATOM 2705 C C . PRO A 1 355 ? -30.521 7.393 8.281 1.00 73.38 355 PRO A C 1
ATOM 2707 O O . PRO A 1 355 ? -31.046 8.220 7.521 1.00 73.38 355 PRO A O 1
ATOM 2710 N N . PRO A 1 356 ? -31.192 6.814 9.295 1.00 72.69 356 PRO A N 1
ATOM 2711 C CA . PRO A 1 356 ? -32.519 7.279 9.656 1.00 72.69 356 PRO A CA 1
ATOM 2712 C C . PRO A 1 356 ? -32.444 8.799 9.840 1.00 72.69 356 PRO A C 1
ATOM 2714 O O . PRO A 1 356 ? -31.432 9.285 10.368 1.00 72.69 356 PRO A O 1
ATOM 2717 N N . PRO A 1 357 ? -33.455 9.560 9.371 1.00 74.69 357 PRO A N 1
ATOM 2718 C CA . PRO A 1 357 ? -33.506 10.982 9.677 1.00 74.69 357 PRO A CA 1
ATOM 2719 C C . PRO A 1 357 ? -33.300 11.111 11.184 1.00 74.69 357 PRO A C 1
ATOM 2721 O O . PRO A 1 357 ? -33.800 10.235 11.898 1.00 74.69 357 PRO A O 1
ATOM 2724 N N . PRO A 1 358 ? -32.528 12.108 11.664 1.00 74.75 358 PRO A N 1
ATOM 2725 C CA . PRO A 1 358 ? -32.347 12.300 13.093 1.00 74.75 358 PRO A CA 1
ATOM 2726 C C . PRO A 1 358 ? -33.750 12.294 13.666 1.00 74.75 358 PRO A C 1
ATOM 2728 O O . PRO A 1 358 ? -34.533 13.184 13.326 1.00 74.75 358 PRO A O 1
ATOM 2731 N N . THR A 1 359 ? -34.103 11.215 14.383 1.00 69.56 359 THR A N 1
ATOM 2732 C CA . THR A 1 359 ? -35.415 11.077 14.999 1.00 69.56 359 THR A CA 1
ATOM 2733 C C . THR A 1 359 ? -35.530 12.376 15.729 1.00 69.56 359 THR A C 1
ATOM 2735 O O . THR A 1 359 ? -34.634 12.644 16.531 1.00 69.56 359 THR A O 1
ATOM 2738 N N . ALA A 1 360 ? -36.465 13.239 15.315 1.00 59.28 360 ALA A N 1
ATOM 2739 C CA . ALA A 1 360 ? -36.639 14.521 15.954 1.00 59.28 360 ALA A CA 1
ATOM 2740 C C . ALA A 1 360 ? -36.859 14.111 17.387 1.00 59.28 360 ALA A C 1
ATOM 2742 O O . ALA A 1 360 ? -37.910 13.542 17.693 1.00 59.28 360 ALA A O 1
ATOM 2743 N N . THR A 1 361 ? -35.802 14.210 18.198 1.00 56.78 361 THR A N 1
ATOM 2744 C CA . THR A 1 361 ? -35.872 13.879 19.591 1.00 56.78 361 THR A CA 1
ATOM 2745 C C . THR A 1 361 ? -36.887 14.903 19.964 1.00 56.78 361 THR A C 1
ATOM 2747 O O . THR A 1 361 ? -36.617 16.103 19.949 1.00 56.78 361 THR A O 1
ATOM 2750 N N . THR A 1 362 ? -38.111 14.440 20.156 1.00 53.69 362 THR A N 1
ATOM 2751 C CA . THR A 1 362 ? -39.061 15.156 20.937 1.00 53.69 362 THR A CA 1
ATOM 2752 C C . THR A 1 362 ? -38.333 15.098 22.273 1.00 53.69 362 THR A C 1
ATOM 2754 O O . THR A 1 362 ? -38.577 14.243 23.112 1.00 53.69 362 THR A O 1
ATOM 2757 N N . THR A 1 363 ? -37.391 16.025 22.482 1.00 54.09 363 THR A N 1
ATOM 2758 C CA . THR A 1 363 ? -37.543 16.983 23.543 1.00 54.09 363 THR A CA 1
ATOM 2759 C C . THR A 1 363 ? -39.026 17.332 23.511 1.00 54.09 363 THR A C 1
ATOM 2761 O O . THR A 1 363 ? -39.448 18.342 22.958 1.00 54.09 363 THR A O 1
ATOM 2764 N N . ALA A 1 364 ? -39.841 16.436 24.091 1.00 52.06 364 ALA A N 1
ATOM 2765 C CA . ALA A 1 364 ? -40.663 16.809 25.199 1.00 52.06 364 ALA A CA 1
ATOM 2766 C C . ALA A 1 364 ? -39.795 17.834 25.905 1.00 52.06 364 ALA A C 1
ATOM 2768 O O . ALA A 1 364 ? -38.805 17.498 26.558 1.00 52.06 364 ALA A O 1
ATOM 2769 N N . TYR A 1 365 ? -40.038 19.100 25.564 1.00 49.19 365 TYR A N 1
ATOM 2770 C CA . TYR A 1 365 ? -39.857 20.166 26.504 1.00 49.19 365 TYR A CA 1
ATOM 2771 C C . TYR A 1 365 ? -40.483 19.566 27.748 1.00 49.19 365 TYR A C 1
ATOM 2773 O O . TYR A 1 365 ? -41.706 19.450 27.816 1.00 49.19 365 TYR A O 1
ATOM 2781 N N . ALA A 1 366 ? -39.647 19.004 28.630 1.00 51.06 366 ALA A N 1
ATOM 2782 C CA . ALA A 1 366 ? -40.055 18.747 29.987 1.00 51.06 366 ALA A CA 1
ATOM 2783 C C . ALA A 1 366 ? -40.652 20.096 30.355 1.00 51.06 366 ALA A C 1
ATOM 2785 O O . ALA A 1 366 ? -39.907 21.080 30.233 1.00 51.06 366 ALA A O 1
ATOM 2786 N N . PRO A 1 367 ? -41.984 20.188 30.552 1.00 51.69 367 PRO A N 1
ATOM 2787 C CA . PRO A 1 367 ? -42.621 21.465 30.786 1.00 51.69 367 PRO A CA 1
ATOM 2788 C C . PRO A 1 367 ? -41.774 22.090 31.869 1.00 51.69 367 PRO A C 1
ATOM 2790 O O . PRO A 1 367 ? -41.564 21.464 32.912 1.00 51.69 367 PRO A O 1
ATOM 2793 N N . LEU A 1 368 ? -41.128 23.205 31.512 1.00 51.41 368 LEU A N 1
ATOM 2794 C CA . LEU A 1 368 ? -40.272 23.949 32.409 1.00 51.41 368 LEU A CA 1
ATOM 2795 C C . LEU A 1 368 ? -41.112 24.041 33.667 1.00 51.41 368 LEU A C 1
ATOM 2797 O O . LEU A 1 368 ? -42.218 24.571 33.575 1.00 51.41 368 LEU A O 1
ATOM 2801 N N . ALA A 1 369 ? -40.685 23.375 34.742 1.00 56.22 369 ALA A N 1
ATOM 2802 C CA . ALA A 1 369 ? -41.444 23.329 35.972 1.00 56.22 369 ALA A CA 1
ATOM 2803 C C . ALA A 1 369 ? -41.494 24.775 36.447 1.00 56.22 369 ALA A C 1
ATOM 2805 O O . ALA A 1 369 ? -40.588 25.268 37.114 1.00 56.22 369 ALA A O 1
ATOM 2806 N N . THR A 1 370 ? -42.511 25.495 35.986 1.00 46.41 370 THR A N 1
ATOM 2807 C CA . THR A 1 370 ? -42.928 26.749 36.544 1.00 46.41 370 THR A CA 1
ATOM 2808 C C . THR A 1 370 ? -43.278 26.357 37.953 1.00 46.41 370 THR A C 1
ATOM 2810 O O . THR A 1 370 ? -44.250 25.642 38.199 1.00 46.41 370 THR A O 1
ATOM 2813 N N . THR A 1 371 ? -42.396 26.743 38.862 1.00 55.28 371 THR A N 1
ATOM 2814 C CA . THR A 1 371 ? -42.655 26.872 40.281 1.00 55.28 371 THR A CA 1
ATOM 2815 C C . THR A 1 371 ? -43.840 27.829 40.431 1.00 55.28 371 THR A C 1
ATOM 2817 O O . THR A 1 371 ? -43.676 28.989 40.790 1.00 55.28 371 THR A O 1
ATOM 2820 N N . GLU A 1 372 ? -45.042 27.379 40.073 1.00 44.19 372 GLU A N 1
ATOM 2821 C CA . GLU A 1 372 ? -46.275 28.063 40.402 1.00 44.19 372 GLU A CA 1
ATOM 2822 C C . GLU A 1 372 ? -46.570 27.735 41.855 1.00 44.19 372 GLU A C 1
ATOM 2824 O O . GLU A 1 372 ? -46.937 26.630 42.259 1.00 44.19 372 GLU A O 1
ATOM 2829 N N . THR A 1 373 ? -46.312 28.755 42.656 1.00 48.91 373 THR A N 1
ATOM 2830 C CA . THR A 1 373 ? -47.023 29.069 43.880 1.00 48.91 373 THR A CA 1
ATOM 2831 C C . THR A 1 373 ? -48.416 28.447 43.927 1.00 48.91 373 THR A C 1
ATOM 2833 O O . THR A 1 373 ? -49.337 28.872 43.238 1.00 48.91 373 THR A O 1
ATOM 2836 N N . ARG A 1 374 ? -48.536 27.470 44.825 1.00 46.22 374 ARG A N 1
ATOM 2837 C CA . ARG A 1 374 ? -49.733 27.026 45.539 1.00 46.22 374 ARG A CA 1
ATOM 2838 C C . ARG A 1 374 ? -50.805 28.130 45.622 1.00 46.22 374 ARG A C 1
ATOM 2840 O O . ARG A 1 374 ? -50.797 28.918 46.563 1.00 46.22 374 ARG A O 1
ATOM 2847 N N . PHE A 1 375 ? -51.755 28.136 44.689 1.00 45.81 375 PHE A N 1
ATOM 2848 C CA . PHE A 1 375 ? -53.071 28.730 44.896 1.00 45.81 375 PHE A CA 1
ATOM 2849 C C . PHE A 1 375 ? -54.136 27.653 44.727 1.00 45.81 375 PHE A C 1
ATOM 2851 O O . PHE A 1 375 ? -54.252 26.979 43.710 1.00 45.81 375 PHE A O 1
ATOM 2858 N N . SER A 1 376 ? -54.858 27.465 45.822 1.00 60.28 376 SER A N 1
ATOM 2859 C CA . SER A 1 376 ? -55.996 26.579 45.981 1.00 60.28 376 SER A CA 1
ATOM 2860 C C . SER A 1 376 ? -57.235 27.248 45.397 1.00 60.28 376 SER A C 1
ATOM 2862 O O . SER A 1 376 ? -57.638 28.281 45.925 1.00 60.28 376 SER A O 1
ATOM 2864 N N . SER A 1 377 ? -57.886 26.635 44.405 1.00 47.84 377 SER A N 1
ATOM 2865 C CA . SER A 1 377 ? -59.336 26.785 44.212 1.00 47.84 377 SER A CA 1
ATOM 2866 C C . SER A 1 377 ? -59.918 25.719 43.272 1.00 47.84 377 SER A C 1
ATOM 2868 O O . SER A 1 377 ? -59.678 25.744 42.070 1.00 47.84 377 SER A O 1
ATOM 2870 N N . SER A 1 378 ? -60.696 24.821 43.883 1.00 55.66 378 SER A N 1
ATOM 2871 C CA . SER A 1 378 ? -62.020 24.317 43.471 1.00 55.66 378 SER A CA 1
ATOM 2872 C C . SER A 1 378 ? -62.282 23.822 42.039 1.00 55.66 378 SER A C 1
ATOM 2874 O O . SER A 1 378 ? -62.346 24.597 41.092 1.00 55.66 378 SER A O 1
ATOM 2876 N N . ASP A 1 379 ? -62.612 22.526 41.992 1.00 52.06 379 ASP A N 1
ATOM 2877 C CA . ASP A 1 379 ? -63.702 21.882 41.245 1.00 52.06 379 ASP A CA 1
ATOM 2878 C C . ASP A 1 379 ? -63.936 22.280 39.784 1.00 52.06 379 ASP A C 1
ATOM 2880 O O . ASP A 1 379 ? -64.611 23.253 39.452 1.00 52.06 379 ASP A O 1
ATOM 2884 N N . SER A 1 380 ? -63.488 21.402 38.888 1.00 48.72 380 SER A N 1
ATOM 2885 C CA . SER A 1 380 ? -64.031 21.259 37.536 1.00 48.72 380 SER A CA 1
ATOM 2886 C C . SER A 1 380 ? -63.880 19.806 37.090 1.00 48.72 380 SER A C 1
ATOM 2888 O O . SER A 1 380 ? -62.870 19.399 36.522 1.00 48.72 380 SER A O 1
ATOM 2890 N N . THR A 1 381 ? -64.892 18.999 37.392 1.00 50.81 381 THR A N 1
ATOM 2891 C CA . THR A 1 381 ? -65.056 17.626 36.915 1.00 50.81 381 THR A CA 1
ATOM 2892 C C . THR A 1 381 ? -65.449 17.626 35.435 1.00 50.81 381 THR A C 1
ATOM 2894 O O . THR A 1 381 ? -66.623 17.730 35.088 1.00 50.81 381 THR A O 1
ATOM 2897 N N . LEU A 1 382 ? -64.470 17.464 34.542 1.00 47.78 382 LEU A N 1
ATOM 2898 C CA . LEU A 1 382 ? -64.713 16.999 33.175 1.00 47.78 382 LEU A CA 1
ATOM 2899 C C . LEU A 1 382 ? -63.968 15.676 32.944 1.00 47.78 382 LEU A C 1
ATOM 2901 O O . LEU A 1 382 ? -62.781 15.585 33.261 1.00 47.78 382 LEU A O 1
ATOM 2905 N N . PRO A 1 383 ? -64.637 14.640 32.407 1.00 48.53 383 PRO A N 1
ATOM 2906 C CA . PRO A 1 383 ? -64.003 13.362 32.138 1.00 48.53 383 PRO A CA 1
ATOM 2907 C C . PRO A 1 383 ? -63.066 13.512 30.935 1.00 48.53 383 PRO A C 1
ATOM 2909 O O . PRO A 1 383 ? -63.502 13.573 29.786 1.00 48.53 383 PRO A O 1
ATOM 2912 N N . VAL A 1 384 ? -61.762 13.572 31.204 1.00 49.81 384 VAL A N 1
ATOM 2913 C CA . VAL A 1 384 ? -60.722 13.405 30.185 1.00 49.81 384 VAL A CA 1
ATOM 2914 C C . VAL A 1 384 ? -60.801 11.957 29.708 1.00 49.81 384 VAL A C 1
ATOM 2916 O O . VAL A 1 384 ? -60.414 11.028 30.413 1.00 49.81 384 VAL A O 1
ATOM 2919 N N . GLY A 1 385 ? -61.383 11.758 28.526 1.00 45.12 385 GLY A N 1
ATOM 2920 C CA . GLY A 1 385 ? -61.436 10.456 27.878 1.00 45.12 385 GLY A CA 1
ATOM 2921 C C . GLY A 1 385 ? -60.023 9.930 27.637 1.00 45.12 385 GLY A C 1
ATOM 2922 O O . GLY A 1 385 ? -59.237 10.561 26.933 1.00 45.12 385 GLY A O 1
ATOM 2923 N N . ASN A 1 386 ? -59.724 8.764 28.214 1.00 45.81 386 ASN A N 1
ATOM 2924 C CA . ASN A 1 386 ? -58.544 7.952 27.926 1.00 45.81 386 ASN A CA 1
ATOM 2925 C C . ASN A 1 386 ? -58.570 7.503 26.454 1.00 45.81 386 ASN A C 1
ATOM 2927 O O . ASN A 1 386 ? -58.946 6.378 26.133 1.00 45.81 386 ASN A O 1
ATOM 2931 N N . LEU A 1 387 ? -58.167 8.389 25.544 1.00 44.19 387 LEU A N 1
ATOM 2932 C CA . LEU A 1 387 ? -57.732 8.018 24.204 1.00 44.19 387 LEU A CA 1
ATOM 2933 C C . LEU A 1 387 ? -56.327 7.434 24.336 1.00 44.19 387 LEU A C 1
ATOM 2935 O O . LEU A 1 387 ? -55.319 8.108 24.142 1.00 44.19 387 LEU A O 1
ATOM 2939 N N . THR A 1 388 ? -56.282 6.154 24.693 1.00 47.34 388 THR A N 1
ATOM 2940 C CA . THR A 1 388 ? -55.142 5.267 24.468 1.00 47.34 388 THR A CA 1
ATOM 2941 C C . THR A 1 388 ? -54.969 5.098 22.959 1.00 47.34 388 THR A C 1
ATOM 2943 O O . THR A 1 388 ? -55.292 4.069 22.368 1.00 47.34 388 THR A O 1
ATOM 2946 N N . SER A 1 389 ? -54.484 6.146 22.291 1.00 51.44 389 SER A N 1
ATOM 2947 C CA . SER A 1 389 ? -53.925 6.016 20.956 1.00 51.44 389 SER A CA 1
ATOM 2948 C C . SER A 1 389 ? -52.648 5.199 21.101 1.00 51.44 389 SER A C 1
ATOM 2950 O O . SER A 1 389 ? -51.570 5.736 21.336 1.00 51.44 389 SER A O 1
ATOM 2952 N N . ASN A 1 390 ? -52.782 3.872 21.007 1.00 51.59 390 ASN A N 1
ATOM 2953 C CA . ASN A 1 390 ? -51.650 2.993 20.750 1.00 51.59 390 ASN A CA 1
ATOM 2954 C C . ASN A 1 390 ? -50.899 3.616 19.569 1.00 51.59 390 ASN A C 1
ATOM 2956 O O . ASN A 1 390 ? -51.482 3.684 18.479 1.00 51.59 390 ASN A O 1
ATOM 2960 N N . PRO A 1 391 ? -49.680 4.155 19.771 1.00 60.66 391 PRO A N 1
ATOM 2961 C CA . PRO A 1 391 ? -48.941 4.757 18.682 1.00 60.66 391 PRO A CA 1
ATOM 2962 C C . PRO A 1 391 ? -48.793 3.657 17.647 1.00 60.66 391 PRO A C 1
ATOM 2964 O O . PRO A 1 391 ? -48.257 2.594 17.961 1.00 60.66 391 PRO A O 1
ATOM 2967 N N . LEU A 1 392 ? -49.375 3.883 16.465 1.00 55.03 392 LEU A N 1
ATOM 2968 C CA . LEU A 1 392 ? -49.350 2.954 15.347 1.00 55.03 392 LEU A CA 1
ATOM 2969 C C . LEU A 1 392 ? -47.886 2.559 15.162 1.00 55.03 392 LEU A C 1
ATOM 2971 O O . LEU A 1 392 ? -47.072 3.372 14.718 1.00 55.03 392 LEU A O 1
ATOM 2975 N N . GLN A 1 393 ? -47.532 1.366 15.633 1.00 62.03 393 GLN A N 1
ATOM 2976 C CA . GLN A 1 393 ? -46.154 0.923 15.676 1.00 62.03 393 GLN A CA 1
ATOM 2977 C C . GLN A 1 393 ? -45.785 0.698 14.221 1.00 62.03 393 GLN A C 1
ATOM 2979 O O . GLN A 1 393 ? -46.235 -0.268 13.603 1.00 62.03 393 GLN A O 1
ATOM 2984 N N . ALA A 1 394 ? -45.091 1.679 13.639 1.00 64.56 394 ALA A N 1
ATOM 2985 C CA . ALA A 1 394 ? -44.690 1.620 12.249 1.00 64.56 394 ALA A CA 1
ATOM 2986 C C . ALA A 1 394 ? -44.006 0.262 12.040 1.00 64.56 394 ALA A C 1
ATOM 2988 O O . ALA A 1 394 ? -43.150 -0.100 12.858 1.00 64.56 394 ALA A O 1
ATOM 2989 N N . PRO A 1 395 ? -44.424 -0.518 11.026 1.00 66.75 395 PRO A N 1
ATOM 2990 C CA . PRO A 1 395 ? -43.886 -1.849 10.808 1.00 66.75 395 PRO A CA 1
ATOM 2991 C C . PRO A 1 395 ? -42.366 -1.752 10.804 1.00 66.75 395 PRO A C 1
ATOM 2993 O O . PRO A 1 395 ? -41.801 -0.907 10.102 1.00 66.75 395 PRO A O 1
ATOM 2996 N N . ALA A 1 396 ? -41.723 -2.564 11.649 1.00 64.88 396 ALA A N 1
ATOM 2997 C CA . ALA A 1 396 ? -40.276 -2.565 11.772 1.00 64.88 396 ALA A CA 1
ATOM 2998 C C . ALA A 1 396 ? -39.683 -2.669 10.359 1.00 64.88 396 ALA A C 1
ATOM 3000 O O . ALA A 1 396 ? -40.114 -3.543 9.595 1.00 64.88 396 ALA A O 1
ATOM 3001 N N . PRO A 1 397 ? -38.762 -1.766 9.973 1.00 62.62 397 PRO A N 1
ATOM 3002 C CA . PRO A 1 397 ? -38.217 -1.770 8.628 1.00 62.62 397 PRO A CA 1
ATOM 3003 C C . PRO A 1 397 ? -37.676 -3.172 8.333 1.00 62.62 397 PRO A C 1
ATOM 3005 O O . PRO A 1 397 ? -37.054 -3.776 9.217 1.00 62.62 397 PRO A O 1
ATOM 3008 N N . PRO A 1 398 ? -37.936 -3.723 7.133 1.00 60.94 398 PRO A N 1
ATOM 3009 C CA . PRO A 1 398 ? -37.492 -5.065 6.796 1.00 60.94 398 PRO A CA 1
ATOM 3010 C C . PRO A 1 398 ? -35.993 -5.153 7.074 1.00 60.94 398 PRO A C 1
ATOM 3012 O O . PRO A 1 398 ? -35.228 -4.312 6.596 1.00 60.94 398 PRO A O 1
ATOM 3015 N N . LYS A 1 399 ? -35.583 -6.142 7.882 1.00 59.56 399 LYS A N 1
ATOM 3016 C CA . LYS A 1 399 ? -34.173 -6.432 8.169 1.00 59.56 399 LYS A CA 1
ATOM 3017 C C . LYS A 1 399 ? -33.496 -6.796 6.851 1.00 59.56 399 LYS A C 1
ATOM 3019 O O . LYS A 1 399 ? -33.450 -7.960 6.459 1.00 59.56 399 LYS A O 1
ATOM 3024 N N . ARG A 1 400 ? -33.021 -5.787 6.122 1.00 57.31 400 ARG A N 1
ATOM 3025 C CA . ARG A 1 400 ? -32.235 -5.985 4.912 1.00 57.31 400 ARG A CA 1
ATOM 3026 C C . ARG A 1 400 ? -30.980 -6.733 5.334 1.00 57.31 400 ARG A C 1
ATOM 3028 O O . ARG A 1 400 ? -30.317 -6.334 6.289 1.00 57.31 400 ARG A O 1
ATOM 3035 N N . SER A 1 401 ? -30.692 -7.845 4.665 1.00 62.59 401 SER A N 1
ATOM 3036 C CA . SER A 1 401 ? -29.537 -8.660 5.011 1.00 62.59 401 SER A CA 1
ATOM 3037 C C . SER A 1 401 ? -28.270 -7.830 4.820 1.00 62.59 401 SER A C 1
ATOM 3039 O O . SER A 1 401 ? -27.965 -7.434 3.696 1.00 62.59 401 SER A O 1
ATOM 3041 N N . GLU A 1 402 ? -27.514 -7.636 5.897 1.00 65.62 402 GLU A N 1
ATOM 3042 C CA . GLU A 1 402 ? -26.203 -6.965 5.966 1.00 65.62 402 GLU A CA 1
ATOM 3043 C C . GLU A 1 402 ? -25.214 -7.446 4.875 1.00 65.62 402 GLU A C 1
ATOM 3045 O O . GLU A 1 402 ? -24.282 -6.754 4.476 1.00 65.62 402 GLU A O 1
ATOM 3050 N N . ARG A 1 403 ? -25.485 -8.626 4.309 1.00 67.31 403 ARG A N 1
ATOM 3051 C CA . ARG A 1 403 ? -24.756 -9.274 3.220 1.00 67.31 403 ARG A CA 1
ATOM 3052 C C . ARG A 1 403 ? -24.807 -8.543 1.866 1.00 67.31 403 ARG A C 1
ATOM 3054 O O . ARG A 1 403 ? -23.877 -8.724 1.084 1.00 67.31 403 ARG A O 1
ATOM 3061 N N . SER A 1 404 ? -25.842 -7.746 1.558 1.00 72.75 404 SER A N 1
ATOM 3062 C CA . SER A 1 404 ? -25.965 -7.104 0.230 1.00 72.75 404 SER A CA 1
ATOM 3063 C C . SER A 1 404 ? -24.931 -6.006 -0.010 1.00 72.75 404 SER A C 1
ATOM 3065 O O . SER A 1 404 ? -24.511 -5.791 -1.145 1.00 72.75 404 SER A O 1
ATOM 3067 N N . ASP A 1 405 ? -24.498 -5.337 1.056 1.00 74.44 405 ASP A N 1
ATOM 3068 C CA . ASP A 1 405 ? -23.637 -4.158 0.958 1.00 74.44 405 ASP A CA 1
ATOM 3069 C C . ASP A 1 405 ? -22.149 -4.545 0.905 1.00 74.44 405 ASP A C 1
ATOM 3071 O O . ASP A 1 405 ? -21.320 -3.796 0.390 1.00 74.44 405 ASP A O 1
ATOM 3075 N N . ALA A 1 406 ? -21.811 -5.755 1.364 1.00 80.62 406 ALA A N 1
ATOM 3076 C CA . ALA A 1 406 ? -20.443 -6.264 1.387 1.00 80.62 406 ALA A CA 1
ATOM 3077 C C . ALA A 1 406 ? -19.890 -6.583 -0.014 1.00 80.62 406 ALA A C 1
ATOM 3079 O O . ALA A 1 406 ? -18.695 -6.412 -0.247 1.00 80.62 406 ALA A O 1
ATOM 3080 N N . ILE A 1 407 ? -20.733 -7.027 -0.957 1.00 85.44 407 ILE A N 1
ATOM 3081 C CA . ILE A 1 407 ? -20.273 -7.493 -2.278 1.00 85.44 407 ILE A CA 1
ATOM 3082 C C . ILE A 1 407 ? -19.694 -6.347 -3.123 1.00 85.44 407 ILE A C 1
ATOM 3084 O O . ILE A 1 407 ? -18.559 -6.484 -3.579 1.00 85.44 407 ILE A O 1
ATOM 3088 N N . PRO A 1 408 ? -20.380 -5.204 -3.332 1.00 90.25 408 PRO A N 1
ATOM 3089 C CA . PRO A 1 408 ? -19.819 -4.131 -4.160 1.00 90.25 408 PRO A CA 1
ATOM 3090 C C . PRO A 1 408 ? -18.586 -3.497 -3.524 1.00 90.25 408 PRO A C 1
ATOM 3092 O O . PRO A 1 408 ? -17.639 -3.138 -4.213 1.00 90.25 408 PRO A O 1
ATOM 3095 N N . VAL A 1 409 ? -18.571 -3.411 -2.195 1.00 86.69 409 VAL A N 1
ATOM 3096 C CA . VAL A 1 409 ? -17.427 -2.921 -1.428 1.00 86.69 409 VAL A CA 1
ATOM 3097 C C . VAL A 1 409 ? -16.214 -3.845 -1.594 1.00 86.69 409 VAL A C 1
ATOM 3099 O O . VAL A 1 409 ? -15.095 -3.370 -1.794 1.00 86.69 409 VAL A O 1
ATOM 3102 N N . PHE A 1 410 ? -16.434 -5.160 -1.571 1.00 85.38 410 PHE A N 1
ATOM 3103 C CA . PHE A 1 410 ? -15.403 -6.150 -1.858 1.00 85.38 410 PHE A CA 1
ATOM 3104 C C . PHE A 1 410 ? -14.874 -6.022 -3.293 1.00 85.38 410 PHE A C 1
ATOM 3106 O O . PHE A 1 410 ? -13.666 -5.903 -3.490 1.00 85.38 410 PHE A O 1
ATOM 3113 N N . LEU A 1 411 ? -15.771 -6.004 -4.284 1.00 89.94 411 LEU A N 1
ATOM 3114 C CA . LEU A 1 411 ? -15.399 -5.919 -5.697 1.00 89.94 411 LEU A CA 1
ATOM 3115 C C . LEU A 1 411 ? -14.641 -4.624 -6.005 1.00 89.94 411 LEU A C 1
ATOM 3117 O O . LEU A 1 411 ? -13.642 -4.669 -6.715 1.00 89.94 411 LEU A O 1
ATOM 3121 N N . HIS A 1 412 ? -15.043 -3.497 -5.412 1.00 92.12 412 HIS A N 1
ATOM 3122 C CA . HIS A 1 412 ? -14.299 -2.241 -5.497 1.00 92.12 412 HIS A CA 1
ATOM 3123 C C . HIS A 1 412 ? -12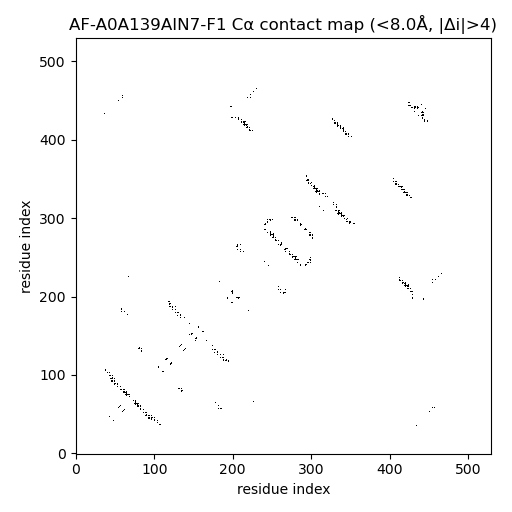.834 -2.418 -5.074 1.00 92.12 412 HIS A C 1
ATOM 3125 O O . HIS A 1 412 ? -11.934 -2.098 -5.846 1.00 92.12 412 HIS A O 1
ATOM 3131 N N . ASN A 1 413 ? -12.591 -2.966 -3.880 1.00 88.69 413 ASN A N 1
ATOM 3132 C CA . ASN A 1 413 ? -11.231 -3.175 -3.385 1.00 88.69 413 ASN A CA 1
ATOM 3133 C C . ASN A 1 413 ? -10.443 -4.173 -4.230 1.00 88.69 413 ASN A C 1
ATOM 3135 O O . ASN A 1 413 ? -9.256 -3.959 -4.454 1.00 88.69 413 ASN A O 1
ATOM 3139 N N . PHE A 1 414 ? -11.088 -5.247 -4.691 1.00 87.38 414 PHE A N 1
ATOM 3140 C CA . PHE A 1 414 ? -10.463 -6.245 -5.553 1.00 87.38 414 PHE A CA 1
ATOM 3141 C C . PHE A 1 414 ? -9.977 -5.616 -6.860 1.00 87.38 414 PHE A C 1
ATOM 3143 O O . PHE A 1 414 ? -8.799 -5.708 -7.183 1.00 87.38 414 PHE A O 1
ATOM 3150 N N . PHE A 1 415 ? -10.856 -4.919 -7.580 1.00 92.75 415 PHE A N 1
ATOM 3151 C CA . PHE A 1 415 ? -10.487 -4.297 -8.847 1.00 92.75 415 PHE A CA 1
ATOM 3152 C C . PHE A 1 415 ? -9.488 -3.157 -8.665 1.00 92.75 415 PHE A C 1
ATOM 3154 O O . PHE A 1 415 ? -8.596 -2.993 -9.492 1.00 92.75 415 PHE A O 1
ATOM 3161 N N . LEU A 1 416 ? -9.575 -2.410 -7.563 1.00 91.12 416 LEU A N 1
ATOM 3162 C CA . LEU A 1 416 ? -8.606 -1.366 -7.262 1.00 91.12 416 LEU A CA 1
ATOM 3163 C C . LEU A 1 416 ? -7.222 -1.948 -6.960 1.00 91.12 416 LEU A C 1
ATOM 3165 O O . LEU A 1 416 ? -6.219 -1.442 -7.457 1.00 91.12 416 LEU A O 1
ATOM 3169 N N . PHE A 1 417 ? -7.174 -3.049 -6.213 1.00 87.62 417 PHE A N 1
ATOM 3170 C CA . PHE A 1 417 ? -5.956 -3.815 -5.994 1.00 87.62 417 PHE A CA 1
ATOM 3171 C C . PHE A 1 417 ? -5.365 -4.296 -7.322 1.00 87.62 417 PHE A C 1
ATOM 3173 O O . PHE A 1 417 ? -4.209 -4.012 -7.623 1.00 87.62 417 PHE A O 1
ATOM 3180 N N . THR A 1 418 ? -6.176 -4.961 -8.149 1.00 87.81 418 THR A N 1
ATOM 3181 C CA . THR A 1 418 ? -5.779 -5.442 -9.478 1.00 87.81 418 THR A CA 1
ATOM 3182 C C . THR A 1 418 ? -5.280 -4.304 -10.364 1.00 87.81 418 THR A C 1
ATOM 3184 O O . THR A 1 418 ? -4.269 -4.470 -11.037 1.00 87.81 418 THR A O 1
ATOM 3187 N N . SER A 1 419 ? -5.921 -3.131 -10.328 1.00 91.38 419 SER A N 1
ATOM 3188 C CA . SER A 1 419 ? -5.441 -1.952 -11.054 1.00 91.38 419 SER A CA 1
ATOM 3189 C C . SER A 1 419 ? -4.056 -1.518 -10.563 1.00 91.38 419 SER A C 1
ATOM 3191 O O . SER A 1 419 ? -3.178 -1.271 -11.378 1.00 91.38 419 SER A O 1
ATOM 3193 N N . GLY A 1 420 ? -3.799 -1.538 -9.251 1.00 87.56 420 GLY A N 1
ATOM 3194 C CA . GLY A 1 420 ? -2.465 -1.288 -8.710 1.00 87.56 420 GLY A CA 1
ATOM 3195 C C . GLY A 1 420 ? -1.436 -2.248 -9.299 1.00 87.56 420 GLY A C 1
ATOM 3196 O O . GLY A 1 420 ? -0.470 -1.793 -9.896 1.00 87.56 420 GLY A O 1
ATOM 3197 N N . VAL A 1 421 ? -1.692 -3.558 -9.231 1.00 83.19 421 VAL A N 1
ATOM 3198 C CA . VAL A 1 421 ? -0.813 -4.600 -9.800 1.00 83.19 421 VAL A CA 1
ATOM 3199 C C . VAL A 1 421 ? -0.509 -4.350 -11.277 1.00 83.19 421 VAL A C 1
ATOM 3201 O O . VAL A 1 421 ? 0.652 -4.363 -11.681 1.00 83.19 421 VAL A O 1
ATOM 3204 N N . LEU A 1 422 ? -1.552 -4.118 -12.078 1.00 85.75 422 LEU A N 1
ATOM 3205 C CA . LEU A 1 422 ? -1.435 -3.931 -13.522 1.00 85.75 422 LEU A CA 1
ATOM 3206 C C . LEU A 1 422 ? -0.679 -2.650 -13.872 1.00 85.75 422 LEU A C 1
ATOM 3208 O O . LEU A 1 422 ? 0.123 -2.669 -14.798 1.00 85.75 422 LEU A O 1
ATOM 3212 N N . TYR A 1 423 ? -0.878 -1.576 -13.104 1.00 86.00 423 TYR A N 1
ATOM 3213 C CA . TYR A 1 423 ? -0.168 -0.318 -13.313 1.00 86.00 423 TYR A CA 1
ATOM 3214 C C . TYR A 1 423 ? 1.319 -0.431 -12.989 1.00 86.00 423 TYR A C 1
ATOM 3216 O O . TYR A 1 423 ? 2.151 0.093 -13.717 1.00 86.00 423 TYR A O 1
ATOM 3224 N N . ILE A 1 424 ? 1.692 -1.134 -11.914 1.00 81.19 424 ILE A N 1
ATOM 3225 C CA . ILE A 1 424 ? 3.118 -1.383 -11.681 1.00 81.19 424 ILE A CA 1
ATOM 3226 C C . ILE A 1 424 ? 3.652 -2.316 -12.786 1.00 81.19 424 ILE A C 1
ATOM 3228 O O . ILE A 1 424 ? 4.725 -2.094 -13.331 1.00 81.19 424 ILE A O 1
ATOM 3232 N N . GLY A 1 425 ? 2.885 -3.330 -13.195 1.00 76.25 425 GLY A N 1
ATOM 3233 C CA . GLY A 1 425 ? 3.252 -4.236 -14.289 1.00 76.25 425 GLY A CA 1
ATOM 3234 C C . GLY A 1 425 ? 3.416 -3.570 -15.663 1.00 76.25 425 GLY A C 1
ATOM 3235 O O . GLY A 1 425 ? 4.095 -4.140 -16.515 1.00 76.25 425 GLY A O 1
ATOM 3236 N N . SER A 1 426 ? 2.837 -2.384 -15.877 1.00 77.00 426 SER A N 1
ATOM 3237 C CA . SER A 1 426 ? 2.955 -1.624 -17.123 1.00 77.00 426 SER A CA 1
ATOM 3238 C C . SER A 1 426 ? 4.184 -0.712 -17.174 1.00 77.00 426 SER A C 1
ATOM 3240 O O . SER A 1 426 ? 4.362 -0.010 -18.158 1.00 77.00 426 SER A O 1
ATOM 3242 N N . SER A 1 427 ? 5.076 -0.691 -16.179 1.00 74.06 427 SER A N 1
ATOM 3243 C CA . SER A 1 427 ? 6.359 -0.003 -16.375 1.00 74.06 427 SER A CA 1
ATOM 3244 C C . SER A 1 427 ? 7.262 -0.830 -17.281 1.00 74.06 427 SER A C 1
ATOM 3246 O O . SER A 1 427 ? 7.844 -1.817 -16.837 1.00 74.06 427 SER A O 1
ATOM 3248 N N . ALA A 1 428 ? 7.382 -0.425 -18.542 1.00 60.91 428 ALA A N 1
ATOM 3249 C CA . ALA A 1 428 ? 8.371 -0.980 -19.453 1.00 60.91 428 ALA A CA 1
ATOM 3250 C C . ALA A 1 428 ? 9.753 -0.387 -19.140 1.00 60.91 428 ALA A C 1
ATOM 3252 O O . ALA A 1 428 ? 9.930 0.833 -19.182 1.00 60.91 428 ALA A O 1
ATOM 3253 N N . SER A 1 429 ? 10.742 -1.239 -18.864 1.00 55.59 429 SER A N 1
ATOM 3254 C CA . SER A 1 429 ? 12.146 -0.877 -19.064 1.00 55.59 429 SER A CA 1
ATOM 3255 C C . SER A 1 429 ? 12.627 -1.592 -20.322 1.00 55.59 429 SER A C 1
ATOM 3257 O O . SER A 1 429 ? 12.539 -2.809 -20.411 1.00 55.59 429 SER A O 1
ATOM 3259 N N . GLY A 1 430 ? 13.050 -0.837 -21.336 1.00 52.56 430 GLY A N 1
ATOM 3260 C CA . GLY A 1 430 ? 13.165 -1.302 -22.725 1.00 52.56 430 GLY A CA 1
ATOM 3261 C C . GLY A 1 430 ? 14.151 -2.436 -23.036 1.00 52.56 430 GLY A C 1
ATOM 3262 O O . GLY A 1 430 ? 14.340 -2.714 -24.213 1.00 52.56 430 GLY A O 1
ATOM 3263 N N . VAL A 1 431 ? 14.776 -3.102 -22.058 1.00 53.06 431 VAL A N 1
ATOM 3264 C CA . VAL A 1 431 ? 15.670 -4.245 -22.314 1.00 53.06 431 VAL A CA 1
ATOM 3265 C C . VAL A 1 431 ? 15.592 -5.262 -21.162 1.00 53.06 431 VAL A C 1
ATOM 3267 O O . VAL A 1 431 ? 16.118 -4.992 -20.079 1.00 53.06 431 VAL A O 1
ATOM 3270 N N . PRO A 1 432 ? 14.980 -6.449 -21.352 1.00 52.44 432 PRO A N 1
ATOM 3271 C CA . PRO A 1 432 ? 15.009 -7.496 -20.338 1.00 52.44 432 PRO A CA 1
ATOM 3272 C C . PRO A 1 432 ? 16.419 -8.113 -20.245 1.00 52.44 432 PRO A C 1
ATOM 3274 O O . PRO A 1 432 ? 17.038 -8.405 -21.271 1.00 52.44 432 PRO A O 1
ATOM 3277 N N . PRO A 1 433 ? 16.948 -8.399 -19.041 1.00 51.88 433 PRO A N 1
ATOM 3278 C CA . PRO A 1 433 ? 18.176 -9.181 -18.910 1.00 51.88 433 PRO A CA 1
ATOM 3279 C C . PRO A 1 433 ? 17.969 -10.599 -19.477 1.00 51.88 433 PRO A C 1
ATOM 3281 O O . PRO A 1 433 ? 16.881 -11.156 -19.362 1.00 51.88 433 PRO A O 1
ATOM 3284 N N . LYS A 1 434 ? 19.002 -11.232 -20.059 1.00 53.47 434 LYS A N 1
ATOM 3285 C CA . LYS A 1 434 ? 18.863 -12.506 -20.813 1.00 53.47 434 LYS A CA 1
ATOM 3286 C C . LYS A 1 434 ? 18.108 -13.632 -20.094 1.00 53.47 434 LYS A C 1
ATOM 3288 O O . LYS A 1 434 ? 17.419 -14.420 -20.734 1.00 53.47 434 LYS A O 1
ATOM 3293 N N . TRP A 1 435 ? 18.259 -13.746 -18.773 1.00 56.78 435 TRP A N 1
ATOM 3294 C CA . TRP A 1 435 ? 17.556 -14.765 -17.982 1.00 56.78 435 TRP A CA 1
ATOM 3295 C C . TRP A 1 435 ? 16.042 -14.508 -17.927 1.00 56.78 435 TRP A C 1
ATOM 3297 O O . TRP A 1 435 ? 15.259 -15.450 -17.859 1.00 56.78 435 TRP A O 1
ATOM 3307 N N . ALA A 1 436 ? 15.644 -13.240 -17.984 1.00 54.25 436 ALA A N 1
ATOM 3308 C CA . ALA A 1 436 ? 14.263 -12.785 -18.014 1.00 54.25 436 ALA A CA 1
ATOM 3309 C C . ALA A 1 436 ? 13.708 -12.851 -19.451 1.00 54.25 436 ALA A C 1
ATOM 3311 O O . ALA A 1 436 ? 12.581 -13.298 -19.659 1.00 54.25 436 ALA A O 1
ATOM 3312 N N . ALA A 1 437 ? 14.558 -12.581 -20.451 1.00 58.28 437 ALA A N 1
ATOM 3313 C CA . ALA A 1 437 ? 14.262 -12.836 -21.862 1.00 58.28 437 ALA A CA 1
ATOM 3314 C C . ALA A 1 437 ? 13.954 -14.323 -22.135 1.00 58.28 437 ALA A C 1
ATOM 3316 O O . ALA A 1 437 ? 13.018 -14.631 -22.863 1.00 58.28 437 ALA A O 1
ATOM 3317 N N . ALA A 1 438 ? 14.657 -15.259 -21.482 1.00 56.94 438 ALA A N 1
ATOM 3318 C CA . ALA A 1 438 ? 14.356 -16.694 -21.580 1.00 56.94 438 ALA A CA 1
ATOM 3319 C C . ALA A 1 438 ? 12.981 -17.081 -20.993 1.00 56.94 438 ALA A C 1
ATOM 3321 O O . ALA A 1 438 ? 12.437 -18.128 -21.342 1.00 56.94 438 ALA A O 1
ATOM 3322 N N . ALA A 1 439 ? 12.423 -16.248 -20.110 1.00 56.34 439 ALA A N 1
ATOM 3323 C CA . ALA A 1 439 ? 11.094 -16.419 -19.530 1.00 56.34 439 ALA A CA 1
ATOM 3324 C C . ALA A 1 439 ? 10.022 -15.528 -20.188 1.00 56.34 439 ALA A C 1
ATOM 3326 O O . ALA A 1 439 ? 8.870 -15.589 -19.763 1.00 56.34 439 ALA A O 1
ATOM 3327 N N . ASN A 1 440 ? 10.374 -14.709 -21.191 1.00 59.09 440 ASN A N 1
ATOM 3328 C CA . ASN A 1 440 ? 9.517 -13.654 -21.755 1.00 59.09 440 ASN A CA 1
ATOM 3329 C C . ASN A 1 440 ? 8.892 -12.719 -20.696 1.00 59.09 440 ASN A C 1
ATOM 3331 O O . ASN A 1 440 ? 7.802 -12.190 -20.898 1.00 59.09 440 ASN A O 1
ATOM 3335 N N . LEU A 1 441 ? 9.559 -12.520 -19.557 1.00 54.84 441 LEU A N 1
ATOM 3336 C CA . LEU A 1 441 ? 9.111 -11.602 -18.509 1.00 54.84 441 LEU A CA 1
ATOM 3337 C C . LEU A 1 441 ? 10.144 -10.489 -18.373 1.00 54.84 441 LEU A C 1
ATOM 3339 O O . LEU A 1 441 ? 11.330 -10.777 -18.256 1.00 54.84 441 LEU A O 1
ATOM 3343 N N . ASP A 1 442 ? 9.719 -9.225 -18.358 1.00 61.38 442 ASP A N 1
ATOM 3344 C CA . ASP A 1 442 ? 10.612 -8.133 -17.950 1.00 61.38 442 ASP A CA 1
ATOM 3345 C C . ASP A 1 442 ? 10.956 -8.312 -16.456 1.00 61.38 442 ASP A C 1
ATOM 3347 O O . ASP A 1 442 ? 10.122 -8.740 -15.651 1.00 61.38 442 ASP A O 1
ATOM 3351 N N . ALA A 1 443 ? 12.186 -7.990 -16.052 1.00 56.25 443 ALA A N 1
ATOM 3352 C CA . ALA A 1 443 ? 12.612 -8.040 -14.653 1.00 56.25 443 ALA A CA 1
ATOM 3353 C C . ALA A 1 443 ? 11.710 -7.170 -13.759 1.00 56.25 443 ALA A C 1
ATOM 3355 O O . ALA A 1 443 ? 11.436 -7.524 -12.608 1.00 56.25 443 ALA A O 1
ATOM 3356 N N . VAL A 1 444 ? 11.189 -6.082 -14.330 1.00 59.00 444 VAL A N 1
ATOM 3357 C CA . VAL A 1 444 ? 10.175 -5.213 -13.732 1.00 59.00 444 VAL A CA 1
ATOM 3358 C C . VAL A 1 444 ? 8.849 -5.943 -13.524 1.00 59.00 444 VAL A C 1
ATOM 3360 O O . VAL A 1 444 ? 8.253 -5.889 -12.456 1.00 59.00 444 VAL A O 1
ATOM 3363 N N . GLN A 1 445 ? 8.384 -6.698 -14.515 1.00 62.81 445 GLN A N 1
ATOM 3364 C CA . GLN A 1 445 ? 7.138 -7.458 -14.400 1.00 62.81 445 GLN A CA 1
ATOM 3365 C C . GLN A 1 445 ? 7.254 -8.574 -13.367 1.00 62.81 445 GLN A C 1
ATOM 3367 O O . GLN A 1 445 ? 6.310 -8.816 -12.617 1.00 62.81 445 GLN A O 1
ATOM 3372 N N . LEU A 1 446 ? 8.411 -9.234 -13.288 1.00 66.12 446 LEU A N 1
ATOM 3373 C CA . LEU A 1 446 ? 8.647 -10.255 -12.276 1.00 66.12 446 LEU A CA 1
ATOM 3374 C C . LEU A 1 446 ? 8.672 -9.648 -10.870 1.00 66.12 446 LEU A C 1
ATOM 3376 O O . LEU A 1 446 ? 8.036 -10.190 -9.966 1.00 66.12 446 LEU A O 1
ATOM 3380 N N . SER A 1 447 ? 9.375 -8.530 -10.669 1.00 62.09 447 SER A N 1
ATOM 3381 C CA . SER A 1 447 ? 9.443 -7.865 -9.363 1.00 62.09 447 SER A CA 1
ATOM 3382 C C . SER A 1 447 ? 8.071 -7.352 -8.931 1.00 62.09 447 SER A C 1
ATOM 3384 O O . SER A 1 447 ? 7.612 -7.646 -7.825 1.00 62.09 447 SER A O 1
ATOM 3386 N N . ASN A 1 448 ? 7.358 -6.693 -9.839 1.00 65.12 448 ASN A N 1
ATOM 3387 C CA . ASN A 1 448 ? 6.023 -6.167 -9.594 1.00 65.12 448 ASN A CA 1
ATOM 3388 C C . ASN A 1 448 ? 5.010 -7.290 -9.402 1.00 65.12 448 ASN A C 1
ATOM 3390 O O . ASN A 1 448 ? 4.147 -7.181 -8.535 1.00 65.12 448 ASN A O 1
ATOM 3394 N N . GLY A 1 449 ? 5.154 -8.399 -10.126 1.00 66.50 449 GLY A N 1
ATOM 3395 C CA . GLY A 1 449 ? 4.387 -9.622 -9.938 1.00 66.50 449 GLY A CA 1
ATOM 3396 C C . GLY A 1 449 ? 4.620 -10.239 -8.561 1.00 66.50 449 GLY A C 1
ATOM 3397 O O . GLY A 1 449 ? 3.657 -10.538 -7.865 1.00 66.50 449 GLY A O 1
ATOM 3398 N N . LEU A 1 450 ? 5.870 -10.364 -8.108 1.00 67.94 450 LEU A N 1
ATOM 3399 C CA . LEU A 1 450 ? 6.200 -10.904 -6.783 1.00 67.94 450 LEU A CA 1
ATOM 3400 C C . LEU A 1 450 ? 5.680 -10.010 -5.650 1.00 67.94 450 LEU A C 1
ATOM 3402 O O . LEU A 1 450 ? 5.060 -10.510 -4.707 1.00 67.94 450 LEU A O 1
ATOM 3406 N N . ILE A 1 451 ? 5.868 -8.691 -5.761 1.00 67.88 451 ILE A N 1
ATOM 3407 C CA . ILE A 1 451 ? 5.315 -7.713 -4.816 1.00 67.88 451 ILE A CA 1
ATOM 3408 C C . ILE A 1 451 ? 3.786 -7.821 -4.806 1.00 67.88 451 ILE A C 1
ATOM 3410 O O . ILE A 1 451 ? 3.174 -7.962 -3.748 1.00 67.88 451 ILE A O 1
ATOM 3414 N N . SER A 1 452 ? 3.160 -7.866 -5.975 1.00 67.75 452 SER A N 1
ATOM 3415 C CA . SER A 1 452 ? 1.709 -7.972 -6.110 1.00 67.75 452 SER A CA 1
ATOM 3416 C C . SER A 1 452 ? 1.152 -9.273 -5.543 1.00 67.75 452 SER A C 1
ATOM 3418 O O . SER A 1 452 ? 0.179 -9.235 -4.800 1.00 67.75 452 SER A O 1
ATOM 3420 N N . ILE A 1 453 ? 1.786 -10.417 -5.814 1.00 67.19 453 ILE A N 1
ATOM 3421 C CA . ILE A 1 453 ? 1.408 -11.729 -5.269 1.00 67.19 453 ILE A CA 1
ATOM 3422 C C . ILE A 1 453 ? 1.509 -11.721 -3.745 1.00 67.19 453 ILE A C 1
ATOM 3424 O O . ILE A 1 453 ? 0.639 -12.262 -3.066 1.00 67.19 453 ILE A O 1
ATOM 3428 N N . SER A 1 454 ? 2.543 -11.089 -3.195 1.00 65.50 454 SER A N 1
ATOM 3429 C CA . SER A 1 454 ? 2.747 -11.035 -1.749 1.00 65.50 454 SER A CA 1
ATOM 3430 C C . SER A 1 454 ? 1.659 -10.217 -1.035 1.00 65.50 454 SER A C 1
ATOM 3432 O O . SER A 1 454 ? 1.083 -10.667 -0.041 1.00 65.50 454 SER A O 1
ATOM 3434 N N . PHE A 1 455 ? 1.273 -9.076 -1.613 1.00 67.31 455 PHE A N 1
ATOM 3435 C CA . PHE A 1 455 ? 0.149 -8.275 -1.135 1.00 67.31 455 PHE A CA 1
ATOM 3436 C C . PHE A 1 455 ? -1.198 -8.962 -1.364 1.00 67.31 455 PHE A C 1
ATOM 3438 O O . PHE A 1 455 ? -2.064 -8.928 -0.488 1.00 67.31 455 PHE A O 1
ATOM 3445 N N . PHE A 1 456 ? -1.364 -9.615 -2.514 1.00 68.00 456 PHE A N 1
ATOM 3446 C CA . PHE A 1 456 ? -2.562 -10.367 -2.860 1.00 68.00 456 PHE A CA 1
ATOM 3447 C C . PHE A 1 456 ? -2.768 -11.492 -1.856 1.00 68.00 456 PHE A C 1
ATOM 3449 O O . PHE A 1 456 ? -3.862 -11.627 -1.325 1.00 68.00 456 PHE A O 1
ATOM 3456 N N . GLY A 1 457 ? -1.706 -12.229 -1.521 1.00 67.00 457 GLY A N 1
ATOM 3457 C CA . GLY A 1 457 ? -1.723 -13.292 -0.525 1.00 67.00 457 GLY A CA 1
ATOM 3458 C C . GLY A 1 457 ? -2.240 -12.805 0.824 1.00 67.00 457 GLY A C 1
ATOM 3459 O O . GLY A 1 457 ? -3.158 -13.406 1.374 1.00 67.00 457 GLY A O 1
ATOM 3460 N N . VAL A 1 458 ? -1.735 -11.682 1.342 1.00 65.69 458 VAL A N 1
ATOM 3461 C CA . VAL A 1 458 ? -2.235 -11.151 2.619 1.00 65.69 458 VAL A CA 1
ATOM 3462 C C . VAL A 1 458 ? -3.646 -10.621 2.515 1.00 65.69 458 VAL A C 1
ATOM 3464 O O . VAL A 1 458 ? -4.468 -10.996 3.347 1.00 65.69 458 VAL A O 1
ATOM 3467 N N . ALA A 1 459 ? -3.946 -9.793 1.516 1.00 67.12 459 ALA A N 1
ATOM 3468 C CA . ALA A 1 459 ? -5.289 -9.261 1.322 1.00 67.12 459 ALA A CA 1
ATOM 3469 C C . ALA A 1 459 ? -6.318 -10.398 1.215 1.00 67.12 459 ALA A C 1
ATOM 3471 O O . ALA A 1 459 ? -7.370 -10.330 1.849 1.00 67.12 459 ALA A O 1
ATOM 3472 N N . TRP A 1 460 ? -5.978 -11.483 0.514 1.00 69.12 460 TRP A N 1
ATOM 3473 C CA . TRP A 1 460 ? -6.818 -12.669 0.382 1.00 69.12 460 TRP A CA 1
ATOM 3474 C C . TRP A 1 460 ? -6.919 -13.500 1.644 1.00 69.12 460 TRP A C 1
ATOM 3476 O O . TRP A 1 460 ? -8.023 -13.889 2.000 1.00 69.12 460 TRP A O 1
ATOM 3486 N N . LEU A 1 461 ? -5.825 -13.770 2.353 1.00 69.94 461 LEU A N 1
ATOM 3487 C CA . LEU A 1 461 ? -5.889 -14.510 3.618 1.00 69.94 461 LEU A CA 1
ATOM 3488 C C . LEU A 1 461 ? -6.762 -13.775 4.636 1.00 69.94 461 LEU A C 1
ATOM 3490 O O . LEU A 1 461 ? -7.591 -14.364 5.329 1.00 69.94 461 LEU A O 1
ATOM 3494 N N . VAL A 1 462 ? -6.600 -12.460 4.680 1.00 67.88 462 VAL A N 1
ATOM 3495 C CA . VAL A 1 462 ? -7.339 -11.551 5.541 1.00 67.88 462 VAL A CA 1
ATOM 3496 C C . VAL A 1 462 ? -8.823 -11.490 5.140 1.00 67.88 462 VAL A C 1
ATOM 3498 O O . VAL A 1 462 ? -9.707 -11.530 6.004 1.00 67.88 462 VAL A O 1
ATOM 3501 N N . LEU A 1 463 ? -9.112 -11.465 3.841 1.00 69.00 463 LEU A N 1
ATOM 3502 C CA . LEU A 1 463 ? -10.464 -11.521 3.293 1.00 69.00 463 LEU A CA 1
ATOM 3503 C C . LEU A 1 463 ? -11.140 -12.876 3.549 1.00 69.00 463 LEU A C 1
ATOM 3505 O O . LEU A 1 463 ? -12.243 -12.906 4.089 1.00 69.00 463 LEU A O 1
ATOM 3509 N N . ILE A 1 464 ? -10.485 -13.988 3.201 1.00 70.00 464 ILE A N 1
ATOM 3510 C CA . ILE A 1 464 ? -10.972 -15.358 3.421 1.00 70.00 464 ILE A CA 1
ATOM 3511 C C . ILE A 1 464 ? -11.260 -15.559 4.904 1.00 70.00 464 ILE A C 1
ATOM 3513 O O . ILE A 1 464 ? -12.340 -16.027 5.252 1.00 70.00 464 ILE A O 1
ATOM 3517 N N . GLY A 1 465 ? -10.341 -15.152 5.785 1.00 68.81 465 GLY A N 1
ATOM 3518 C CA . GLY A 1 465 ? -10.544 -15.248 7.229 1.00 68.81 465 GLY A CA 1
ATOM 3519 C C . GLY A 1 465 ? -11.779 -14.481 7.705 1.00 68.81 465 GLY A C 1
ATOM 3520 O O . GLY A 1 465 ? -12.459 -14.903 8.637 1.00 68.81 465 GLY A O 1
ATOM 3521 N N . SER A 1 466 ? -12.115 -13.382 7.036 1.00 66.62 466 SER A N 1
ATOM 3522 C CA . SER A 1 466 ? -13.263 -12.548 7.391 1.00 66.62 466 SER A CA 1
ATOM 3523 C C . SER A 1 466 ? -14.579 -13.085 6.829 1.00 66.62 466 SER A C 1
ATOM 3525 O O . SER A 1 466 ? -15.587 -13.082 7.534 1.00 66.62 466 SER A O 1
ATOM 3527 N N . LEU A 1 467 ? -14.565 -13.635 5.612 1.00 67.94 467 LEU A N 1
ATOM 3528 C CA . LEU A 1 467 ? -15.697 -14.374 5.049 1.00 67.94 467 LEU A CA 1
ATOM 3529 C C . LEU A 1 467 ? -15.994 -15.644 5.857 1.00 67.94 467 LEU A C 1
ATOM 3531 O O . LEU A 1 467 ? -17.155 -15.928 6.142 1.00 67.94 467 LEU A O 1
ATOM 3535 N N . ALA A 1 468 ? -14.957 -16.373 6.274 1.00 71.38 468 ALA A N 1
ATOM 3536 C CA . ALA A 1 468 ? -15.088 -17.552 7.121 1.00 71.38 468 ALA A CA 1
ATOM 3537 C C . ALA A 1 468 ? -15.687 -17.196 8.491 1.00 71.38 468 ALA A C 1
ATOM 3539 O O . ALA A 1 468 ? -16.629 -17.850 8.935 1.00 71.38 468 ALA A O 1
ATOM 3540 N N . ALA A 1 469 ? -15.213 -16.119 9.128 1.00 66.06 469 ALA A N 1
ATOM 3541 C CA . ALA A 1 469 ? -15.775 -15.640 10.392 1.00 66.06 469 ALA A CA 1
ATOM 3542 C C . ALA A 1 469 ? -17.261 -15.251 10.263 1.00 66.06 469 ALA A C 1
ATOM 3544 O O . ALA A 1 469 ? -18.071 -15.618 11.115 1.00 66.06 469 ALA A O 1
ATOM 3545 N N . ALA A 1 470 ? -17.635 -14.565 9.178 1.00 66.19 470 ALA A N 1
ATOM 3546 C CA . ALA A 1 470 ? -19.027 -14.205 8.906 1.00 66.19 470 ALA A CA 1
ATOM 3547 C C . ALA A 1 470 ? -19.918 -15.436 8.650 1.00 66.19 470 ALA A C 1
ATOM 3549 O O . ALA A 1 470 ? -21.067 -15.470 9.090 1.00 66.19 470 ALA A O 1
ATOM 3550 N N . ALA A 1 471 ? -19.395 -16.464 7.974 1.00 70.94 471 ALA A N 1
ATOM 3551 C CA . ALA A 1 471 ? -20.125 -17.705 7.720 1.00 70.94 471 ALA A CA 1
ATOM 3552 C C . ALA A 1 471 ? -20.397 -18.500 9.010 1.00 70.94 471 ALA A C 1
ATOM 3554 O O . ALA A 1 471 ? -21.506 -18.998 9.193 1.00 70.94 471 ALA A O 1
ATOM 3555 N N . VAL A 1 472 ? -19.422 -18.570 9.926 1.00 75.56 472 VAL A N 1
ATOM 3556 C CA . VAL A 1 472 ? -19.549 -19.295 11.207 1.00 75.56 472 VAL A CA 1
ATOM 3557 C C . VAL A 1 472 ? -20.498 -18.583 12.179 1.00 75.56 472 VAL A C 1
ATOM 3559 O O . VAL A 1 472 ? -21.270 -19.236 12.878 1.00 75.56 472 VAL A O 1
ATOM 3562 N N . GLY A 1 473 ? -20.516 -17.245 12.194 1.00 65.50 473 GLY A N 1
ATOM 3563 C CA . GLY A 1 473 ? -21.450 -16.481 13.033 1.00 65.50 473 GLY A CA 1
ATOM 3564 C C . GLY A 1 473 ? -22.928 -16.709 12.682 1.00 65.50 473 GLY A C 1
ATOM 3565 O O . GLY A 1 473 ? -23.795 -16.613 13.546 1.00 65.50 473 GLY A O 1
ATOM 3566 N N . SER A 1 474 ? -23.228 -17.075 11.431 1.00 56.16 474 SER A N 1
ATOM 3567 C CA . SER A 1 474 ? -24.598 -17.292 10.951 1.00 56.16 474 SER A CA 1
ATOM 3568 C C . SER A 1 474 ? -25.239 -18.593 11.447 1.00 56.16 474 SER A C 1
ATOM 3570 O O . SER A 1 474 ? -26.466 -18.702 11.409 1.00 56.16 474 SER A O 1
ATOM 3572 N N . THR A 1 475 ? -24.463 -19.594 11.867 1.00 64.38 475 THR A N 1
ATOM 3573 C CA . THR A 1 475 ? -25.008 -20.914 12.233 1.00 64.38 475 THR A CA 1
ATOM 3574 C C . THR A 1 475 ? -25.378 -21.032 13.712 1.00 64.38 475 THR A C 1
ATOM 3576 O O . THR A 1 475 ? -26.147 -21.919 14.065 1.00 64.38 475 THR A O 1
ATOM 3579 N N . GLY A 1 476 ? -24.886 -20.134 14.574 1.00 54.53 476 GLY A N 1
ATOM 3580 C CA . GLY A 1 476 ? -25.053 -20.232 16.033 1.00 54.53 476 GLY A CA 1
ATOM 3581 C C . GLY A 1 476 ? -26.338 -19.631 16.618 1.00 54.53 476 GLY A C 1
ATOM 3582 O O . GLY A 1 476 ? -26.625 -19.858 17.784 1.00 54.53 476 GLY A O 1
ATOM 3583 N N . SER A 1 477 ? -27.128 -18.874 15.849 1.00 52.47 477 SER A N 1
ATOM 3584 C CA . SER A 1 477 ? -28.277 -18.120 16.391 1.00 52.47 477 SER A CA 1
ATOM 3585 C C . SER A 1 477 ? -29.619 -18.873 16.359 1.00 52.47 477 SER A C 1
ATOM 3587 O O . SER A 1 477 ? -30.649 -18.274 16.657 1.00 52.47 477 SER A O 1
ATOM 3589 N N . LYS A 1 478 ? -29.660 -20.148 15.951 1.00 54.59 478 LYS A N 1
ATOM 3590 C CA . LYS A 1 478 ? -30.925 -20.840 15.631 1.00 54.59 478 LYS A CA 1
ATOM 3591 C C . LYS A 1 478 ? -31.453 -21.835 16.675 1.00 54.59 478 LYS A C 1
ATOM 3593 O O . LYS A 1 478 ? -32.410 -22.527 16.352 1.00 54.59 478 LYS A O 1
ATOM 3598 N N . SER A 1 479 ? -30.895 -21.934 17.886 1.00 50.31 479 SER A N 1
ATOM 3599 C CA . SER A 1 479 ? -31.236 -23.057 18.787 1.00 50.31 479 SER A CA 1
ATOM 3600 C C . SER A 1 479 ? -31.584 -22.734 20.248 1.00 50.31 479 SER A C 1
ATOM 3602 O O . SER A 1 479 ? -31.518 -23.643 21.066 1.00 50.31 479 SER A O 1
ATOM 3604 N N . THR A 1 480 ? -31.976 -21.510 20.614 1.00 52.38 480 THR A N 1
ATOM 3605 C CA . THR A 1 480 ? -32.347 -21.196 22.019 1.00 52.38 480 THR A CA 1
ATOM 3606 C C . THR A 1 480 ? -33.539 -20.242 22.154 1.00 52.38 480 THR A C 1
ATOM 3608 O O . THR A 1 480 ? -33.580 -19.412 23.053 1.00 52.38 480 THR A O 1
ATOM 3611 N N . GLU A 1 481 ? -34.536 -20.361 21.273 1.00 50.97 481 GLU A N 1
ATOM 3612 C CA . GLU A 1 481 ? -35.831 -19.670 21.440 1.00 50.97 481 GLU A CA 1
ATOM 3613 C C . GLU A 1 481 ? -37.016 -20.645 21.594 1.00 50.97 481 GLU A C 1
ATOM 3615 O O . GLU A 1 481 ? -38.172 -20.255 21.475 1.00 50.97 481 GLU A O 1
ATOM 3620 N N . GLU A 1 482 ? -36.746 -21.914 21.917 1.00 51.53 482 GLU A N 1
ATOM 3621 C CA . GLU A 1 482 ? -37.760 -22.848 22.418 1.00 51.53 482 GLU A CA 1
ATOM 3622 C C . GLU A 1 482 ? -37.416 -23.256 23.856 1.00 51.53 482 GLU A C 1
ATOM 3624 O O . GLU A 1 482 ? -36.604 -24.144 24.093 1.00 51.53 482 GLU A O 1
ATOM 3629 N N . GLY A 1 483 ? -38.071 -22.599 24.818 1.00 51.69 483 GLY A N 1
ATOM 3630 C CA . GLY A 1 483 ? -38.446 -23.244 26.077 1.00 51.69 483 GLY A CA 1
ATOM 3631 C C . GLY A 1 483 ? -37.510 -23.100 27.277 1.00 51.69 483 GLY A C 1
ATOM 3632 O O . GLY A 1 483 ? -37.080 -24.108 27.822 1.00 51.69 483 GLY A O 1
ATOM 3633 N N . THR A 1 484 ? -37.333 -21.887 27.801 1.00 42.22 484 THR A N 1
ATOM 3634 C CA . THR A 1 484 ? -37.080 -21.709 29.245 1.00 42.22 484 THR A CA 1
ATOM 3635 C C . THR A 1 484 ? -37.733 -20.422 29.736 1.00 42.22 484 THR A C 1
ATOM 3637 O O . THR A 1 484 ? -37.128 -19.360 29.835 1.00 42.22 484 THR A O 1
ATOM 3640 N N . VAL A 1 485 ? -39.026 -20.538 30.046 1.00 45.38 485 VAL A N 1
ATOM 3641 C CA . VAL A 1 485 ? -39.670 -19.714 31.072 1.00 45.38 485 VAL A CA 1
ATOM 3642 C C . VAL A 1 485 ? -39.114 -20.217 32.403 1.00 45.38 485 VAL A C 1
ATOM 3644 O O . VAL A 1 485 ? -39.704 -21.088 33.035 1.00 45.38 485 VAL A O 1
ATOM 3647 N N . GLU A 1 486 ? -37.923 -19.759 32.780 1.00 42.47 486 GLU A N 1
ATOM 3648 C CA . GLU A 1 486 ? -37.415 -19.978 34.129 1.00 42.47 486 GLU A CA 1
ATOM 3649 C C . GLU A 1 486 ? -37.897 -18.813 34.990 1.00 42.47 486 GLU A C 1
ATOM 3651 O O . GLU A 1 486 ? -37.557 -17.646 34.790 1.00 42.47 486 GLU A O 1
ATOM 3656 N N . VAL A 1 487 ? -38.818 -19.168 35.877 1.00 43.84 487 VAL A N 1
ATOM 3657 C CA . VAL A 1 487 ? -39.374 -18.343 36.937 1.00 43.84 487 VAL A CA 1
ATOM 3658 C C . VAL A 1 487 ? -38.213 -17.763 37.742 1.00 43.84 487 VAL A C 1
ATOM 3660 O O . VAL A 1 487 ? -37.471 -18.504 38.381 1.00 43.84 487 VAL A O 1
ATOM 3663 N N . LEU A 1 488 ? -38.065 -16.437 37.706 1.00 38.03 488 LEU A N 1
ATOM 3664 C CA . LEU A 1 488 ? -37.267 -15.682 38.669 1.00 38.03 488 LEU A CA 1
ATOM 3665 C C . LEU A 1 488 ? -37.833 -15.973 40.062 1.00 38.03 488 LEU A C 1
ATOM 3667 O O . LEU A 1 488 ? -38.875 -15.442 40.442 1.00 38.03 488 LEU A O 1
ATOM 3671 N N . HIS A 1 489 ? -37.173 -16.879 40.778 1.00 41.12 489 HIS A N 1
ATOM 3672 C CA . HIS A 1 489 ? -37.360 -17.056 42.203 1.00 41.12 489 HIS A CA 1
ATOM 3673 C C . HIS A 1 489 ? -36.376 -16.115 42.895 1.00 41.12 489 HIS A C 1
ATOM 3675 O O . HIS A 1 489 ? -35.166 -16.213 42.683 1.00 41.12 489 HIS A O 1
ATOM 3681 N N . ASP A 1 490 ? -36.919 -15.177 43.666 1.00 44.19 490 ASP A N 1
ATOM 3682 C CA . ASP A 1 490 ? -36.179 -14.320 44.581 1.00 44.19 490 ASP A CA 1
ATOM 3683 C C . ASP A 1 490 ? -35.280 -15.183 45.476 1.00 44.19 490 ASP A C 1
ATOM 3685 O O . ASP A 1 490 ? -35.766 -15.952 46.306 1.00 44.19 490 ASP A O 1
ATOM 3689 N N . GLN A 1 491 ? -33.964 -15.076 45.287 1.00 39.25 491 GLN A N 1
ATOM 3690 C CA . GLN A 1 491 ? -32.985 -15.580 46.239 1.00 39.25 491 GLN A CA 1
ATOM 3691 C C . GLN A 1 491 ? -32.306 -14.375 46.885 1.00 39.25 491 GLN A C 1
ATOM 3693 O O . GLN A 1 491 ? -31.366 -13.780 46.357 1.00 39.25 491 GLN A O 1
ATOM 3698 N N . GLU A 1 492 ? -32.896 -13.998 48.011 1.00 40.09 492 GLU A N 1
ATOM 3699 C CA . GLU A 1 492 ? -32.368 -13.125 49.047 1.00 40.09 492 GLU A CA 1
ATOM 3700 C C . GLU A 1 492 ? -30.995 -13.667 49.473 1.00 40.09 492 GLU A C 1
ATOM 3702 O O . GLU A 1 492 ? -30.877 -14.776 49.994 1.00 40.09 492 GLU A O 1
ATOM 3707 N N . PHE A 1 493 ? -29.938 -12.932 49.126 1.00 37.66 493 PHE A N 1
ATOM 3708 C CA . PHE A 1 493 ? -28.579 -13.219 49.569 1.00 37.66 493 PHE A CA 1
ATOM 3709 C C . PHE A 1 493 ? -28.355 -12.436 50.861 1.00 37.66 493 PHE A C 1
ATOM 3711 O O . PHE A 1 493 ? -28.139 -11.222 50.828 1.00 37.66 493 PHE A O 1
ATOM 3718 N N . ASP A 1 494 ? -28.435 -13.144 51.986 1.00 39.25 494 ASP A N 1
ATOM 3719 C CA . ASP A 1 494 ? -27.939 -12.677 53.273 1.00 39.25 494 ASP A CA 1
ATOM 3720 C C . ASP A 1 494 ? -26.431 -12.416 53.153 1.00 39.25 494 ASP A C 1
ATOM 3722 O O . ASP A 1 494 ? -25.634 -13.309 52.851 1.00 39.25 494 ASP A O 1
ATOM 3726 N N . HIS A 1 495 ? -26.046 -11.158 53.350 1.00 43.88 495 HIS A N 1
ATOM 3727 C CA . HIS A 1 495 ? -24.664 -10.772 53.590 1.00 43.88 495 HIS A CA 1
ATOM 3728 C C . HIS A 1 495 ? -24.345 -11.100 55.052 1.00 43.88 495 HIS A C 1
ATOM 3730 O O . HIS A 1 495 ? -24.768 -10.382 55.954 1.00 43.88 495 HIS A O 1
ATOM 3736 N N . GLU A 1 496 ? -23.620 -12.195 55.281 1.00 41.94 496 GLU A N 1
ATOM 3737 C CA . GLU A 1 496 ? -22.935 -12.429 56.551 1.00 41.94 496 GLU A CA 1
ATOM 3738 C C . GLU A 1 496 ? -21.747 -11.460 56.664 1.00 41.94 496 GLU A C 1
ATOM 3740 O O . GLU A 1 496 ? -20.879 -11.394 55.788 1.00 41.94 496 GLU A O 1
ATOM 3745 N N . ASP A 1 497 ? -21.760 -10.679 57.742 1.00 41.34 497 ASP A N 1
ATOM 3746 C CA . ASP A 1 497 ? -20.694 -9.789 58.181 1.00 41.34 497 ASP A CA 1
ATOM 3747 C C . ASP A 1 497 ? -19.481 -10.616 58.652 1.00 41.34 497 ASP A C 1
ATOM 3749 O O . ASP A 1 497 ? -19.506 -11.215 59.728 1.00 41.34 497 ASP A O 1
ATOM 3753 N N . GLU A 1 498 ? -18.396 -10.638 57.872 1.00 46.06 498 GLU A N 1
ATOM 3754 C CA . GLU A 1 498 ? -17.082 -11.062 58.370 1.00 46.06 498 GLU A CA 1
ATOM 3755 C C . GLU A 1 498 ? -16.363 -9.863 59.014 1.00 46.06 498 GLU A C 1
ATOM 3757 O O . GLU A 1 498 ? -15.966 -8.902 58.351 1.00 46.06 498 GLU A O 1
ATOM 3762 N N . GLU A 1 499 ? -16.211 -9.936 60.340 1.00 44.88 499 GLU A N 1
ATOM 3763 C CA . GLU A 1 499 ? -15.356 -9.076 61.160 1.00 44.88 499 GLU A CA 1
ATOM 3764 C C . GLU A 1 499 ? -13.879 -9.196 60.734 1.00 44.88 499 GLU A C 1
ATOM 3766 O O . GLU A 1 499 ? -13.253 -10.244 60.910 1.00 44.88 499 GLU A O 1
ATOM 3771 N N . GLU A 1 500 ? -13.275 -8.102 60.258 1.00 44.84 500 GLU A N 1
ATOM 3772 C CA . GLU A 1 500 ? -11.813 -7.960 60.225 1.00 44.84 500 GLU A CA 1
ATOM 3773 C C . GLU A 1 500 ? -11.294 -7.274 61.508 1.00 44.84 500 GLU A C 1
ATOM 3775 O O . GLU A 1 500 ? -11.856 -6.264 61.946 1.00 44.84 500 GLU A O 1
ATOM 3780 N N . PRO A 1 501 ? -10.196 -7.771 62.114 1.00 48.09 501 PRO A N 1
ATOM 3781 C CA . PRO A 1 501 ? -9.657 -7.231 63.357 1.00 48.09 501 PRO A CA 1
ATOM 3782 C C . PRO A 1 501 ? -8.772 -5.991 63.138 1.00 48.09 501 PRO A C 1
ATOM 3784 O O . PRO A 1 501 ? -7.880 -5.964 62.287 1.00 48.09 501 PRO A O 1
ATOM 3787 N N . GLU A 1 502 ? -8.975 -4.980 63.990 1.00 49.72 502 GLU A N 1
ATOM 3788 C CA . GLU A 1 502 ? -8.132 -3.784 64.115 1.00 49.72 502 GLU A CA 1
ATOM 3789 C C . GLU A 1 502 ? -6.642 -4.115 64.349 1.00 49.72 502 GLU A C 1
ATOM 3791 O O . GLU A 1 502 ? -6.313 -4.910 65.235 1.00 49.72 502 GLU A O 1
ATOM 3796 N N . PRO A 1 503 ? -5.700 -3.406 63.696 1.00 48.06 503 PRO A N 1
ATOM 3797 C CA . PRO A 1 503 ? -4.326 -3.346 64.162 1.00 48.06 503 PRO A CA 1
ATOM 3798 C C . PRO A 1 503 ? -4.134 -2.228 65.197 1.00 48.06 503 PRO A C 1
ATOM 3800 O O . PRO A 1 503 ? -4.285 -1.030 64.945 1.00 48.06 503 PRO A O 1
ATOM 3803 N N . SER A 1 504 ? -3.729 -2.678 66.380 1.00 43.69 504 SER A N 1
ATOM 3804 C CA . SER A 1 504 ? -3.342 -1.933 67.573 1.00 43.69 504 SER A CA 1
ATOM 3805 C C . SER A 1 504 ? -2.388 -0.756 67.331 1.00 43.69 504 SER A C 1
ATOM 3807 O O . SER A 1 504 ? -1.303 -0.897 66.762 1.00 43.69 504 SER A O 1
ATOM 3809 N N . ARG A 1 505 ? -2.752 0.390 67.917 1.00 40.34 505 ARG A N 1
ATOM 3810 C CA . ARG A 1 505 ? -1.871 1.522 68.228 1.00 40.34 505 ARG A CA 1
ATOM 3811 C C . ARG A 1 505 ? -0.738 1.096 69.169 1.00 40.34 505 ARG A C 1
ATOM 3813 O O . ARG A 1 505 ? -1.001 0.699 70.302 1.00 40.34 505 ARG A O 1
ATOM 3820 N N . HIS A 1 506 ? 0.508 1.353 68.780 1.00 43.19 506 HIS A N 1
ATOM 3821 C CA . HIS A 1 506 ? 1.596 1.539 69.739 1.00 43.19 506 HIS A CA 1
ATOM 3822 C C . HIS A 1 506 ? 2.245 2.911 69.577 1.00 43.19 506 HIS A C 1
ATOM 3824 O O . HIS A 1 506 ? 2.884 3.224 68.576 1.00 43.19 506 HIS A O 1
ATOM 3830 N N . SER A 1 507 ? 2.046 3.733 70.609 1.00 41.22 507 SER A N 1
ATOM 3831 C CA . SER A 1 507 ? 2.830 4.924 70.897 1.00 41.22 507 SER A CA 1
ATOM 3832 C C . SER A 1 507 ? 4.172 4.517 71.500 1.00 41.22 507 SER A C 1
ATOM 3834 O O . SER A 1 507 ? 4.203 3.753 72.464 1.00 41.22 507 SER A O 1
ATOM 3836 N N . GLY A 1 508 ? 5.258 5.101 71.010 1.00 39.94 508 GLY A N 1
ATOM 3837 C CA . GLY A 1 508 ? 6.567 5.035 71.646 1.00 39.94 508 GLY A CA 1
ATOM 3838 C C . GLY A 1 508 ? 7.329 6.321 71.380 1.00 39.94 508 GLY A C 1
ATOM 3839 O O . GLY A 1 508 ? 7.984 6.455 70.354 1.00 39.94 508 GLY A O 1
ATOM 3840 N N . ALA A 1 509 ? 7.204 7.281 72.294 1.00 42.88 509 ALA A N 1
ATOM 3841 C CA . ALA A 1 509 ? 8.096 8.427 72.382 1.00 42.88 509 ALA A CA 1
ATOM 3842 C C . ALA A 1 509 ? 9.407 7.994 73.060 1.00 42.88 509 ALA A C 1
ATOM 3844 O O . ALA A 1 509 ? 9.376 7.347 74.105 1.00 42.88 509 ALA A O 1
ATOM 3845 N N . GLY A 1 510 ? 10.549 8.389 72.497 1.00 38.22 510 GLY A N 1
ATOM 3846 C CA . GLY A 1 510 ? 11.875 8.173 73.074 1.00 38.22 510 GLY A CA 1
ATOM 3847 C C . GLY A 1 510 ? 12.904 9.090 72.416 1.00 38.22 510 GLY A C 1
ATOM 3848 O O . GLY A 1 510 ? 12.907 9.255 71.205 1.00 38.22 510 GLY A O 1
ATOM 3849 N N . LYS A 1 511 ? 13.710 9.747 73.246 1.00 38.94 511 LYS A N 1
ATOM 3850 C CA . LYS A 1 511 ? 14.505 10.961 73.012 1.00 38.94 511 LYS A CA 1
ATOM 3851 C C . LYS A 1 511 ? 16.003 10.653 72.778 1.00 38.94 511 LYS A C 1
ATOM 3853 O O . LYS A 1 511 ? 16.525 9.788 73.465 1.00 38.94 511 LYS A O 1
ATOM 3858 N N . VAL A 1 512 ? 16.657 11.545 72.014 1.00 38.00 512 VAL A N 1
ATOM 3859 C CA . VAL A 1 512 ? 17.977 12.203 72.262 1.00 38.00 512 VAL A CA 1
ATOM 3860 C C . VAL A 1 512 ? 19.309 11.486 71.935 1.00 38.00 512 VAL A C 1
ATOM 3862 O O . VAL A 1 512 ? 19.541 10.370 72.380 1.00 38.00 512 VAL A O 1
ATOM 3865 N N . ALA A 1 513 ? 20.201 12.300 71.320 1.00 35.97 513 ALA A N 1
ATOM 3866 C CA . ALA A 1 513 ? 21.683 12.273 71.263 1.00 35.97 513 ALA A CA 1
ATOM 3867 C C . ALA A 1 513 ? 22.330 11.233 70.321 1.00 35.97 513 ALA A C 1
ATOM 3869 O O . ALA A 1 513 ? 21.870 10.105 70.262 1.00 35.97 513 ALA A O 1
ATOM 3870 N N . ASP A 1 514 ? 23.418 11.474 69.580 1.00 35.75 514 ASP A N 1
ATOM 3871 C CA . ASP A 1 514 ? 24.350 12.595 69.363 1.00 35.75 514 ASP A CA 1
ATOM 3872 C C . ASP A 1 514 ? 25.328 12.149 68.238 1.00 35.75 514 ASP A C 1
ATOM 3874 O O . ASP A 1 514 ? 25.505 10.948 68.045 1.00 35.75 514 ASP A O 1
ATOM 3878 N N . GLY A 1 515 ? 25.969 13.103 67.552 1.00 34.38 515 GLY A N 1
ATOM 3879 C CA . GLY A 1 515 ? 27.313 12.977 66.959 1.00 34.38 515 GLY A CA 1
ATOM 3880 C C . GLY A 1 515 ? 27.555 12.113 65.706 1.00 34.38 515 GLY A C 1
ATOM 3881 O O . GLY A 1 515 ? 27.392 10.897 65.721 1.00 34.38 515 GLY A O 1
ATOM 3882 N N . GLY A 1 516 ? 28.118 12.728 64.657 1.00 32.69 516 GLY A N 1
ATOM 3883 C CA . GLY A 1 516 ? 28.864 11.993 63.626 1.00 32.69 516 GLY A CA 1
ATOM 3884 C C . GLY A 1 516 ? 29.027 12.716 62.292 1.00 32.69 516 GLY A C 1
ATOM 3885 O O . GLY A 1 516 ? 28.302 12.425 61.348 1.00 32.69 516 GLY A O 1
ATOM 3886 N N . GLU A 1 517 ? 29.991 13.636 62.226 1.00 38.72 517 GLU A N 1
ATOM 3887 C CA . GLU A 1 517 ? 30.574 14.192 60.996 1.00 38.72 517 GLU A CA 1
ATOM 3888 C C . GLU A 1 517 ? 31.054 13.100 60.022 1.00 38.72 517 GLU A C 1
ATOM 3890 O O . GLU A 1 517 ? 31.644 12.112 60.454 1.00 38.72 517 GLU A O 1
ATOM 3895 N N . MET A 1 518 ? 30.896 13.327 58.712 1.00 35.56 518 MET A N 1
ATOM 3896 C CA . MET A 1 518 ? 31.996 13.432 57.731 1.00 35.56 518 MET A CA 1
ATOM 3897 C C . MET A 1 518 ? 31.481 13.301 56.291 1.00 35.56 518 MET A C 1
ATOM 3899 O O . MET A 1 518 ? 30.811 12.329 55.949 1.00 35.56 518 MET A O 1
ATOM 3903 N N . GLY A 1 519 ? 31.948 14.211 55.432 1.00 34.47 519 GLY A N 1
ATOM 3904 C CA . GLY A 1 519 ? 32.289 13.872 54.051 1.00 34.47 519 GLY A CA 1
ATOM 3905 C C . GLY A 1 519 ? 31.424 14.490 52.959 1.00 34.47 519 GLY A C 1
ATOM 3906 O O . GLY A 1 519 ? 30.831 13.753 52.176 1.00 34.47 519 GLY A O 1
ATOM 3907 N N . ASP A 1 520 ? 31.424 15.818 52.848 1.00 32.53 520 ASP A N 1
ATOM 3908 C CA . ASP A 1 520 ? 31.099 16.489 51.589 1.00 32.53 520 ASP A CA 1
ATOM 3909 C C . ASP A 1 520 ? 32.253 16.265 50.601 1.00 32.53 520 ASP A C 1
ATOM 3911 O O . ASP A 1 520 ? 33.39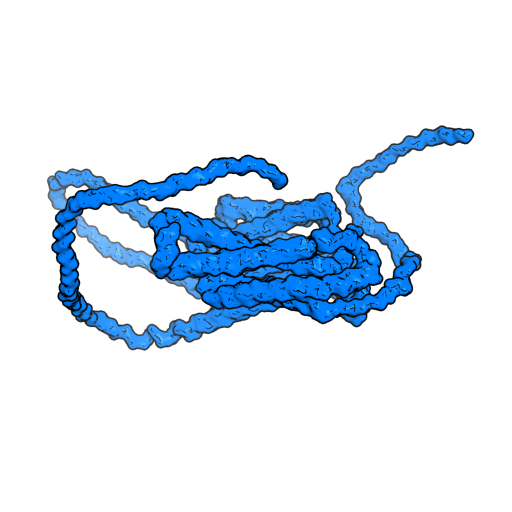0 16.671 50.848 1.00 32.53 520 ASP A O 1
ATOM 3915 N N . VAL A 1 521 ? 31.967 15.587 49.489 1.00 37.75 521 VAL A N 1
ATOM 3916 C CA . VAL A 1 521 ? 32.862 15.524 48.328 1.00 37.75 521 VAL A CA 1
ATOM 3917 C C . VAL A 1 521 ? 32.351 16.528 47.304 1.00 37.75 521 VAL A C 1
ATOM 3919 O O . VAL A 1 521 ? 31.326 16.319 46.654 1.00 37.75 521 VAL A O 1
ATOM 3922 N N . GLU A 1 522 ? 33.096 17.626 47.195 1.00 34.69 522 GLU A N 1
ATOM 3923 C CA . GLU A 1 522 ? 33.138 18.519 46.042 1.00 34.69 522 GLU A CA 1
ATOM 3924 C C . GLU A 1 522 ? 33.271 17.719 44.743 1.00 34.69 522 GLU A C 1
ATOM 3926 O O . GLU A 1 522 ? 34.160 16.880 44.597 1.00 34.69 522 GLU A O 1
ATOM 3931 N N . MET A 1 523 ? 32.448 18.048 43.751 1.00 32.19 523 MET A N 1
ATOM 3932 C CA . MET A 1 523 ? 32.828 17.822 42.365 1.00 32.19 523 MET A CA 1
ATOM 3933 C C . MET A 1 523 ? 32.551 19.103 41.589 1.00 32.19 523 MET A C 1
ATOM 3935 O O . MET A 1 523 ? 31.420 19.402 41.198 1.00 32.19 523 MET A O 1
ATOM 3939 N N . GLU A 1 524 ? 33.619 19.887 41.460 1.00 34.62 524 GLU A N 1
ATOM 3940 C CA . GLU A 1 524 ? 33.713 21.039 40.582 1.00 34.62 524 GLU A CA 1
ATOM 3941 C C . GLU A 1 524 ? 33.469 20.670 39.114 1.00 34.62 524 GLU A C 1
ATOM 3943 O O . GLU A 1 524 ? 33.656 19.542 38.652 1.00 34.62 524 GLU A O 1
ATOM 3948 N N . ALA A 1 525 ? 33.056 21.704 38.393 1.00 36.34 525 ALA A N 1
ATOM 3949 C CA . ALA A 1 525 ? 32.872 21.769 36.962 1.00 36.34 525 ALA A CA 1
ATOM 3950 C C . ALA A 1 525 ? 34.128 21.388 36.158 1.00 36.34 525 ALA A C 1
ATOM 3952 O O . ALA A 1 525 ? 35.246 21.746 36.517 1.00 36.34 525 ALA A O 1
ATOM 3953 N N . PHE A 1 526 ? 33.916 20.814 34.970 1.00 34.28 526 PHE A N 1
ATOM 3954 C CA . PHE A 1 526 ? 34.852 20.973 33.860 1.00 34.28 526 PHE A CA 1
ATOM 3955 C C . PHE A 1 526 ? 34.101 21.267 32.556 1.00 34.28 526 PHE A C 1
ATOM 3957 O O . PHE A 1 526 ? 33.198 20.543 32.139 1.00 34.28 526 PHE A O 1
ATOM 3964 N N . LEU A 1 527 ? 34.478 22.397 31.963 1.00 39.66 527 LEU A N 1
ATOM 3965 C CA . LEU A 1 527 ? 34.154 22.865 30.621 1.00 39.66 527 LEU A CA 1
ATOM 3966 C C . LEU A 1 527 ? 34.904 22.041 29.562 1.00 39.66 527 LEU A C 1
ATOM 3968 O O . LEU A 1 527 ? 36.025 21.610 29.809 1.00 39.66 527 LEU A O 1
ATOM 3972 N N . GLY A 1 528 ? 34.361 22.012 28.342 1.00 32.09 528 GLY A N 1
ATOM 3973 C CA . GLY A 1 528 ? 35.186 22.151 27.133 1.00 32.09 528 GLY A CA 1
ATOM 3974 C C . GLY A 1 528 ? 35.271 20.952 26.183 1.00 32.09 528 GLY A C 1
ATOM 3975 O O . GLY A 1 528 ? 35.910 19.961 26.497 1.00 32.09 528 GLY A O 1
ATOM 3976 N N . GLN A 1 529 ? 34.648 21.144 25.012 1.00 36.47 529 GLN A N 1
ATOM 3977 C CA . GLN A 1 529 ? 35.096 20.807 23.644 1.00 36.47 529 GLN A CA 1
ATOM 3978 C C . GLN A 1 529 ? 35.945 19.547 23.387 1.00 36.47 529 GLN A C 1
ATOM 3980 O O . GLN A 1 529 ? 37.104 19.489 23.782 1.00 36.47 529 GLN A O 1
ATOM 3985 N N . GLU A 1 530 ? 35.425 18.681 22.510 1.00 43.47 530 GLU A N 1
ATOM 3986 C CA . GLU A 1 530 ? 35.864 18.567 21.101 1.00 43.47 530 GLU A CA 1
ATOM 3987 C C . GLU A 1 530 ? 34.665 18.257 20.194 1.00 43.47 530 GLU A C 1
ATOM 3989 O O . GLU A 1 530 ? 33.750 17.531 20.655 1.00 43.47 530 GLU A O 1
#

pLDDT: mean 70.29, std 18.57, range [31.86, 97.5]

Mean predicted aligned error: 14.54 Å